Protein 2EBF (pdb70)

Secondary structure (DSSP, 8-state):
-TT-TT-TTS---TTS--HHHHHHHT--TT----HHHHHHHHHHHHHHH--SHHHHHHHHHHHHHHHHHHHHH-TT-TTHHHHHHHHHHHHHHHS-GGGHHHHHHHHHSS-TTSSHHHHHHHHHHHHHHTSS-S-HHHHHHHHHH-TTTTSPP-SB-S---TT--S---EEES-GGGGGSSS--TTTSGGGTTTT-SSHHHHHHHHHHHHHHHSSSTTEEEETTEEEE-S-HHHHHHH-STTT--TTSSS-SHHHHHHHHHHHHHTTS-HHHHHBBHHHHHHHHHHHHHHHHHHHHHHTT---HHHHHHH-STTHHHHHHHS-HHHHHHHIIIIISEEEEES-HHHHHHHHHTHHHHHHTT--EEEEEEEEHHHHHHHHHHHHTT-S--HHHHHHHHHHTTT-SS-HHHHHHHHHHHTT-EEEEEE--TT-SSP--SHHHHHHHHHHHHHHHHHHTS-TT--EEEEE-HHHHS-EEBSSSEE--HHHHHT--EEEE-SS--EEE----GGGSSBPP--PPTT----S-SSSEE--SSB---SSSS--HHHHHHHHHTTS-HHHHHHHHHHHHHHHT-HHHHHT---STTS-TTHHHHHHHHHHHTTPEE---EEEEEEEEETTTEEEEEEEEEEEEEETTEEEEEETTGGGS---TT--SSEEEEHHHHHHHHHHHTT-EEEEEESS---HHHHHT----GGGS-------

Foldseek 3Di:
DLQFLLFLQNLDCPFADQLVRLCVLQDDDPDDQDPLNVVLNVLSNCLVVDPDSLVNLLSLLQSLLSLVVCCVVCVPRPSNVSSVSNSVSSLCSQAPPVRVLVSVLLVLQADSNLCSSSVLSVVLSCQLAQNDDPDNQVLSVLQCPDQQRRFHAAAAADDDDPVQDADFFWKDAALCLLQVFDDAPCVDPVNVVVDDDGRSRCVVVLCVVCCVQPPQVNWDDDPRMITGRADPLLLVLLEDCLLEDCVHSRHPSSNSVVVSLVRSCPPGDSCSYIGHSVSSSVLSNVLSVLLSVLQVVQPPQDLVLLCVQQVPPCSFVVLLVDDPLVNLLCLCPPQLEEEEEQDLLRLVLCVVCVVSNVVSQAAEEEEQQDACVVCVVVLVCVLVPHPNNSSVVSSQSSSQSNDPCRSVVVSSVVCSVVVHHYYYLFHRPLPDDDPPDVSSLSSRLSSSLVSCLVPPLDPSHRYYYYYHPSQAAWAAAAQWINGHSCSSSSYFYWYADPVRDITTDHRDPVGGYHDDDDDRPVDDNSHFDAARFPDQHFAADPDDFDAPVNQLCQLQVVDDPVCSVVSVVVVVCLLPPPQNLVLAAAAPPPNQPRAVSSQVVCVVVVFAWFQWKKKKFWDQDPPRAIDIDMDIFTWTDDPRFTWGFAQHLNNFDGDPPHRNTDIGGRVVVRSSSSHRRSGHRMDMHRHGDHDPCGVPDHGDPSSRGDDSPHD

B-factor: mean 36.42, std 9.05, range [20.73, 82.83]

Structure (mmCIF, N/CA/C/O backbone):
data_2EBF
#
_entry.id   2EBF
#
_cell.length_a   110.971
_cell.length_b   150.406
_cell.length_c   77.139
_cell.angle_alpha   90.00
_cell.angle_beta   105.46
_cell.angle_gamma   90.00
#
_symmetry.space_group_name_H-M   'C 1 2 1'
#
loop_
_entity.id
_entity.type
_entity.pdbx_description
1 polymer 'Dermonecrotic toxin'
2 branched alpha-D-glucopyranose-(1-1)-alpha-D-glucopyranose
3 non-polymer PHOSPHONATE
4 water water
#
loop_
_atom_site.group_PDB
_atom_site.id
_atom_site.type_symbol
_atom_site.label_atom_id
_atom_site.label_alt_id
_atom_site.label_comp_id
_atom_site.label_asym_id
_atom_site.label_entity_id
_atom_site.label_seq_id
_atom_site.pdbx_PDB_ins_code
_atom_site.Cartn_x
_atom_site.Cartn_y
_atom_site.Cartn_z
_atom_site.occupancy
_atom_site.B_iso_or_equiv
_atom_site.auth_seq_id
_atom_site.auth_comp_id
_atom_site.auth_asym_id
_atom_site.auth_atom_id
_atom_site.pdbx_PDB_model_num
ATOM 1 N N . LEU A 1 36 ? 1.533 34.821 87.349 1.00 55.68 575 LEU X N 1
ATOM 2 C CA . LEU A 1 36 ? 2.188 34.503 86.039 1.00 55.09 575 LEU X CA 1
ATOM 3 C C . LEU A 1 36 ? 2.437 35.775 85.230 1.00 54.67 575 LEU X C 1
ATOM 4 O O . LEU A 1 36 ? 1.555 36.249 84.508 1.00 54.67 575 LEU X O 1
ATOM 9 N N . GLY A 1 37 ? 3.639 36.328 85.373 1.00 54.09 576 GLY X N 1
ATOM 10 C CA . GLY A 1 37 ? 4.086 37.436 84.527 1.00 52.78 576 GLY X CA 1
ATOM 11 C C . GLY A 1 37 ? 4.792 36.860 83.313 1.00 51.73 576 GLY X C 1
ATOM 12 O O . GLY A 1 37 ? 6.027 36.894 83.229 1.00 52.06 576 GLY X O 1
ATOM 13 N N . GLY A 1 38 ? 3.995 36.329 82.381 1.00 50.22 577 GLY X N 1
ATOM 14 C CA . GLY A 1 38 ? 4.485 35.609 81.199 1.00 47.68 577 GLY X CA 1
ATOM 15 C C . GLY A 1 38 ? 3.800 34.262 80.989 1.00 45.74 577 GLY X C 1
ATOM 16 O O . GLY A 1 38 ? 4.469 33.247 80.786 1.00 46.35 577 GLY X O 1
ATOM 17 N N . SER A 1 39 ? 2.469 34.248 81.006 1.00 43.34 578 SER X N 1
ATOM 18 C CA . SER A 1 39 ? 1.717 32.984 81.024 1.00 40.63 578 SER X CA 1
ATOM 19 C C . SER A 1 39 ? 1.693 32.230 79.691 1.00 39.18 578 SER X C 1
ATOM 20 O O . SER A 1 39 ? 1.462 32.832 78.645 1.00 37.97 578 SER X O 1
ATOM 23 N N . PRO A 1 40 ? 1.894 30.896 79.739 1.00 37.71 579 PRO X N 1
ATOM 24 C CA . PRO A 1 40 ? 1.748 30.040 78.564 1.00 36.65 579 PRO X CA 1
ATOM 25 C C . PRO A 1 40 ? 0.307 29.997 78.049 1.00 35.65 579 PRO X C 1
ATOM 26 O O . PRO A 1 40 ? 0.060 29.526 76.938 1.00 35.18 579 PRO X O 1
ATOM 30 N N . TYR A 1 41 ? -0.634 30.488 78.856 1.00 34.35 580 TYR X N 1
ATOM 31 C CA . TYR A 1 41 ? -2.047 30.484 78.459 1.00 33.11 580 TYR X CA 1
ATOM 32 C C . TYR A 1 41 ? -2.511 31.801 77.850 1.00 31.93 580 TYR X C 1
ATOM 33 O O . TYR A 1 41 ? -3.637 31.888 77.363 1.00 31.58 580 TYR X O 1
ATOM 42 N N . SER A 1 42 ? -1.665 32.824 77.896 1.00 31.21 581 SER X N 1
ATOM 43 C CA . SER A 1 42 ? -2.021 34.122 77.331 1.00 30.65 581 SER X CA 1
ATOM 44 C C . SER A 1 42 ? -1.974 34.085 75.805 1.00 30.41 581 SER X C 1
ATOM 45 O O . SER A 1 42 ? -1.026 33.537 75.243 1.00 30.04 581 SER X O 1
ATOM 48 N N . PRO A 1 43 ? -2.992 34.669 75.126 1.00 30.76 582 PRO X N 1
ATOM 49 C CA . PRO A 1 43 ? -2.888 34.802 73.675 1.00 30.71 582 PRO X CA 1
ATOM 50 C C . PRO A 1 43 ? -1.732 35.709 73.247 1.00 30.94 582 PRO X C 1
ATOM 51 O O . PRO A 1 43 ? -1.295 35.636 72.095 1.00 31.53 582 PRO X O 1
ATOM 55 N N . PHE A 1 44 ? -1.235 36.539 74.164 1.00 30.67 583 PHE X N 1
ATOM 56 C CA . PHE A 1 44 ? -0.226 37.556 73.832 1.00 30.59 583 PHE X CA 1
ATOM 57 C C . PHE A 1 44 ? 1.179 37.171 74.252 1.00 30.88 583 PHE X C 1
ATOM 58 O O . PHE A 1 44 ? 2.001 38.031 74.562 1.00 31.57 583 PHE X O 1
ATOM 66 N N . ARG A 1 45 ? 1.468 35.880 74.243 1.00 31.33 584 ARG X N 1
ATOM 67 C CA . ARG A 1 45 ? 2.749 35.420 74.778 1.00 31.75 584 ARG X CA 1
ATOM 68 C C . ARG A 1 45 ? 3.910 35.552 73.771 1.00 31.43 584 ARG X C 1
ATOM 69 O O . ARG A 1 45 ? 5.065 35.298 74.110 1.00 31.27 584 ARG X O 1
ATOM 77 N N . ILE A 1 46 ? 3.599 35.977 72.546 1.00 31.96 585 ILE X N 1
ATOM 78 C CA . ILE A 1 46 ? 4.636 36.236 71.514 1.00 32.08 585 ILE X CA 1
ATOM 79 C C . ILE A 1 46 ? 5.540 35.007 71.345 1.00 32.30 585 ILE X C 1
ATOM 80 O O . ILE A 1 46 ? 6.778 35.083 71.416 1.00 32.11 585 ILE X O 1
ATOM 85 N N . GLY A 1 47 ? 4.892 33.859 71.159 1.00 32.63 586 GLY X N 1
ATOM 86 C CA . GLY A 1 47 ? 5.584 32.581 71.059 1.00 32.43 586 GLY X CA 1
ATOM 87 C C . GLY A 1 47 ? 6.394 32.501 69.782 1.00 32.11 586 GLY X C 1
ATOM 88 O O . GLY A 1 47 ? 5.968 33.016 68.736 1.00 31.94 586 GLY X O 1
ATOM 89 N N . LEU A 1 48 ? 7.562 31.860 69.869 1.00 31.17 587 LEU X N 1
ATOM 90 C CA . LEU A 1 48 ? 8.476 31.750 68.724 1.00 30.76 587 LEU X CA 1
ATOM 91 C C . LEU A 1 48 ? 8.515 30.371 68.065 1.00 30.84 587 LEU X C 1
ATOM 92 O O . LEU A 1 48 ? 9.413 30.092 67.280 1.00 29.55 587 LEU X O 1
ATOM 97 N N . GLU A 1 49 ? 7.526 29.526 68.359 1.00 30.95 588 GLU X N 1
ATOM 98 C CA . GLU A 1 49 ? 7.484 28.164 67.801 1.00 31.71 588 GLU X CA 1
ATOM 99 C C . GLU A 1 49 ? 7.388 28.122 66.279 1.00 31.45 588 GLU X C 1
ATOM 100 O O . GLU A 1 49 ? 7.787 27.136 65.657 1.00 30.89 588 GLU X O 1
ATOM 106 N N . GLY A 1 50 ? 6.851 29.185 65.683 1.00 31.00 589 GLY X N 1
ATOM 107 C CA . GLY A 1 50 ? 6.696 29.237 64.237 1.00 30.77 589 GLY X CA 1
ATOM 108 C C . GLY A 1 50 ? 7.665 30.155 63.516 1.00 30.58 589 GLY X C 1
ATOM 109 O O . GLY A 1 50 ? 7.457 30.487 62.347 1.00 31.29 589 GLY X O 1
ATOM 110 N N . VAL A 1 51 ? 8.721 30.571 64.210 1.00 29.48 590 VAL X N 1
ATOM 111 C CA . VAL A 1 51 ? 9.707 31.470 63.640 1.00 28.81 590 VAL X CA 1
ATOM 112 C C . VAL A 1 51 ? 11.034 30.722 63.580 1.00 28.51 590 VAL X C 1
ATOM 113 O O . VAL A 1 51 ? 11.494 30.200 64.591 1.00 28.43 590 VAL X O 1
ATOM 117 N N . TRP A 1 52 ? 11.632 30.673 62.390 1.00 27.86 591 TRP X N 1
ATOM 118 C CA . TRP A 1 52 ? 12.903 30.000 62.171 1.00 27.60 591 TRP X CA 1
ATOM 119 C C . TRP A 1 52 ? 13.975 30.539 63.097 1.00 26.76 591 TRP X C 1
ATOM 120 O O . TRP A 1 52 ? 14.005 31.739 63.400 1.00 26.09 591 TRP X O 1
ATOM 131 N N . THR A 1 53 ? 14.848 29.642 63.545 1.00 26.66 592 THR X N 1
ATOM 132 C CA . THR A 1 53 ? 16.063 30.023 64.264 1.00 26.58 592 THR X CA 1
ATOM 133 C C . THR A 1 53 ? 17.139 30.400 63.240 1.00 26.77 592 THR X C 1
ATOM 134 O O . THR A 1 53 ? 16.985 30.085 62.064 1.00 26.66 592 THR X O 1
ATOM 138 N N . PRO A 1 54 ? 18.224 31.082 63.675 1.00 26.71 593 PRO X N 1
ATOM 139 C CA . PRO A 1 54 ? 19.313 31.456 62.758 1.00 27.42 593 PRO X CA 1
ATOM 140 C C . PRO A 1 54 ? 19.935 30.289 61.979 1.00 28.03 593 PRO X C 1
ATOM 141 O O . PRO A 1 54 ? 20.245 30.451 60.797 1.00 28.13 593 PRO X O 1
ATOM 145 N N . GLU A 1 55 ? 20.118 29.131 62.621 1.00 28.91 594 GLU X N 1
ATOM 146 C CA . GLU A 1 55 ? 20.676 27.956 61.920 1.00 29.53 594 GLU X CA 1
ATOM 147 C C . GLU A 1 55 ? 19.781 27.513 60.775 1.00 28.93 594 GLU X C 1
ATOM 148 O O . GLU A 1 55 ? 20.259 27.153 59.702 1.00 29.26 594 GLU X O 1
ATOM 154 N N . VAL A 1 56 ? 18.478 27.547 61.002 1.00 28.52 595 VAL X N 1
ATOM 155 C CA . VAL A 1 56 ? 17.537 27.173 59.964 1.00 27.78 595 VAL X CA 1
ATOM 156 C C . VAL A 1 56 ? 17.591 28.193 58.807 1.00 28.62 595 VAL X C 1
ATOM 157 O O . VAL A 1 56 ? 17.656 27.813 57.630 1.00 28.27 595 VAL X O 1
ATOM 161 N N . LEU A 1 57 ? 17.591 29.478 59.152 1.00 28.57 596 LEU X N 1
ATOM 162 C CA . LEU A 1 57 ? 17.710 30.543 58.152 1.00 29.65 596 LEU X CA 1
ATOM 163 C C . LEU A 1 57 ? 18.948 30.366 57.274 1.00 30.30 596 LEU X C 1
ATOM 164 O O . LEU A 1 57 ? 18.871 30.526 56.053 1.00 30.25 596 LEU X O 1
ATOM 169 N N . LYS A 1 58 ? 20.075 30.037 57.916 1.00 31.23 597 LYS X N 1
ATOM 170 C CA . LYS A 1 58 ? 21.375 29.870 57.266 1.00 32.54 597 LYS X CA 1
ATOM 171 C C . LYS A 1 58 ? 21.335 28.888 56.113 1.00 32.86 597 LYS X C 1
ATOM 172 O O . LYS A 1 58 ? 21.968 29.112 55.085 1.00 32.87 597 LYS X O 1
ATOM 178 N N . ALA A 1 59 ? 20.611 27.788 56.298 1.00 33.53 598 ALA X N 1
ATOM 179 C CA . ALA A 1 59 ? 20.487 26.775 55.260 1.00 34.36 598 ALA X CA 1
ATOM 180 C C . ALA A 1 59 ? 19.514 27.221 54.174 1.00 34.97 598 ALA X C 1
ATOM 181 O O . ALA A 1 59 ? 19.765 26.993 52.992 1.00 35.46 598 ALA X O 1
ATOM 183 N N . ARG A 1 60 ? 18.414 27.858 54.576 1.00 35.31 599 ARG X N 1
ATOM 184 C CA . ARG A 1 60 ? 17.378 28.289 53.640 1.00 35.87 599 ARG X CA 1
ATOM 185 C C . ARG A 1 60 ? 17.839 29.450 52.763 1.00 35.99 599 ARG X C 1
ATOM 186 O O . ARG A 1 60 ? 17.479 29.522 51.590 1.00 36.26 599 ARG X O 1
ATOM 194 N N . ALA A 1 61 ? 18.629 30.346 53.340 1.00 35.93 600 ALA X N 1
ATOM 195 C CA . ALA A 1 61 ? 19.062 31.560 52.653 1.00 36.75 600 ALA X CA 1
ATOM 196 C C . ALA A 1 61 ? 20.484 31.466 52.098 1.00 37.42 600 ALA X C 1
ATOM 197 O O . ALA A 1 61 ? 21.053 32.475 51.670 1.00 37.31 600 ALA X O 1
ATOM 199 N N . SER A 1 62 ? 21.059 30.268 52.114 1.00 38.51 601 SER X N 1
ATOM 200 C CA . SER A 1 62 ? 22.417 30.087 51.607 1.00 40.05 601 SER X CA 1
ATOM 201 C C . SER A 1 62 ? 22.464 30.204 50.085 1.00 40.79 601 SER X C 1
ATOM 202 O O . SER A 1 62 ? 21.556 29.748 49.382 1.00 40.60 601 SER X O 1
ATOM 205 N N . VAL A 1 63 ? 23.526 30.841 49.599 1.00 42.05 602 VAL X N 1
ATOM 206 C CA . VAL A 1 63 ? 23.806 30.947 48.170 1.00 43.49 602 VAL X CA 1
ATOM 207 C C . VAL A 1 63 ? 25.229 30.435 47.932 1.00 44.46 602 VAL X C 1
ATOM 208 O O . VAL A 1 63 ? 26.189 30.946 48.522 1.00 44.68 602 VAL X O 1
ATOM 212 N N . ILE A 1 64 ? 25.351 29.431 47.065 1.00 45.92 603 ILE X N 1
ATOM 213 C CA . ILE A 1 64 ? 26.600 28.661 46.884 1.00 47.16 603 ILE X CA 1
ATOM 214 C C . ILE A 1 64 ? 27.897 29.489 46.807 1.00 47.62 603 ILE X C 1
ATOM 215 O O . ILE A 1 64 ? 28.844 29.227 47.555 1.00 48.03 603 ILE X O 1
ATOM 220 N N . GLY A 1 65 ? 27.940 30.481 45.923 1.00 47.94 604 GLY X N 1
ATOM 221 C CA . GLY A 1 65 ? 29.167 31.252 45.718 1.00 48.44 604 GLY X CA 1
ATOM 222 C C . GLY A 1 65 ? 29.228 32.568 46.471 1.00 48.83 604 GLY X C 1
ATOM 223 O O . GLY A 1 65 ? 30.253 33.253 46.450 1.00 48.87 604 GLY X O 1
ATOM 224 N N . LYS A 1 66 ? 28.132 32.912 47.147 1.00 48.84 605 LYS X N 1
ATOM 225 C CA . LYS A 1 66 ? 27.969 34.215 47.786 1.00 48.93 605 LYS X CA 1
ATOM 226 C C . LYS A 1 66 ? 28.331 34.174 49.277 1.00 48.46 605 LYS X C 1
ATOM 227 O O . LYS A 1 66 ? 27.700 33.443 50.049 1.00 48.77 605 LYS X O 1
ATOM 233 N N . PRO A 1 67 ? 29.353 34.952 49.687 1.00 47.87 606 PRO X N 1
ATOM 234 C CA . PRO A 1 67 ? 29.649 35.079 51.115 1.00 47.21 606 PRO X CA 1
ATOM 235 C C . PRO A 1 67 ? 28.596 35.926 51.841 1.00 46.44 606 PRO X C 1
ATOM 236 O O . PRO A 1 67 ? 27.846 36.673 51.202 1.00 46.51 606 PRO X O 1
ATOM 240 N N . ILE A 1 68 ? 28.543 35.798 53.163 1.00 45.22 607 ILE X N 1
ATOM 241 C CA . ILE A 1 68 ? 27.585 36.545 53.974 1.00 43.97 607 ILE X CA 1
ATOM 242 C C . ILE A 1 68 ? 27.977 38.025 54.063 1.00 43.07 607 ILE X C 1
ATOM 243 O O . ILE A 1 68 ? 28.989 38.379 54.679 1.00 42.79 607 ILE X O 1
ATOM 248 N N . GLY A 1 69 ? 27.166 38.873 53.430 1.00 41.96 608 GLY X N 1
ATOM 249 C CA . GLY A 1 69 ? 27.350 40.326 53.468 1.00 40.89 608 GLY X CA 1
ATOM 250 C C . GLY A 1 69 ? 26.881 40.946 54.775 1.00 40.08 608 GLY X C 1
ATOM 251 O O . GLY A 1 69 ? 26.371 40.251 55.654 1.00 40.15 608 GLY X O 1
ATOM 252 N N . GLU A 1 70 ? 27.052 42.258 54.899 1.00 39.17 609 GLU X N 1
ATOM 253 C CA . GLU A 1 70 ? 26.739 42.972 56.135 1.00 38.56 609 GLU X CA 1
ATOM 254 C C . GLU A 1 70 ? 25.238 42.976 56.464 1.00 37.23 609 GLU X C 1
ATOM 255 O O . GLU A 1 70 ? 24.851 42.820 57.626 1.00 36.85 609 GLU X O 1
ATOM 261 N N . SER A 1 71 ? 24.408 43.158 55.440 1.00 35.75 610 SER X N 1
ATOM 262 C CA . SER A 1 71 ? 22.951 43.169 55.607 1.00 34.76 610 SER X CA 1
ATOM 263 C C . SER A 1 71 ? 22.457 41.837 56.160 1.00 33.44 610 SER X C 1
ATOM 264 O O . SER A 1 71 ? 21.685 41.801 57.118 1.00 33.14 610 SER X O 1
ATOM 267 N N . TYR A 1 72 ? 22.927 40.753 55.554 1.00 32.67 611 TYR X N 1
ATOM 268 C CA . TYR A 1 72 ? 22.557 39.397 55.954 1.00 32.00 611 TYR X CA 1
ATOM 269 C C . TYR A 1 72 ? 23.058 39.074 57.363 1.00 32.13 611 TYR X C 1
ATOM 270 O O . TYR A 1 72 ? 22.318 38.512 58.175 1.00 31.71 611 TYR X O 1
ATOM 279 N N . LYS A 1 73 ? 24.303 39.448 57.658 1.00 32.17 612 LYS X N 1
ATOM 280 C CA . LYS A 1 73 ? 24.850 39.279 59.002 1.00 32.65 612 LYS X CA 1
ATOM 281 C C . LYS A 1 73 ? 23.974 39.940 60.069 1.00 31.98 612 LYS X C 1
ATOM 282 O O . LYS A 1 73 ? 23.698 39.338 61.099 1.00 31.78 612 LYS X O 1
ATOM 288 N N . ARG A 1 74 ? 23.529 41.169 59.813 1.00 31.50 613 ARG X N 1
ATOM 289 C CA . ARG A 1 74 ? 22.683 41.887 60.767 1.00 31.26 613 ARG X CA 1
ATOM 290 C C . ARG A 1 74 ? 21.296 41.265 60.906 1.00 30.00 613 ARG X C 1
ATOM 291 O O . ARG A 1 74 ? 20.698 41.316 61.972 1.00 29.87 613 ARG X O 1
ATOM 299 N N . ILE A 1 75 ? 20.798 40.675 59.828 1.00 29.11 614 ILE X N 1
ATOM 300 C CA . ILE A 1 75 ? 19.535 39.934 59.870 1.00 28.63 614 ILE X CA 1
ATOM 301 C C . ILE A 1 75 ? 19.655 38.692 60.777 1.00 28.65 614 ILE X C 1
ATOM 302 O O . ILE A 1 75 ? 18.803 38.462 61.644 1.00 28.06 614 ILE X O 1
ATOM 307 N N . LEU A 1 76 ? 20.735 37.932 60.595 1.00 28.61 615 LEU X N 1
ATOM 308 C CA . LEU A 1 76 ? 21.034 36.752 61.425 1.00 28.63 615 LEU X CA 1
ATOM 309 C C . LEU A 1 76 ? 21.243 37.119 62.885 1.00 28.34 615 LEU X C 1
ATOM 310 O O . LEU A 1 76 ? 20.775 36.411 63.791 1.00 28.60 615 LEU X O 1
ATOM 315 N N . ALA A 1 77 ? 21.949 38.224 63.111 1.00 28.05 616 ALA X N 1
ATOM 316 C CA . ALA A 1 77 ? 22.200 38.721 64.467 1.00 27.69 616 ALA X CA 1
ATOM 317 C C . ALA A 1 77 ? 20.899 39.080 65.169 1.00 27.66 616 ALA X C 1
ATOM 318 O O . ALA A 1 77 ? 20.697 38.717 66.328 1.00 27.55 616 ALA X O 1
ATOM 320 N N . LYS A 1 78 ? 20.024 39.802 64.466 1.00 27.57 617 LYS X N 1
ATOM 321 C CA . LYS A 1 78 ? 18.728 40.199 65.019 1.00 27.37 617 LYS X CA 1
ATOM 322 C C . LYS A 1 78 ? 17.815 38.992 65.275 1.00 27.42 617 LYS X C 1
ATOM 323 O O . LYS A 1 78 ? 17.099 38.948 66.278 1.00 27.35 617 LYS X O 1
ATOM 329 N N . LEU A 1 79 ? 17.840 38.018 64.375 1.00 27.24 618 LEU X N 1
ATOM 330 C CA . LEU A 1 79 ? 17.052 36.802 64.575 1.00 27.50 618 LEU X CA 1
ATOM 331 C C . LEU A 1 79 ? 17.509 36.097 65.858 1.00 27.92 618 LEU X C 1
ATOM 332 O O . LEU A 1 79 ? 16.686 35.623 66.644 1.00 27.94 618 LEU X O 1
ATOM 337 N N . GLN A 1 80 ? 18.820 36.045 66.074 1.00 28.49 619 GLN X N 1
ATOM 338 C CA . GLN A 1 80 ? 19.351 35.429 67.281 1.00 29.48 619 GLN X CA 1
ATOM 339 C C . GLN A 1 80 ? 18.894 36.157 68.541 1.00 29.54 619 GLN X C 1
ATOM 340 O O . GLN A 1 80 ? 18.483 35.512 69.502 1.00 29.79 619 GLN X O 1
ATOM 346 N N . ARG A 1 81 ? 18.957 37.490 68.523 1.00 29.47 620 ARG X N 1
ATOM 347 C CA . ARG A 1 81 ? 18.494 38.306 69.651 1.00 30.36 620 ARG X CA 1
ATOM 348 C C . ARG A 1 81 ? 17.026 38.046 69.976 1.00 29.46 620 ARG X C 1
ATOM 349 O O . ARG A 1 81 ? 16.650 38.022 71.146 1.00 29.93 620 ARG X O 1
ATOM 357 N N . ILE A 1 82 ? 16.198 37.864 68.943 1.00 28.64 621 ILE X N 1
ATOM 358 C CA . ILE A 1 82 ? 14.773 37.572 69.128 1.00 28.03 621 ILE X CA 1
ATOM 359 C C . ILE A 1 82 ? 14.592 36.272 69.905 1.00 28.40 621 ILE X C 1
ATOM 360 O O . ILE A 1 82 ? 13.855 36.228 70.898 1.00 28.06 621 ILE X O 1
ATOM 365 N N . HIS A 1 83 ? 15.294 35.231 69.467 1.00 29.44 622 HIS X N 1
ATOM 366 C CA . HIS A 1 83 ? 15.216 33.915 70.102 1.00 30.90 622 HIS X CA 1
ATOM 367 C C . HIS A 1 83 ? 15.807 33.881 71.516 1.00 32.10 622 HIS X C 1
ATOM 368 O O . HIS A 1 83 ? 15.413 33.042 72.329 1.00 32.09 622 HIS X O 1
ATOM 375 N N . ASN A 1 84 ? 16.738 34.792 71.798 1.00 33.05 623 ASN X N 1
ATOM 376 C CA . ASN A 1 84 ? 17.331 34.917 73.132 1.00 34.59 623 ASN X CA 1
ATOM 377 C C . ASN A 1 84 ? 16.557 35.835 74.075 1.00 35.01 623 ASN X C 1
ATOM 378 O O . ASN A 1 84 ? 16.862 35.895 75.262 1.00 35.21 623 ASN X O 1
ATOM 383 N N . SER A 1 85 ? 15.559 36.541 73.548 1.00 35.62 624 SER X N 1
ATOM 384 C CA . SER A 1 85 ? 14.833 37.561 74.310 1.00 36.38 624 SER X CA 1
ATOM 385 C C . SER A 1 85 ? 13.784 36.977 75.263 1.00 36.83 624 SER X C 1
ATOM 386 O O . SER A 1 85 ? 12.829 36.321 74.832 1.00 37.60 624 SER X O 1
ATOM 389 N N . ASN A 1 86 ? 13.955 37.246 76.553 1.00 36.79 625 ASN X N 1
ATOM 390 C CA . ASN A 1 86 ? 13.033 36.758 77.577 1.00 36.78 625 ASN X CA 1
ATOM 391 C C . ASN A 1 86 ? 11.938 37.772 77.903 1.00 35.71 625 ASN X C 1
ATOM 392 O O . ASN A 1 86 ? 10.862 37.403 78.389 1.00 36.19 625 ASN X O 1
ATOM 397 N N . ILE A 1 87 ? 12.205 39.047 77.631 1.00 33.92 626 ILE X N 1
ATOM 398 C CA . ILE A 1 87 ? 11.248 40.107 77.921 1.00 32.35 626 ILE X CA 1
ATOM 399 C C . ILE A 1 87 ? 10.378 40.322 76.685 1.00 31.59 626 ILE X C 1
ATOM 400 O O . ILE A 1 87 ? 10.854 40.747 75.627 1.00 30.93 626 ILE X O 1
ATOM 405 N N . LEU A 1 88 ? 9.097 40.015 76.836 1.00 30.34 627 LEU X N 1
ATOM 406 C CA . LEU A 1 88 ? 8.189 39.900 75.702 1.00 30.36 627 LEU X CA 1
ATOM 407 C C . LEU A 1 88 ? 8.003 41.202 74.929 1.00 29.76 627 LEU X C 1
ATOM 408 O O . LEU A 1 88 ? 7.879 41.177 73.702 1.00 29.53 627 LEU X O 1
ATOM 413 N N . ASP A 1 89 ? 7.965 42.325 75.645 1.00 29.27 628 ASP X N 1
ATOM 414 C CA . ASP A 1 89 ? 7.858 43.640 74.996 1.00 29.04 628 ASP X CA 1
ATOM 415 C C . ASP A 1 89 ? 9.086 43.944 74.140 1.00 28.32 628 ASP X C 1
ATOM 416 O O . ASP A 1 89 ? 8.976 44.535 73.053 1.00 27.93 628 ASP X O 1
ATOM 421 N N . GLU A 1 90 ? 10.263 43.556 74.634 1.00 27.43 629 GLU X N 1
ATOM 422 C CA . GLU A 1 90 ? 11.478 43.693 73.859 1.00 27.11 629 GLU X CA 1
ATOM 423 C C . GLU A 1 90 ? 11.495 42.725 72.680 1.00 26.21 629 GLU X C 1
ATOM 424 O O . GLU A 1 90 ? 11.879 43.100 71.567 1.00 25.43 629 GLU X O 1
ATOM 430 N N . ARG A 1 91 ? 11.082 41.480 72.932 1.00 26.16 630 ARG X N 1
ATOM 431 C CA . ARG A 1 91 ? 10.962 40.466 71.882 1.00 25.89 630 ARG X CA 1
ATOM 432 C C . ARG A 1 91 ? 10.126 40.970 70.697 1.00 25.85 630 ARG X C 1
ATOM 433 O O . ARG A 1 91 ? 10.569 40.895 69.542 1.00 25.91 630 ARG X O 1
ATOM 441 N N . GLN A 1 92 ? 8.927 41.484 70.963 1.00 25.94 631 GLN X N 1
ATOM 442 C CA . GLN A 1 92 ? 8.094 41.968 69.845 1.00 25.38 631 GLN X CA 1
ATOM 443 C C . GLN A 1 92 ? 8.728 43.196 69.187 1.00 25.55 631 GLN X C 1
ATOM 444 O O . GLN A 1 92 ? 8.618 43.371 67.978 1.00 25.19 631 GLN X O 1
ATOM 450 N N . GLY A 1 93 ? 9.410 44.023 69.979 1.00 25.43 632 GLY X N 1
ATOM 451 C CA . GLY A 1 93 ? 10.151 45.180 69.437 1.00 25.11 632 GLY X CA 1
ATOM 452 C C . GLY A 1 93 ? 11.215 44.759 68.445 1.00 25.64 632 GLY X C 1
ATOM 453 O O . GLY A 1 93 ? 11.310 45.323 67.362 1.00 25.65 632 GLY X O 1
ATOM 454 N N . LEU A 1 94 ? 12.028 43.779 68.833 1.00 25.44 633 LEU X N 1
ATOM 455 C CA . LEU A 1 94 ? 13.049 43.200 67.958 1.00 26.16 633 LEU X CA 1
ATOM 456 C C . LEU A 1 94 ? 12.474 42.560 66.694 1.00 26.12 633 LEU X C 1
ATOM 457 O O . LEU A 1 94 ? 13.063 42.661 65.609 1.00 26.36 633 LEU X O 1
ATOM 462 N N . MET A 1 95 ? 11.344 41.879 66.848 1.00 25.60 634 MET X N 1
ATOM 463 C CA . MET A 1 95 ? 10.641 41.291 65.698 1.00 25.93 634 MET X CA 1
ATOM 464 C C . MET A 1 95 ? 10.230 42.332 64.673 1.00 25.06 634 MET X C 1
ATOM 465 O O . MET A 1 95 ? 10.460 42.148 63.479 1.00 24.40 634 MET X O 1
ATOM 470 N N . HIS A 1 96 ? 9.661 43.440 65.136 1.00 24.81 635 HIS X N 1
ATOM 471 C CA . HIS A 1 96 ? 9.330 44.546 64.226 1.00 24.93 635 HIS X CA 1
ATOM 472 C C . HIS A 1 96 ? 10.587 45.119 63.545 1.00 25.34 635 HIS X C 1
ATOM 473 O O . HIS A 1 96 ? 10.558 45.422 62.358 1.00 25.87 635 HIS X O 1
ATOM 480 N N . GLU A 1 97 ? 11.684 45.252 64.297 1.00 25.30 636 GLU X N 1
ATOM 481 C CA . GLU A 1 97 ? 12.966 45.691 63.747 1.00 25.81 636 GLU X CA 1
ATOM 482 C C . GLU A 1 97 ? 13.456 44.757 62.637 1.00 25.64 636 GLU X C 1
ATOM 483 O O . GLU A 1 97 ? 13.912 45.230 61.580 1.00 24.99 636 GLU X O 1
ATOM 489 N N . LEU A 1 98 ? 13.339 43.447 62.857 1.00 25.09 637 LEU X N 1
ATOM 490 C CA . LEU A 1 98 ? 13.729 42.461 61.842 1.00 25.89 637 LEU X CA 1
ATOM 491 C C . LEU A 1 98 ? 12.882 42.595 60.587 1.00 26.12 637 LEU X C 1
ATOM 492 O O . LEU A 1 98 ? 13.395 42.483 59.468 1.00 25.83 637 LEU X O 1
ATOM 497 N N . MET A 1 99 ? 11.584 42.811 60.775 1.00 26.81 638 MET X N 1
ATOM 498 C CA . MET A 1 99 ? 10.698 43.051 59.640 1.00 28.30 638 MET X CA 1
ATOM 499 C C . MET A 1 99 ? 11.234 44.217 58.802 1.00 27.09 638 MET X C 1
ATOM 500 O O . MET A 1 99 ? 11.341 44.095 57.587 1.00 26.47 638 MET X O 1
ATOM 505 N N . GLU A 1 100 ? 11.590 45.332 59.453 1.00 27.06 639 GLU X N 1
ATOM 506 C CA . GLU A 1 100 ? 12.153 46.475 58.717 1.00 27.17 639 GLU X CA 1
ATOM 507 C C . GLU A 1 100 ? 13.443 46.113 57.962 1.00 27.32 639 GLU X C 1
ATOM 508 O O . GLU A 1 100 ? 13.588 46.469 56.789 1.00 26.80 639 GLU X O 1
ATOM 514 N N . LEU A 1 101 ? 14.361 45.396 58.620 1.00 27.44 640 LEU X N 1
ATOM 515 C CA . LEU A 1 101 ? 15.592 44.953 57.953 1.00 27.44 640 LEU X CA 1
ATOM 516 C C . LEU A 1 101 ? 15.305 44.188 56.663 1.00 27.63 640 LEU X C 1
ATOM 517 O O . LEU A 1 101 ? 15.979 44.393 55.654 1.00 27.87 640 LEU X O 1
ATOM 522 N N . ILE A 1 102 ? 14.316 43.324 56.718 1.00 27.68 641 ILE X N 1
ATOM 523 C CA . ILE A 1 102 ? 13.901 42.577 55.574 1.00 28.03 641 ILE X CA 1
ATOM 524 C C . ILE A 1 102 ? 13.266 43.450 54.498 1.00 28.16 641 ILE X C 1
ATOM 525 O O . ILE A 1 102 ? 13.592 43.327 53.368 1.00 28.01 641 ILE X O 1
ATOM 530 N N . ASP A 1 103 ? 12.379 44.340 54.894 1.00 27.91 642 ASP X N 1
ATOM 531 C CA . ASP A 1 103 ? 11.836 45.372 53.998 1.00 27.86 642 ASP X CA 1
ATOM 532 C C . ASP A 1 103 ? 12.937 46.106 53.224 1.00 28.16 642 ASP X C 1
ATOM 533 O O . ASP A 1 103 ? 12.867 46.239 52.001 1.00 27.95 642 ASP X O 1
ATOM 538 N N . LEU A 1 104 ? 13.948 46.579 53.954 1.00 27.86 643 LEU X N 1
ATOM 539 C CA . LEU A 1 104 ? 15.033 47.363 53.390 1.00 28.36 643 LEU X CA 1
ATOM 540 C C . LEU A 1 104 ? 15.896 46.531 52.440 1.00 29.18 643 LEU X C 1
ATOM 541 O O . LEU A 1 104 ? 16.290 47.010 51.378 1.00 28.40 643 LEU X O 1
ATOM 546 N N . TYR A 1 105 ? 16.173 45.288 52.834 1.00 29.51 644 TYR X N 1
ATOM 547 C CA . TYR A 1 105 ? 16.941 44.361 52.009 1.00 30.32 644 TYR X CA 1
ATOM 548 C C . TYR A 1 105 ? 16.220 44.067 50.701 1.00 31.23 644 TYR X C 1
ATOM 549 O O . TYR A 1 105 ? 16.836 44.099 49.632 1.00 31.55 644 TYR X O 1
ATOM 558 N N . GLU A 1 106 ? 14.924 43.780 50.800 1.00 32.32 645 GLU X N 1
ATOM 559 C CA . GLU A 1 106 ? 14.064 43.518 49.645 1.00 34.41 645 GLU X CA 1
ATOM 560 C C . GLU A 1 106 ? 14.067 44.709 48.680 1.00 35.25 645 GLU X C 1
ATOM 561 O O . GLU A 1 106 ? 14.098 44.535 47.466 1.00 35.29 645 GLU X O 1
ATOM 567 N N . GLU A 1 107 ? 14.055 45.909 49.247 1.00 36.78 646 GLU X N 1
ATOM 568 C CA . GLU A 1 107 ? 14.084 47.150 48.479 1.00 38.76 646 GLU X CA 1
ATOM 569 C C . GLU A 1 107 ? 15.459 47.351 47.820 1.00 39.00 646 GLU X C 1
ATOM 570 O O . GLU A 1 107 ? 15.546 47.717 46.645 1.00 39.34 646 GLU X O 1
ATOM 576 N N . SER A 1 108 ? 16.527 47.083 48.568 1.00 39.38 647 SER X N 1
ATOM 577 C CA . SER A 1 108 ? 17.881 47.318 48.068 1.00 40.01 647 SER X CA 1
ATOM 578 C 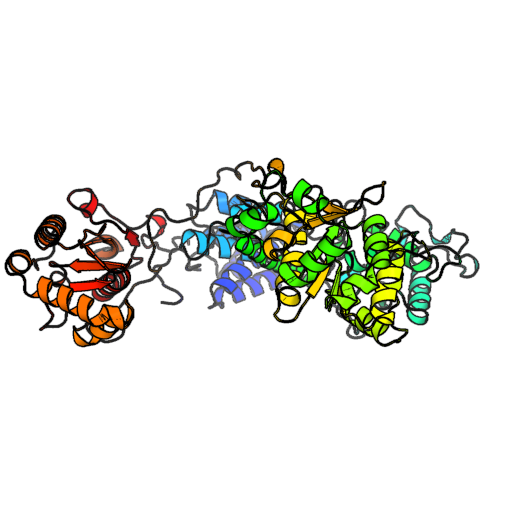C . SER A 1 108 ? 18.431 46.196 47.169 1.00 39.95 647 SER X C 1
ATOM 579 O O . SER A 1 108 ? 19.292 46.451 46.317 1.00 40.09 647 SER X O 1
ATOM 582 N N . GLN A 1 109 ? 17.941 44.968 47.352 1.00 39.59 648 GLN X N 1
ATOM 583 C CA . GLN A 1 109 ? 18.379 43.823 46.539 1.00 39.57 648 GLN X CA 1
ATOM 584 C C . GLN A 1 109 ? 17.206 43.003 45.997 1.00 39.44 648 GLN X C 1
ATOM 585 O O . GLN A 1 109 ? 17.004 41.863 46.423 1.00 39.21 648 GLN X O 1
ATOM 591 N N . PRO A 1 110 ? 16.433 43.564 45.047 1.00 39.64 649 PRO X N 1
ATOM 592 C CA . PRO A 1 110 ? 15.230 42.865 44.558 1.00 39.71 649 PRO X CA 1
ATOM 593 C C . PRO A 1 110 ? 15.489 41.547 43.818 1.00 39.92 649 PRO X C 1
ATOM 594 O O . PRO A 1 110 ? 14.566 40.745 43.652 1.00 39.87 649 PRO X O 1
ATOM 598 N N . SER A 1 111 ? 16.726 41.325 43.381 1.00 40.22 650 SER X N 1
ATOM 599 C CA . SER A 1 111 ? 17.066 40.107 42.654 1.00 40.44 650 SER X CA 1
ATOM 600 C C . SER A 1 111 ? 17.855 39.122 43.518 1.00 40.23 650 SER X C 1
ATOM 601 O O . SER A 1 111 ? 18.366 38.117 43.015 1.00 40.10 650 SER X O 1
ATOM 604 N N . SER A 1 112 ? 17.950 39.405 44.814 1.00 39.79 651 SER X N 1
ATOM 605 C CA . SER A 1 112 ? 18.692 38.531 45.702 1.00 39.25 651 SER X CA 1
ATOM 606 C C . SER A 1 112 ? 18.021 37.173 45.763 1.00 38.99 651 SER X C 1
ATOM 607 O O . SER A 1 112 ? 16.801 37.065 45.910 1.00 38.72 651 SER X O 1
ATOM 610 N N . GLU A 1 113 ? 18.839 36.138 45.626 1.00 38.60 652 GLU X N 1
ATOM 611 C CA . GLU A 1 113 ? 18.375 34.765 45.729 1.00 38.69 652 GLU X CA 1
ATOM 612 C C . GLU A 1 113 ? 18.066 34.362 47.185 1.00 37.72 652 GLU X C 1
ATOM 613 O O . GLU A 1 113 ? 17.570 33.266 47.435 1.00 37.82 652 GLU X O 1
ATOM 619 N N . ARG A 1 114 ? 18.344 35.259 48.135 1.00 36.75 653 ARG X N 1
ATOM 620 C CA . ARG A 1 114 ? 17.990 35.047 49.549 1.00 35.86 653 ARG X CA 1
ATOM 621 C C . ARG A 1 114 ? 16.555 35.467 49.859 1.00 35.73 653 ARG X C 1
ATOM 622 O O . ARG A 1 114 ? 16.047 35.202 50.949 1.00 35.62 653 ARG X O 1
ATOM 630 N N . LEU A 1 115 ? 15.907 36.129 48.906 1.00 35.57 654 LEU X N 1
ATOM 631 C CA . LEU A 1 115 ? 14.588 36.719 49.140 1.00 35.26 654 LEU X CA 1
ATOM 632 C C . LEU A 1 115 ? 13.453 35.749 49.461 1.00 34.87 654 LEU X C 1
ATOM 633 O O . LEU A 1 115 ? 12.582 36.079 50.262 1.00 35.04 654 LEU X O 1
ATOM 638 N N . ASN A 1 116 ? 13.444 34.566 48.852 1.00 34.37 655 ASN X N 1
ATOM 639 C CA . ASN A 1 116 ? 12.444 33.556 49.212 1.00 34.10 655 ASN X CA 1
ATOM 640 C C . ASN A 1 116 ? 12.457 33.252 50.716 1.00 33.01 655 ASN X C 1
ATOM 641 O O . ASN A 1 116 ? 11.403 33.231 51.362 1.00 32.90 655 ASN X O 1
ATOM 646 N N . ALA A 1 117 ? 13.653 33.024 51.259 1.00 31.76 656 ALA X N 1
ATOM 647 C CA . ALA A 1 117 ? 13.832 32.743 52.691 1.00 30.36 656 ALA X CA 1
ATOM 648 C C . ALA A 1 117 ? 13.425 33.942 53.556 1.00 29.55 656 ALA X C 1
ATOM 649 O O . ALA A 1 117 ? 12.752 33.774 54.572 1.00 28.86 656 ALA X O 1
ATOM 651 N N . PHE A 1 118 ? 13.831 35.142 53.146 1.00 28.82 657 PHE X N 1
ATOM 652 C CA . PHE A 1 118 ? 13.577 36.354 53.934 1.00 28.76 657 PHE X CA 1
ATOM 653 C C . PHE A 1 118 ? 12.084 36.685 53.984 1.00 28.84 657 PHE X C 1
ATOM 654 O O . PHE A 1 118 ? 11.553 37.069 55.031 1.00 28.20 657 PHE X O 1
ATOM 662 N N . ARG A 1 119 ? 11.404 36.518 52.856 1.00 29.00 658 ARG X N 1
ATOM 663 C CA . ARG A 1 119 ? 9.958 36.752 52.800 1.00 29.62 658 ARG X CA 1
ATOM 664 C C . ARG A 1 119 ? 9.191 35.769 53.676 1.00 29.41 658 ARG X C 1
ATOM 665 O O . ARG A 1 119 ? 8.215 36.144 54.341 1.00 29.23 658 ARG X O 1
ATOM 673 N N . GLU A 1 120 ? 9.623 34.510 53.670 1.00 29.38 659 GLU X N 1
ATOM 674 C CA . GLU A 1 120 ? 8.990 33.506 54.515 1.00 29.31 659 GLU X CA 1
ATOM 675 C C . GLU A 1 120 ? 9.183 33.863 55.984 1.00 28.53 659 GLU X C 1
ATOM 676 O O . GLU A 1 120 ? 8.242 33.805 56.773 1.00 28.13 659 GLU X O 1
ATOM 682 N N . LEU A 1 121 ? 10.404 34.245 56.337 1.00 27.92 660 LEU X N 1
ATOM 683 C CA . LEU A 1 121 ? 10.710 34.675 57.698 1.00 27.55 660 LEU X CA 1
ATOM 684 C C . LEU A 1 121 ? 9.871 35.889 58.109 1.00 27.57 660 LEU X C 1
ATOM 685 O O . LEU A 1 121 ? 9.361 35.944 59.227 1.00 26.58 660 LEU X O 1
ATOM 690 N N . ARG A 1 122 ? 9.746 36.862 57.213 1.00 27.81 661 ARG X N 1
ATOM 691 C CA . ARG A 1 122 ? 8.932 38.050 57.494 1.00 28.33 661 ARG X CA 1
ATOM 692 C C . ARG A 1 122 ? 7.476 37.675 57.770 1.00 28.57 661 ARG X C 1
ATOM 693 O O . ARG A 1 122 ? 6.861 38.197 58.697 1.00 28.60 661 ARG X O 1
ATOM 701 N N . THR A 1 123 ? 6.929 36.763 56.971 1.00 29.14 662 THR X N 1
ATOM 702 C CA . THR A 1 123 ? 5.553 36.296 57.181 1.00 29.29 662 THR X CA 1
ATOM 703 C C . THR A 1 123 ? 5.427 35.585 58.542 1.00 28.97 662 THR X C 1
ATOM 704 O O . THR A 1 123 ? 4.435 35.760 59.250 1.00 29.26 662 THR X O 1
ATOM 708 N N . GLN A 1 124 ? 6.448 34.810 58.918 1.00 28.53 663 GLN X N 1
ATOM 709 C CA . GLN A 1 124 ? 6.466 34.147 60.237 1.00 27.61 663 GLN X CA 1
ATOM 710 C C . GLN A 1 124 ? 6.372 35.140 61.380 1.00 27.34 663 GLN X C 1
ATOM 711 O O . GLN A 1 124 ? 5.676 34.893 62.377 1.00 26.22 663 GLN X O 1
ATOM 717 N N . LEU A 1 125 ? 7.114 36.235 61.256 1.00 27.28 664 LEU X N 1
ATOM 718 C CA . LEU A 1 125 ? 7.130 37.268 62.287 1.00 26.98 664 LEU X CA 1
ATOM 719 C C . LEU A 1 125 ? 5.768 37.937 62.346 1.00 27.44 664 LEU X C 1
ATOM 720 O O . LEU A 1 125 ? 5.25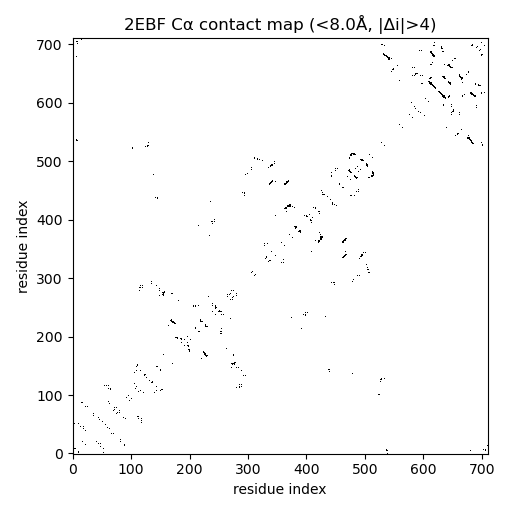2 38.203 63.423 1.00 27.74 664 LEU X O 1
ATOM 725 N N . GLU A 1 126 ? 5.191 38.213 61.186 1.00 27.84 665 GLU X N 1
ATOM 726 C CA . GLU A 1 126 ? 3.843 38.813 61.151 1.00 28.59 665 GLU X CA 1
ATOM 727 C C . GLU A 1 126 ? 2.814 37.935 61.860 1.00 28.79 665 GLU X C 1
ATOM 728 O O . GLU A 1 126 ? 1.998 38.427 62.652 1.00 28.84 665 GLU X O 1
ATOM 734 N N . LYS A 1 127 ? 2.873 36.634 61.598 1.00 29.04 666 LYS X N 1
ATOM 735 C CA . LYS A 1 127 ? 1.951 35.683 62.197 1.00 29.57 666 LYS X CA 1
ATOM 736 C C . LYS A 1 127 ? 2.198 35.473 63.695 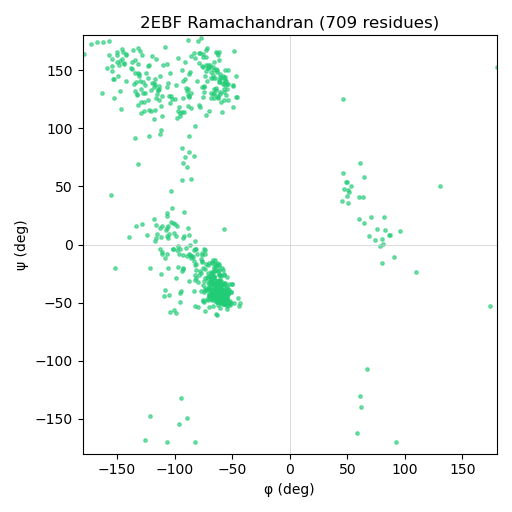1.00 29.06 666 LYS X C 1
ATOM 737 O O . LYS A 1 127 ? 1.261 35.175 64.427 1.00 29.45 666 LYS X O 1
ATOM 743 N N . ALA A 1 128 ? 3.446 35.621 64.146 1.00 28.69 667 ALA X N 1
ATOM 744 C CA . ALA A 1 128 ? 3.766 35.487 65.560 1.00 28.20 667 ALA X CA 1
ATOM 745 C C . ALA A 1 128 ? 3.259 36.670 66.389 1.00 28.71 667 ALA X C 1
ATOM 746 O O . ALA A 1 128 ? 2.995 36.527 67.594 1.00 28.64 667 ALA X O 1
ATOM 748 N N . LEU A 1 129 ? 3.157 37.833 65.751 1.00 28.24 668 LEU X N 1
ATOM 749 C CA . LEU A 1 129 ? 2.758 39.077 66.420 1.00 28.93 668 LEU X CA 1
ATOM 750 C C . LEU A 1 129 ? 1.272 39.398 66.315 1.00 29.35 668 LEU X C 1
ATOM 751 O O . LEU A 1 129 ? 0.664 39.874 67.279 1.00 29.83 668 LEU X O 1
ATOM 756 N N . TYR A 1 130 ? 0.721 39.183 65.125 1.00 28.24 669 TYR X N 1
ATOM 757 C CA . TYR A 1 130 ? -0.658 39.538 64.819 1.00 28.38 669 TYR X CA 1
ATOM 758 C C . TYR A 1 130 ? -1.468 38.271 64.641 1.00 28.36 669 TYR X C 1
ATOM 759 O O . TYR A 1 130 ? -1.278 37.531 63.681 1.00 28.78 669 TYR X O 1
ATOM 768 N N . LEU A 1 131 ? -2.359 38.023 65.596 1.00 28.66 670 LEU X N 1
ATOM 769 C CA . LEU A 1 131 ? -3.147 36.802 65.627 1.00 29.21 670 LEU X CA 1
ATOM 770 C C . LEU A 1 131 ? -4.243 36.939 64.554 1.00 29.00 670 LEU X C 1
ATOM 771 O O . LEU A 1 131 ? -4.466 38.045 64.069 1.00 28.45 670 LEU X O 1
ATOM 776 N N . PRO A 1 132 ? -4.892 35.827 64.159 1.00 29.15 671 PRO X N 1
ATOM 777 C CA . PRO A 1 132 ? -5.903 35.904 63.088 1.00 30.09 671 PRO X CA 1
ATOM 778 C C . PRO A 1 132 ? -7.008 36.944 63.287 1.00 30.41 671 PRO X C 1
ATOM 779 O O . PRO A 1 132 ? -7.503 37.507 62.304 1.00 31.49 671 PRO X O 1
ATOM 783 N N . GLU A 1 133 ? -7.422 37.180 64.530 1.00 31.00 672 GLU X N 1
ATOM 784 C CA . GLU A 1 133 ? -8.505 38.132 64.796 1.00 31.01 672 GLU X CA 1
ATOM 785 C C . GLU A 1 133 ? -8.044 39.597 64.840 1.00 31.51 672 GLU X C 1
ATOM 786 O O . GLU A 1 133 ? -8.846 40.498 65.128 1.00 30.74 672 GLU X O 1
ATOM 792 N N . MET A 1 134 ? -6.750 39.813 64.574 1.00 31.25 673 MET X N 1
ATOM 793 C CA . MET A 1 134 ? -6.144 41.148 64.572 1.00 31.54 673 MET X CA 1
ATOM 794 C C . MET A 1 134 ? -5.826 41.679 63.164 1.00 31.16 673 MET X C 1
ATOM 795 O O . MET A 1 134 ? -4.960 42.544 63.009 1.00 30.65 673 MET X O 1
ATOM 800 N N . GLU A 1 135 ? -6.532 41.191 62.145 1.00 31.51 674 GLU X N 1
ATOM 801 C CA . GLU A 1 135 ? -6.268 41.611 60.756 1.00 31.91 674 GLU X CA 1
ATOM 802 C C . GLU A 1 135 ? -6.313 43.124 60.526 1.00 31.30 674 GLU X C 1
ATOM 803 O O . GLU A 1 135 ? -5.431 43.682 59.867 1.00 31.50 674 GLU X O 1
ATOM 809 N N . ALA A 1 136 ? -7.341 43.785 61.044 1.00 30.79 675 ALA X N 1
ATOM 810 C CA . ALA A 1 136 ? -7.517 45.211 60.781 1.00 30.46 675 ALA X CA 1
ATOM 811 C C . ALA A 1 136 ? -6.431 46.003 61.498 1.00 29.99 675 ALA X C 1
ATOM 812 O O . ALA A 1 136 ? -5.917 46.981 60.965 1.00 30.06 675 ALA X O 1
ATOM 814 N N . LEU A 1 137 ? -6.088 45.564 62.707 1.00 29.79 676 LEU X N 1
ATOM 815 C CA . LEU A 1 137 ? -5.000 46.166 63.482 1.00 29.41 676 LEU X CA 1
ATOM 816 C C . LEU A 1 137 ? -3.658 46.017 62.784 1.00 28.83 676 LEU X C 1
ATOM 817 O O . LEU A 1 137 ? -2.903 46.981 62.656 1.00 29.00 676 LEU X O 1
ATOM 822 N N . LYS A 1 138 ? -3.360 44.795 62.358 1.00 28.50 677 LYS X N 1
ATOM 823 C CA . LYS A 1 138 ? -2.137 44.495 61.621 1.00 28.29 677 LYS X CA 1
ATOM 824 C C . LYS A 1 138 ? -1.995 45.417 60.413 1.00 28.18 677 LYS X C 1
ATOM 825 O O . LYS A 1 138 ? -0.943 46.003 60.213 1.00 27.75 677 LYS X O 1
ATOM 831 N N . LYS A 1 139 ? -3.055 45.543 59.613 1.00 28.13 678 LYS X N 1
ATOM 832 C CA . LYS A 1 139 ? -2.976 46.361 58.410 1.00 28.32 678 LYS X CA 1
ATOM 833 C C . LYS A 1 139 ? -2.628 47.810 58.754 1.00 27.69 678 LYS X C 1
ATOM 834 O O . LYS A 1 139 ? -1.793 48.420 58.087 1.00 27.23 678 LYS X O 1
ATOM 840 N N . GLN A 1 140 ? -3.264 48.353 59.791 1.00 26.70 679 GLN X N 1
ATOM 841 C CA . GLN A 1 140 ? -3.104 49.766 60.111 1.00 26.71 679 GLN X CA 1
ATOM 842 C C . GLN A 1 140 ? -1.671 50.012 60.590 1.00 26.90 679 GLN X C 1
ATOM 843 O O . GLN A 1 140 ? -0.991 50.945 60.134 1.00 27.15 679 GLN X O 1
ATOM 849 N N . ILE A 1 141 ? -1.217 49.136 61.471 1.00 26.22 680 ILE X N 1
ATOM 850 C CA . ILE A 1 141 ? 0.093 49.279 62.106 1.00 26.91 680 ILE X CA 1
ATOM 851 C C . ILE A 1 141 ? 1.258 49.021 61.143 1.00 27.26 680 ILE X C 1
ATOM 852 O O . ILE A 1 141 ? 2.209 49.812 61.087 1.00 28.65 680 ILE X O 1
ATOM 857 N N . LEU A 1 142 ? 1.189 47.926 60.392 1.00 27.05 681 LEU X N 1
ATOM 858 C CA . LEU A 1 142 ? 2.240 47.599 59.425 1.00 27.83 681 LEU X CA 1
ATOM 859 C C . LEU A 1 142 ? 2.265 48.454 58.140 1.00 28.10 681 LEU X C 1
ATOM 860 O O . LEU A 1 142 ? 3.204 48.353 57.345 1.00 28.54 681 LEU X O 1
ATOM 865 N N . GLN A 1 143 ? 1.258 49.297 57.937 1.00 28.76 682 GLN X N 1
ATOM 866 C CA . GLN A 1 143 ? 1.293 50.273 56.840 1.00 29.36 682 GLN X CA 1
ATOM 867 C C . GLN A 1 143 ? 2.178 51.486 57.190 1.00 29.14 682 GLN X C 1
ATOM 868 O O . GLN A 1 143 ? 2.660 52.187 56.289 1.00 29.01 682 GLN X O 1
ATOM 874 N N . ILE A 1 144 ? 2.386 51.739 58.483 1.00 28.63 683 ILE X N 1
ATOM 875 C CA . ILE A 1 144 ? 3.293 52.813 58.913 1.00 29.28 683 ILE X CA 1
ATOM 876 C C . ILE A 1 144 ? 4.736 52.467 58.490 1.00 28.73 683 ILE X C 1
ATOM 877 O O . ILE A 1 144 ? 5.227 51.392 58.814 1.00 28.87 683 ILE X O 1
ATOM 882 N N . PRO A 1 145 ? 5.414 53.379 57.761 1.00 28.45 684 PRO X N 1
ATOM 883 C CA . PRO A 1 145 ? 6.790 53.125 57.314 1.00 28.15 684 PRO X CA 1
ATOM 884 C C . PRO A 1 145 ? 7.730 52.944 58.506 1.00 27.56 684 PRO X C 1
ATOM 885 O O . PRO A 1 145 ? 7.401 53.384 59.598 1.00 27.79 684 PRO X O 1
ATOM 889 N N . ASN A 1 146 ? 8.878 52.301 58.281 1.00 27.03 685 ASN X N 1
ATOM 890 C CA . ASN A 1 146 ? 9.910 52.073 59.310 1.00 26.84 685 ASN X CA 1
ATOM 891 C C . ASN A 1 146 ? 9.368 51.239 60.472 1.00 26.96 685 ASN X C 1
ATOM 892 O O . ASN A 1 146 ? 9.179 51.744 61.589 1.00 27.06 685 ASN X O 1
ATOM 897 N N . LYS A 1 147 ? 9.120 49.962 60.195 1.00 26.67 686 LYS X N 1
ATOM 898 C CA . LYS A 1 147 ? 8.557 49.048 61.184 1.00 26.63 686 LYS X CA 1
ATOM 899 C C . LYS A 1 147 ? 9.396 48.917 62.438 1.00 26.16 686 LYS X C 1
ATOM 900 O O . LYS A 1 147 ? 8.877 48.521 63.483 1.00 26.29 686 LYS X O 1
ATOM 906 N N . GLY A 1 148 ? 10.684 49.247 62.339 1.00 25.93 687 GLY X N 1
ATOM 907 C CA . GLY A 1 148 ? 11.568 49.235 63.496 1.00 25.72 687 GLY X CA 1
ATOM 908 C C . GLY A 1 148 ? 11.834 50.588 64.123 1.00 26.18 687 GLY X C 1
ATOM 909 O O . GLY A 1 148 ? 12.789 50.740 64.860 1.00 25.13 687 GLY X O 1
ATOM 910 N N . SER A 1 149 ? 11.007 51.589 63.829 1.00 25.82 688 SER X N 1
ATOM 911 C CA . SER A 1 149 ? 11.214 52.922 64.431 1.00 26.05 688 SER X CA 1
ATOM 912 C C . SER A 1 149 ? 10.776 53.022 65.893 1.00 25.96 688 SER X C 1
ATOM 913 O O . SER A 1 149 ? 11.126 53.981 66.585 1.00 26.96 688 SER X O 1
ATOM 916 N N . GLY A 1 150 ? 10.004 52.049 66.361 1.00 26.00 689 GLY X N 1
ATOM 917 C CA . GLY A 1 150 ? 9.374 52.150 67.673 1.00 25.56 689 GLY X CA 1
ATOM 918 C C . GLY A 1 150 ? 7.876 52.349 67.605 1.00 25.46 689 GLY X C 1
ATOM 919 O O . GLY A 1 150 ? 7.163 52.025 68.555 1.00 25.97 689 GLY X O 1
ATOM 920 N N . ALA A 1 151 ? 7.382 52.883 66.494 1.00 25.12 690 ALA X N 1
ATOM 921 C CA . ALA A 1 151 ? 5.929 53.099 66.339 1.00 24.72 690 ALA X CA 1
ATOM 922 C C . ALA A 1 151 ? 5.134 51.790 66.412 1.00 24.73 690 ALA X C 1
ATOM 923 O O . ALA A 1 151 ? 4.213 51.654 67.226 1.00 24.04 690 ALA X O 1
ATOM 925 N N . ALA A 1 152 ? 5.492 50.821 65.571 1.00 24.69 691 ALA X N 1
ATOM 926 C CA . ALA A 1 152 ? 4.802 49.527 65.585 1.00 24.89 691 ALA X CA 1
ATOM 927 C C . ALA A 1 152 ? 4.881 48.840 66.947 1.00 25.23 691 ALA X C 1
ATOM 928 O O . ALA A 1 152 ? 3.899 48.269 67.426 1.00 25.96 691 ALA X O 1
ATOM 930 N N . ARG A 1 153 ? 6.057 48.884 67.567 1.00 24.65 692 ARG X N 1
ATOM 931 C CA . ARG A 1 153 ? 6.235 48.300 68.887 1.00 24.69 692 ARG X CA 1
ATOM 932 C C . ARG A 1 153 ? 5.285 48.919 69.908 1.00 24.91 692 ARG X C 1
ATOM 933 O O . ARG A 1 153 ? 4.628 48.210 70.666 1.00 24.99 692 ARG X O 1
ATOM 941 N N . PHE A 1 154 ? 5.227 50.249 69.921 1.00 24.58 693 PHE X N 1
ATOM 942 C CA . PHE A 1 154 ? 4.379 50.982 70.842 1.00 25.04 693 PHE X CA 1
ATOM 943 C C . PHE A 1 154 ? 2.908 50.683 70.562 1.00 24.82 693 PHE X C 1
ATOM 944 O O . PHE A 1 154 ? 2.128 50.426 71.477 1.00 25.17 693 PHE X O 1
ATOM 952 N N . LEU A 1 155 ? 2.543 50.710 69.288 1.00 24.11 694 LEU X N 1
ATOM 953 C CA . LEU A 1 155 ? 1.150 50.508 68.925 1.00 24.47 694 LEU X CA 1
ATOM 954 C C . LEU A 1 155 ? 0.665 49.094 69.219 1.00 24.79 694 LEU X C 1
ATOM 955 O O . LEU A 1 155 ? -0.453 48.932 69.693 1.00 25.14 694 LEU X O 1
ATOM 960 N N . LEU A 1 156 ? 1.486 48.080 68.953 1.00 24.84 695 LEU X N 1
ATOM 961 C CA . LEU A 1 156 ? 1.077 46.696 69.273 1.00 25.36 695 LEU X CA 1
ATOM 962 C C . LEU A 1 156 ? 1.000 46.469 70.786 1.00 25.63 695 LEU X C 1
ATOM 963 O O . LEU A 1 156 ? 0.110 45.784 71.268 1.00 26.03 695 LEU X O 1
ATOM 968 N N . ARG A 1 157 ? 1.930 47.060 71.527 1.00 26.37 696 ARG X N 1
ATOM 969 C CA . ARG A 1 157 ? 1.904 47.010 72.976 1.00 26.55 696 ARG X CA 1
ATOM 970 C C . ARG A 1 157 ? 0.612 47.585 73.509 1.00 26.63 696 ARG X C 1
ATOM 971 O O . ARG A 1 157 ? -0.046 46.964 74.343 1.00 26.92 696 ARG X O 1
ATOM 979 N N . THR A 1 158 ? 0.238 48.758 73.001 1.00 27.27 697 THR X N 1
ATOM 980 C CA . THR A 1 158 ? -0.984 49.451 73.403 1.00 27.45 697 THR X CA 1
ATOM 981 C C . THR A 1 158 ? -2.231 48.625 73.040 1.00 27.74 697 THR X C 1
ATOM 982 O O . THR A 1 158 ? -3.167 48.481 73.851 1.00 27.04 697 THR X O 1
ATOM 986 N N . ALA A 1 159 ? -2.233 48.083 71.821 1.00 27.20 698 ALA X N 1
ATOM 987 C CA . ALA A 1 159 ? -3.353 47.279 71.331 1.00 27.06 698 ALA X CA 1
ATOM 988 C C . ALA A 1 159 ? -3.570 46.051 72.220 1.00 27.22 698 ALA X C 1
ATOM 989 O O . ALA A 1 159 ? -4.700 45.744 72.578 1.00 27.31 698 ALA X O 1
ATOM 991 N N . MET A 1 160 ? -2.487 45.371 72.587 1.00 27.74 699 MET X N 1
ATOM 992 C CA . MET A 1 160 ? -2.586 44.156 73.398 1.00 28.38 699 MET X CA 1
ATOM 993 C C . MET A 1 160 ? -3.080 44.481 74.797 1.00 28.33 699 MET X C 1
ATOM 994 O O . MET A 1 160 ? -3.917 43.762 75.342 1.00 28.52 699 MET X O 1
ATOM 999 N N . ASN A 1 161 ? -2.576 45.571 75.371 1.00 28.13 700 ASN X N 1
ATOM 1000 C CA . ASN A 1 161 ? -3.074 46.037 76.670 1.00 27.76 700 ASN X CA 1
ATOM 1001 C C . ASN A 1 161 ? -4.551 46.431 76.612 1.00 27.87 700 ASN X C 1
ATOM 1002 O O . ASN A 1 161 ? -5.312 46.151 77.543 1.00 27.96 700 ASN X O 1
ATOM 1007 N N . GLU A 1 162 ? -4.956 47.071 75.524 1.00 27.53 701 GLU X N 1
ATOM 1008 C CA . GLU A 1 162 ? -6.362 47.442 75.324 1.00 27.67 701 GLU X CA 1
ATOM 1009 C C . GLU A 1 162 ? -7.274 46.207 75.210 1.00 28.45 701 GLU X C 1
ATOM 1010 O O . GLU A 1 162 ? -8.363 46.151 75.817 1.00 27.89 701 GLU X O 1
ATOM 1016 N N . MET A 1 163 ? -6.827 45.218 74.436 1.00 28.42 702 MET X N 1
ATOM 1017 C CA . MET A 1 163 ? -7.597 43.990 74.216 1.00 29.35 702 MET X CA 1
ATOM 1018 C C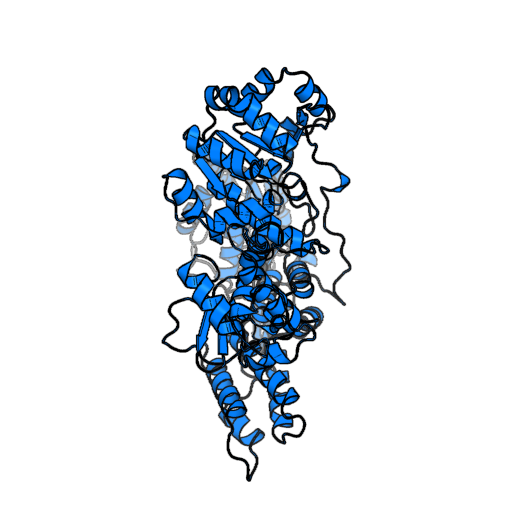 . MET A 1 163 ? -7.750 43.194 75.504 1.00 29.12 702 MET X C 1
ATOM 1019 O O . MET A 1 163 ? -8.751 42.505 75.699 1.00 28.63 702 MET X O 1
ATOM 1024 N N . ALA A 1 164 ? -6.747 43.307 76.372 1.00 28.16 703 ALA X N 1
ATOM 1025 C CA . ALA A 1 164 ? -6.711 42.617 77.658 1.00 28.94 703 ALA X CA 1
ATOM 1026 C C . ALA A 1 164 ? -7.436 43.373 78.773 1.00 29.71 703 ALA X C 1
ATOM 1027 O O . ALA A 1 164 ? -7.642 42.824 79.858 1.00 29.50 703 ALA X O 1
ATOM 1029 N N . GLY A 1 165 ? -7.824 44.623 78.500 1.00 29.77 704 GLY X N 1
ATOM 1030 C CA . GLY A 1 165 ? -8.534 45.464 79.457 1.00 31.31 704 GLY X CA 1
ATOM 1031 C C . GLY A 1 165 ? -7.601 46.132 80.455 1.00 32.52 704 GLY X C 1
ATOM 1032 O O . GLY A 1 165 ? -8.022 46.515 81.544 1.00 33.24 704 GLY X O 1
ATOM 1033 N N . LYS A 1 166 ? -6.336 46.288 80.084 1.00 32.81 705 LYS X N 1
ATOM 1034 C CA . LYS A 1 166 ? -5.337 46.895 80.982 1.00 34.07 705 LYS X CA 1
ATOM 1035 C C . LYS A 1 166 ? -5.031 48.361 80.645 1.00 34.54 705 LYS X C 1
ATOM 1036 O O . LYS A 1 166 ? -4.243 49.016 81.331 1.00 34.83 705 LYS X O 1
ATOM 1042 N N . THR A 1 167 ? -5.619 48.867 79.571 1.00 34.02 706 THR X N 1
ATOM 1043 C CA . THR A 1 167 ? -5.478 50.286 79.231 1.00 34.05 706 THR X CA 1
ATOM 1044 C C . THR A 1 167 ? -6.796 50.715 78.606 1.00 33.56 706 THR X C 1
ATOM 1045 O O . THR A 1 167 ? -7.569 49.862 78.170 1.00 33.67 706 THR X O 1
ATOM 1049 N N . SER A 1 168 ? -7.067 52.018 78.598 1.00 32.93 707 SER X N 1
ATOM 1050 C CA . SER A 1 168 ? -8.314 52.556 78.070 1.00 32.72 707 SER X CA 1
ATOM 1051 C C . SER A 1 168 ? -8.253 52.585 76.561 1.00 32.06 707 SER X C 1
ATOM 1052 O O . SER A 1 168 ? -7.177 52.435 75.989 1.00 31.87 707 SER X O 1
ATOM 1055 N N . GLU A 1 169 ? -9.410 52.760 75.913 1.00 31.89 708 GLU X N 1
ATOM 1056 C CA . GLU A 1 169 ? -9.491 52.835 74.460 1.00 32.20 708 GLU X CA 1
ATOM 1057 C C . GLU A 1 169 ? -8.626 53.987 73.950 1.00 31.48 708 GLU X C 1
ATOM 1058 O O . GLU A 1 169 ? -8.894 55.153 74.248 1.00 31.66 708 GLU X O 1
ATOM 1064 N N . SER A 1 170 ? -7.563 53.651 73.220 1.00 30.69 709 SER X N 1
ATOM 1065 C CA . SER A 1 170 ? -6.598 54.658 72.778 1.00 29.80 709 SER X CA 1
ATOM 1066 C C . SER A 1 170 ? -5.893 54.283 71.481 1.00 28.80 709 SER X C 1
ATOM 1067 O O . SER A 1 170 ? -5.352 55.140 70.816 1.00 28.18 709 SER X O 1
ATOM 1070 N N . THR A 1 171 ? -5.894 52.999 71.130 1.00 28.41 710 THR X N 1
ATOM 1071 C CA . THR A 1 171 ? -5.086 52.525 69.995 1.00 28.58 710 THR X CA 1
ATOM 1072 C C . THR A 1 171 ? -5.463 53.178 68.669 1.00 28.15 710 THR X C 1
ATOM 1073 O O . THR A 1 171 ? -4.593 53.641 67.925 1.00 28.10 710 THR X O 1
ATOM 1077 N N . ALA A 1 172 ? -6.755 53.210 68.353 1.00 27.93 711 ALA X N 1
ATOM 1078 C CA . ALA A 1 172 ? -7.178 53.763 67.075 1.00 26.92 711 ALA X CA 1
ATOM 1079 C C . ALA A 1 172 ? -6.697 55.212 66.916 1.00 27.01 711 ALA X C 1
ATOM 1080 O O . ALA A 1 172 ? -6.140 55.597 65.880 1.00 26.36 711 ALA X O 1
ATOM 1082 N N . ASP A 1 173 ? -6.920 56.015 67.949 1.00 27.12 712 ASP X N 1
ATOM 1083 C CA . ASP A 1 173 ? -6.546 57.424 67.895 1.00 26.75 712 ASP X CA 1
ATOM 1084 C C . ASP A 1 173 ? -5.022 57.615 67.903 1.00 26.99 712 ASP X C 1
ATOM 1085 O O . ASP A 1 173 ? -4.522 58.548 67.289 1.00 26.56 712 ASP X O 1
ATOM 1090 N N . LEU A 1 174 ? -4.291 56.742 68.593 1.00 27.52 713 LEU X N 1
ATOM 1091 C CA . LEU A 1 174 ? -2.816 56.819 68.558 1.00 27.98 713 LEU X CA 1
ATOM 1092 C C . LEU A 1 174 ? -2.293 56.447 67.158 1.00 28.18 713 LEU X C 1
ATOM 1093 O O . LEU A 1 174 ? -1.303 57.014 66.682 1.00 27.91 713 LEU X O 1
ATOM 1098 N N . ILE A 1 175 ? -2.988 55.524 66.487 1.00 28.10 714 ILE X N 1
ATOM 1099 C CA . ILE A 1 175 ? -2.698 55.229 65.078 1.00 28.07 714 ILE X CA 1
ATOM 1100 C C . ILE A 1 175 ? -2.976 56.458 64.205 1.00 28.19 714 ILE X C 1
ATOM 1101 O O . ILE A 1 175 ? -2.159 56.802 63.356 1.00 27.80 714 ILE X O 1
ATOM 1106 N N . ARG A 1 176 ? -4.113 57.123 64.420 1.00 27.92 715 ARG X N 1
ATOM 1107 C CA . ARG A 1 176 ? -4.437 58.324 63.639 1.00 27.94 715 ARG X CA 1
ATOM 1108 C C . ARG A 1 176 ? -3.362 59.406 63.801 1.00 27.84 715 ARG X C 1
ATOM 1109 O O . ARG A 1 176 ? -2.950 60.032 62.818 1.00 27.59 715 ARG X O 1
ATOM 1117 N N . PHE A 1 177 ? -2.912 59.611 65.040 1.00 27.10 716 PHE X N 1
ATOM 1118 C CA . PHE A 1 177 ? -1.792 60.520 65.322 1.00 26.86 716 PHE X CA 1
ATOM 1119 C C . PHE A 1 177 ? -0.537 60.135 64.536 1.00 26.99 716 PHE X C 1
ATOM 1120 O O . PHE A 1 177 ? 0.078 60.989 63.897 1.00 26.53 716 PHE X O 1
ATOM 1128 N N . ALA A 1 178 ? -0.169 58.849 64.590 1.00 27.07 717 ALA X N 1
ATOM 1129 C CA . ALA A 1 178 ? 1.047 58.351 63.935 1.00 27.69 717 ALA X CA 1
ATOM 1130 C C . ALA A 1 178 ? 0.993 58.582 62.433 1.00 27.86 717 ALA X C 1
ATOM 1131 O O . ALA A 1 178 ? 1.975 59.013 61.832 1.00 28.12 717 ALA X O 1
ATOM 1133 N N . LEU A 1 179 ? -0.174 58.322 61.842 1.00 27.93 718 LEU X N 1
ATOM 1134 C CA . LEU A 1 179 ? -0.356 58.410 60.387 1.00 28.72 718 LEU X CA 1
ATOM 1135 C C . LEU A 1 179 ? -0.219 59.824 59.825 1.00 29.07 718 LEU X C 1
ATOM 1136 O O . LEU A 1 179 ? 0.189 60.011 58.674 1.00 29.31 718 LEU X O 1
ATOM 1141 N N . GLN A 1 180 ? -0.582 60.815 60.628 1.00 29.39 719 GLN X N 1
ATOM 1142 C CA . GLN A 1 180 ? -0.488 62.210 60.209 1.00 29.57 719 GLN X CA 1
ATOM 1143 C C . GLN A 1 180 ? 0.833 62.867 60.610 1.00 29.32 719 GLN X C 1
ATOM 1144 O O . GLN A 1 180 ? 1.226 63.868 60.026 1.00 29.91 719 GLN X O 1
ATOM 1150 N N . ASP A 1 181 ? 1.513 62.311 61.605 1.00 28.59 720 ASP X N 1
ATOM 1151 C CA . ASP A 1 181 ? 2.738 62.919 62.115 1.00 28.40 720 ASP X CA 1
ATOM 1152 C C . ASP A 1 181 ? 3.862 62.973 61.067 1.00 28.33 720 ASP X C 1
ATOM 1153 O O . ASP A 1 181 ? 4.193 61.963 60.454 1.00 28.30 720 ASP X O 1
ATOM 1158 N N . THR A 1 182 ? 4.438 64.159 60.859 1.00 28.64 721 THR X N 1
ATOM 1159 C CA . THR A 1 182 ? 5.438 64.345 59.787 1.00 28.91 721 THR X CA 1
ATOM 1160 C C . THR A 1 182 ? 6.748 63.577 59.994 1.00 29.08 721 THR X C 1
ATOM 1161 O O . THR A 1 182 ? 7.551 63.449 59.059 1.00 29.23 721 THR X O 1
ATOM 1165 N N . VAL A 1 183 ? 6.959 63.067 61.207 1.00 28.77 722 VAL X N 1
ATOM 1166 C CA . VAL A 1 183 ? 8.132 62.251 61.494 1.00 28.54 722 VAL X CA 1
ATOM 1167 C C . VAL A 1 183 ? 7.755 60.770 61.439 1.00 28.58 722 VAL X C 1
ATOM 1168 O O . VAL A 1 183 ? 8.298 60.019 60.629 1.00 28.79 722 VAL X O 1
ATOM 1172 N N . ILE A 1 184 ? 6.802 60.367 62.276 1.00 28.31 723 ILE X N 1
ATOM 1173 C CA . ILE A 1 184 ? 6.445 58.952 62.415 1.00 27.65 723 ILE X CA 1
ATOM 1174 C C . ILE A 1 184 ? 6.022 58.333 61.082 1.00 27.99 723 ILE X C 1
ATOM 1175 O O . ILE A 1 184 ? 6.376 57.186 60.784 1.00 28.09 723 ILE X O 1
ATOM 1180 N N . SER A 1 185 ? 5.265 59.082 60.279 1.00 27.87 724 SER X N 1
ATOM 1181 C CA . SER A 1 185 ? 4.715 58.524 59.049 1.00 28.18 724 SER X CA 1
ATOM 1182 C C . SER A 1 185 ? 5.650 58.622 57.839 1.00 28.46 724 SER X C 1
ATOM 1183 O O . SER A 1 185 ? 5.289 58.191 56.747 1.00 28.65 724 SER X O 1
ATOM 1186 N N . ALA A 1 186 ? 6.830 59.200 58.026 1.00 28.76 725 ALA X N 1
ATOM 1187 C CA . ALA A 1 186 ? 7.743 59.447 56.912 1.00 29.28 725 ALA X CA 1
ATOM 1188 C C . ALA A 1 186 ? 8.729 58.291 56.724 1.00 29.49 725 ALA X C 1
ATOM 1189 O O . ALA A 1 186 ? 9.416 57.907 57.669 1.00 30.47 725 ALA X O 1
ATOM 1191 N N . PRO A 1 187 ? 8.807 57.732 55.498 1.00 29.58 726 PRO X N 1
ATOM 1192 C CA . PRO A 1 187 ? 9.877 56.766 55.204 1.00 29.60 726 PRO X CA 1
ATOM 1193 C C . PRO A 1 187 ? 11.225 57.422 55.474 1.00 29.63 726 PRO X C 1
ATOM 1194 O O . PRO A 1 187 ? 11.502 58.496 54.945 1.00 30.04 726 PRO X O 1
ATOM 1198 N N . PHE A 1 188 ? 12.032 56.794 56.321 1.00 29.32 727 PHE X N 1
ATOM 1199 C CA . PHE A 1 188 ? 13.271 57.399 56.807 1.00 29.28 727 PHE X CA 1
ATOM 1200 C C . PHE A 1 188 ? 14.301 57.526 55.688 1.00 29.51 727 PHE X C 1
ATOM 1201 O O . PHE A 1 188 ? 14.553 56.568 54.962 1.00 28.92 727 PHE X O 1
ATOM 1209 N N . ARG A 1 189 ? 14.883 58.717 55.552 1.00 29.72 728 ARG X N 1
ATOM 1210 C CA . ARG A 1 189 ? 15.862 58.964 54.493 1.00 30.36 728 ARG X CA 1
ATOM 1211 C C . ARG A 1 189 ? 17.099 59.675 55.040 1.00 30.53 728 ARG X C 1
ATOM 1212 O O . ARG A 1 189 ? 17.886 60.228 54.281 1.00 29.97 728 ARG X O 1
ATOM 1220 N N . GLY A 1 190 ? 17.258 59.658 56.358 1.00 30.97 729 GLY X N 1
ATOM 1221 C CA . GLY A 1 190 ? 18.329 60.394 57.017 1.00 31.54 729 GLY X CA 1
ATOM 1222 C C . GLY A 1 190 ? 19.608 59.601 57.165 1.00 32.39 729 GLY X C 1
ATOM 1223 O O . GLY A 1 190 ? 19.913 58.728 56.342 1.00 32.30 729 GLY X O 1
ATOM 1224 N N . TYR A 1 191 ? 20.342 59.896 58.235 1.00 32.96 730 TYR X N 1
ATOM 1225 C CA . TYR A 1 191 ? 21.702 59.406 58.420 1.00 34.06 730 TYR X CA 1
ATOM 1226 C C . TYR A 1 191 ? 21.775 58.234 59.396 1.00 34.55 730 TYR X C 1
ATOM 1227 O O . TYR A 1 191 ? 21.315 58.330 60.527 1.00 34.32 730 TYR X O 1
ATOM 1236 N N . ALA A 1 192 ? 22.361 57.131 58.948 1.00 35.26 731 ALA X N 1
ATOM 1237 C CA . ALA A 1 192 ? 22.472 55.934 59.777 1.00 36.46 731 ALA X CA 1
ATOM 1238 C C . ALA A 1 192 ? 23.914 55.632 60.174 1.00 37.13 731 ALA X C 1
ATOM 1239 O O . ALA A 1 192 ? 24.193 54.594 60.774 1.00 37.46 731 ALA X O 1
ATOM 1241 N N . GLY A 1 193 ? 24.827 56.540 59.845 1.00 37.88 732 GLY X N 1
ATOM 1242 C CA . GLY A 1 193 ? 26.252 56.300 60.057 1.00 38.91 732 GLY X CA 1
ATOM 1243 C C . GLY A 1 193 ? 26.706 56.584 61.475 1.00 39.62 732 GLY X C 1
ATOM 1244 O O . GLY A 1 193 ? 25.886 56.811 62.365 1.00 39.63 732 GLY X O 1
ATOM 1245 N N . ALA A 1 194 ? 28.022 56.580 61.679 1.00 40.25 733 ALA X N 1
ATOM 1246 C CA . ALA A 1 194 ? 28.597 56.796 63.000 1.00 41.15 733 ALA X CA 1
ATOM 1247 C C . ALA A 1 194 ? 28.881 58.270 63.266 1.00 41.85 733 ALA X C 1
ATOM 1248 O O . ALA A 1 194 ? 29.033 59.060 62.334 1.00 41.85 733 ALA X O 1
ATOM 1250 N N . ILE A 1 195 ? 28.939 58.632 64.546 1.00 42.77 734 ILE X N 1
ATOM 1251 C CA . ILE A 1 195 ? 29.216 60.006 64.962 1.00 43.83 734 ILE X CA 1
ATOM 1252 C C . ILE A 1 195 ? 30.663 60.124 65.466 1.00 44.82 734 ILE X C 1
ATOM 1253 O O . ILE A 1 195 ? 31.049 59.422 66.403 1.00 45.07 734 ILE X O 1
ATOM 1258 N N . PRO A 1 196 ? 31.466 61.005 64.836 1.00 45.60 735 PRO X N 1
ATOM 1259 C CA . PRO A 1 196 ? 32.868 61.207 65.218 1.00 46.40 735 PRO X CA 1
ATOM 1260 C C . PRO A 1 196 ? 32.999 61.610 66.680 1.00 47.21 735 PRO X C 1
ATOM 1261 O O . PRO A 1 196 ? 32.206 62.418 67.177 1.00 47.03 735 PRO X O 1
ATOM 1265 N N . GLU A 1 197 ? 33.999 61.048 67.354 1.00 48.31 736 GLU X N 1
ATOM 1266 C CA . GLU A 1 197 ? 34.206 61.285 68.784 1.00 49.33 736 GLU X CA 1
ATOM 1267 C C . GLU A 1 197 ? 34.574 62.730 69.105 1.00 49.29 736 GLU X C 1
ATOM 1268 O O . GLU A 1 197 ? 34.381 63.183 70.237 1.00 49.57 736 GLU X O 1
ATOM 1274 N N . ALA A 1 198 ? 35.079 63.452 68.105 1.00 49.38 737 ALA X N 1
ATOM 1275 C CA . ALA A 1 198 ? 35.418 64.873 68.256 1.00 49.38 737 ALA X CA 1
ATOM 1276 C C . ALA A 1 198 ? 34.196 65.730 68.578 1.00 49.33 737 ALA X C 1
ATOM 1277 O O . ALA A 1 198 ? 34.303 66.720 69.304 1.00 49.40 737 ALA X O 1
ATOM 1279 N N . ILE A 1 199 ? 33.039 65.352 68.032 1.00 49.28 738 ILE X N 1
ATOM 1280 C CA . ILE A 1 199 ? 31.778 66.033 68.338 1.00 49.01 738 ILE X CA 1
ATOM 1281 C C . ILE A 1 199 ? 31.472 65.938 69.834 1.00 48.93 738 ILE X C 1
ATOM 1282 O O . ILE A 1 199 ? 31.518 64.851 70.420 1.00 48.95 738 ILE X O 1
ATOM 1287 N N . ASP A 1 200 ? 31.177 67.086 70.440 1.00 48.80 739 ASP X N 1
ATOM 1288 C CA . ASP A 1 200 ? 31.008 67.182 71.891 1.00 48.85 739 ASP X CA 1
ATOM 1289 C C . ASP A 1 200 ? 29.581 67.553 72.316 1.00 48.32 739 ASP X C 1
ATOM 1290 O O . ASP A 1 200 ? 29.325 67.837 73.493 1.00 48.57 739 ASP X O 1
ATOM 1295 N N . PHE A 1 201 ? 28.661 67.549 71.353 1.00 47.45 740 PHE X N 1
ATOM 1296 C CA . PHE A 1 201 ? 27.241 67.763 71.627 1.00 46.29 740 PHE X CA 1
ATOM 1297 C C . PHE A 1 201 ? 26.418 66.567 71.131 1.00 45.44 740 PHE X C 1
ATOM 1298 O O . PHE A 1 201 ? 26.874 65.845 70.243 1.00 45.25 740 PHE X O 1
ATOM 1306 N N . PRO A 1 202 ? 25.231 66.325 71.734 1.00 44.27 741 PRO X N 1
ATOM 1307 C CA . PRO A 1 202 ? 24.315 65.339 71.157 1.00 43.29 741 PRO X CA 1
ATOM 1308 C C . PRO A 1 202 ? 23.883 65.774 69.761 1.00 42.07 741 PRO X C 1
ATOM 1309 O O . PRO A 1 202 ? 23.409 66.897 69.582 1.00 41.76 741 PRO X O 1
ATOM 1313 N N . VAL A 1 203 ? 24.070 64.893 68.783 1.00 40.85 742 VAL X N 1
ATOM 1314 C CA . VAL A 1 203 ? 23.694 65.179 67.398 1.00 39.33 742 VAL X CA 1
ATOM 1315 C C . VAL A 1 203 ? 22.246 64.776 67.111 1.00 38.40 742 VAL X C 1
ATOM 1316 O O . VAL A 1 203 ? 21.804 63.681 67.474 1.00 38.07 742 VAL X O 1
ATOM 1320 N N . LYS A 1 204 ? 21.524 65.675 66.449 1.00 37.06 743 LYS X N 1
ATOM 1321 C CA . LYS A 1 204 ? 20.155 65.422 66.025 1.00 35.97 743 LYS X CA 1
ATOM 1322 C C . LYS A 1 204 ? 20.087 65.158 64.520 1.00 35.31 743 LYS X C 1
ATOM 1323 O O . LYS A 1 204 ? 19.396 64.237 64.081 1.00 34.70 743 LYS X O 1
ATOM 1329 N N . TYR A 1 205 ? 20.816 65.960 63.742 1.00 34.23 744 TYR X N 1
ATOM 1330 C CA . TYR A 1 205 ? 20.792 65.863 62.284 1.00 33.74 744 TYR X CA 1
ATOM 1331 C C . TYR A 1 205 ? 22.194 65.813 61.681 1.00 33.99 744 TYR X C 1
ATOM 1332 O O . TYR A 1 205 ? 23.132 66.431 62.193 1.00 33.53 744 TYR X O 1
ATOM 1341 N N . VAL A 1 206 ? 22.330 65.049 60.603 1.00 34.07 745 VAL X N 1
ATOM 1342 C CA . VAL A 1 206 ? 23.583 64.992 59.860 1.00 34.78 745 VAL X CA 1
ATOM 1343 C C . VAL A 1 206 ? 23.301 65.136 58.380 1.00 35.24 745 VAL X C 1
ATOM 1344 O O . VAL A 1 206 ? 22.432 64.452 57.834 1.00 35.27 745 VAL X O 1
ATOM 1348 N N . ILE A 1 207 ? 24.023 66.053 57.742 1.00 36.09 746 ILE X N 1
ATOM 1349 C CA . ILE A 1 207 ? 24.105 66.080 56.294 1.00 36.79 746 ILE X CA 1
ATOM 1350 C C . ILE A 1 207 ? 25.420 65.375 55.958 1.00 37.52 746 ILE X C 1
ATOM 1351 O O . ILE A 1 207 ? 26.510 65.894 56.228 1.00 37.24 746 ILE X O 1
ATOM 1356 N N . GLU A 1 208 ? 25.299 64.172 55.401 1.00 37.93 747 GLU X N 1
ATOM 1357 C CA . GLU A 1 208 ? 26.436 63.277 55.202 1.00 38.96 747 GLU X CA 1
ATOM 1358 C C . GLU A 1 208 ? 27.426 63.813 54.162 1.00 38.97 747 GLU X C 1
ATOM 1359 O O . GLU A 1 208 ? 28.634 63.791 54.382 1.00 38.78 747 GLU X O 1
ATOM 1365 N N . ASP A 1 209 ? 26.901 64.290 53.037 1.00 39.49 748 ASP X N 1
ATOM 1366 C CA . ASP A 1 209 ? 27.730 64.850 51.975 1.00 39.84 748 ASP X CA 1
ATOM 1367 C C . ASP A 1 209 ? 27.389 66.318 51.746 1.00 39.96 748 ASP X C 1
ATOM 1368 O O . ASP A 1 209 ? 26.343 66.648 51.187 1.00 39.66 748 ASP X O 1
ATOM 1373 N N . ILE A 1 210 ? 28.301 67.187 52.169 1.00 40.48 749 ILE X N 1
ATOM 1374 C CA . ILE A 1 210 ? 28.154 68.639 52.050 1.00 41.17 749 ILE X CA 1
ATOM 1375 C C . ILE A 1 210 ? 27.927 69.153 50.612 1.00 41.44 749 ILE X C 1
ATOM 1376 O O . ILE A 1 210 ? 27.324 70.213 50.417 1.00 41.48 749 ILE X O 1
ATOM 1381 N N . SER A 1 211 ? 28.394 68.395 49.620 1.00 41.53 750 SER X N 1
ATOM 1382 C CA . SER A 1 211 ? 28.236 68.759 48.205 1.00 41.59 750 SER X CA 1
ATOM 1383 C C . SER A 1 211 ? 26.776 68.913 47.770 1.00 41.48 750 SER X C 1
ATOM 1384 O O . SER A 1 211 ? 26.492 69.553 46.760 1.00 41.22 750 SER X O 1
ATOM 1387 N N . VAL A 1 212 ? 25.862 68.316 48.535 1.00 41.89 751 VAL X N 1
ATOM 1388 C CA . VAL A 1 212 ? 24.416 68.433 48.304 1.00 42.02 751 VAL X CA 1
ATOM 1389 C C . VAL A 1 212 ? 23.960 69.902 48.312 1.00 42.19 751 VAL X C 1
ATOM 1390 O O . VAL A 1 212 ? 22.957 70.260 47.688 1.00 41.82 751 VAL X O 1
ATOM 1394 N N . PHE A 1 213 ? 24.710 70.747 49.014 1.00 42.55 752 PHE X N 1
ATOM 1395 C CA . PHE A 1 213 ? 24.417 72.178 49.061 1.00 43.42 752 PHE X CA 1
ATOM 1396 C C . PHE A 1 213 ? 24.656 72.879 47.727 1.00 43.95 752 PHE X C 1
ATOM 1397 O O . PHE A 1 213 ? 24.070 73.928 47.460 1.00 43.95 752 PHE X O 1
ATOM 1405 N N . ASP A 1 214 ? 25.514 72.290 46.897 1.00 44.68 753 ASP X N 1
ATOM 1406 C CA . ASP A 1 214 ? 25.838 72.848 45.585 1.00 45.60 753 ASP X CA 1
ATOM 1407 C C . ASP A 1 214 ? 24.833 72.397 44.533 1.00 46.42 753 ASP X C 1
ATOM 1408 O O . ASP A 1 214 ? 24.803 72.929 43.423 1.00 46.55 753 ASP X O 1
ATOM 1413 N N . LYS A 1 215 ? 24.008 71.419 44.896 1.00 47.38 754 LYS X N 1
ATOM 1414 C CA . LYS A 1 215 ? 22.994 70.888 43.996 1.00 48.44 754 LYS X CA 1
ATOM 1415 C C . LYS A 1 215 ? 21.736 71.750 43.959 1.00 48.75 754 LYS X C 1
ATOM 1416 O O . LYS A 1 215 ? 20.922 71.624 43.042 1.00 48.80 754 LYS X O 1
ATOM 1422 N N . ILE A 1 216 ? 21.577 72.620 44.955 1.00 49.34 755 ILE X N 1
ATOM 1423 C CA . ILE A 1 216 ? 20.378 73.459 45.058 1.00 50.02 755 ILE X CA 1
ATOM 1424 C C . ILE A 1 216 ? 20.425 74.665 44.113 1.00 50.65 755 ILE X C 1
ATOM 1425 O O . ILE A 1 216 ? 21.501 75.106 43.707 1.00 50.63 755 ILE X O 1
ATOM 1430 N N . GLN A 1 217 ? 19.244 75.182 43.781 1.00 51.41 756 GLN X N 1
ATOM 1431 C CA . GLN A 1 217 ? 19.081 76.242 42.782 1.00 52.23 756 GLN X CA 1
ATOM 1432 C C . GLN A 1 217 ? 19.740 77.576 43.156 1.00 52.23 756 GLN X C 1
ATOM 1433 O O . GLN A 1 217 ? 20.392 78.204 42.315 1.00 52.35 756 GLN X O 1
ATOM 1439 N N . THR A 1 218 ? 19.569 77.999 44.407 1.00 52.10 757 THR X N 1
ATOM 1440 C CA . THR A 1 218 ? 20.048 79.305 44.865 1.00 52.05 757 THR X CA 1
ATOM 1441 C C . THR A 1 218 ? 21.565 79.333 45.081 1.00 52.07 757 THR X C 1
ATOM 1442 O O . THR A 1 218 ? 22.125 78.481 45.778 1.00 52.01 757 THR X O 1
ATOM 1446 N N . ASN A 1 219 ? 22.217 80.313 44.460 1.00 52.05 758 ASN X N 1
ATOM 1447 C CA . ASN A 1 219 ? 23.637 80.557 44.669 1.00 52.09 758 ASN X CA 1
ATOM 1448 C C . ASN A 1 219 ? 23.827 81.592 45.766 1.00 52.14 758 ASN X C 1
ATOM 1449 O O . ASN A 1 219 ? 24.004 82.782 45.493 1.00 51.98 758 ASN X O 1
ATOM 1454 N N . TYR A 1 220 ? 23.785 81.127 47.010 1.00 52.19 759 TYR X N 1
ATOM 1455 C CA . TYR A 1 220 ? 23.962 82.000 48.164 1.00 52.19 759 TYR X CA 1
ATOM 1456 C C . TYR A 1 220 ? 25.346 82.669 48.172 1.00 52.19 759 TYR X C 1
ATOM 1457 O O . TYR A 1 220 ? 25.550 83.691 48.833 1.00 51.89 759 TYR X O 1
ATOM 1466 N N . TRP A 1 221 ? 26.279 82.095 47.415 1.00 52.19 760 TRP X N 1
ATOM 1467 C CA . TRP A 1 221 ? 27.652 82.603 47.327 1.00 52.34 760 TRP X CA 1
ATOM 1468 C C . TRP A 1 221 ? 27.777 83.870 46.473 1.00 52.37 760 TRP X C 1
ATOM 1469 O O . TRP A 1 221 ? 28.752 84.622 46.603 1.00 52.24 760 TRP X O 1
ATOM 1480 N N . GLU A 1 222 ? 26.784 84.102 45.616 1.00 52.46 761 GLU X N 1
ATOM 1481 C CA . GLU A 1 222 ? 26.743 85.288 44.762 1.00 52.75 761 GLU X CA 1
ATOM 1482 C C . GLU A 1 222 ? 26.221 86.522 45.503 1.00 52.85 761 GLU X C 1
ATOM 1483 O O . GLU A 1 222 ? 26.502 87.657 45.107 1.00 52.75 761 GLU X O 1
ATOM 1489 N N . LEU A 1 223 ? 25.479 86.284 46.585 1.00 52.91 762 LEU X N 1
ATOM 1490 C CA . LEU A 1 223 ? 24.874 87.342 47.399 1.00 52.94 762 LEU X CA 1
ATOM 1491 C C . LEU A 1 223 ? 25.883 88.388 47.917 1.00 52.75 762 LEU X C 1
ATOM 1492 O O . LEU A 1 223 ? 27.009 88.041 48.292 1.00 52.64 762 LEU X O 1
ATOM 1497 N N . PRO A 1 224 ? 25.478 89.674 47.929 1.00 52.73 763 PRO X N 1
ATOM 1498 C CA . PRO A 1 224 ? 26.352 90.789 48.319 1.00 52.67 763 PRO X CA 1
ATOM 1499 C C . PRO A 1 224 ? 27.097 90.610 49.650 1.00 52.76 763 PRO X C 1
ATOM 1500 O O . PRO A 1 224 ? 28.239 91.063 49.774 1.00 52.64 763 PRO X O 1
ATOM 1504 N N . ALA A 1 225 ? 26.463 89.944 50.616 1.00 52.71 764 ALA X N 1
ATOM 1505 C CA . ALA A 1 225 ? 27.017 89.794 51.968 1.00 52.97 764 ALA X CA 1
ATOM 1506 C C . ALA A 1 225 ? 28.305 88.967 52.067 1.00 53.14 764 ALA X C 1
ATOM 1507 O O . ALA A 1 225 ? 29.034 89.074 53.056 1.00 53.20 764 ALA X O 1
ATOM 1509 N N . TYR A 1 226 ? 28.585 88.156 51.048 1.00 53.43 765 TYR X N 1
ATOM 1510 C CA . TYR A 1 226 ? 29.705 87.210 51.097 1.00 53.71 765 TYR X CA 1
ATOM 1511 C C . TYR A 1 226 ? 30.771 87.462 50.028 1.00 54.04 765 TYR X C 1
ATOM 1512 O O . TYR A 1 226 ? 31.554 86.5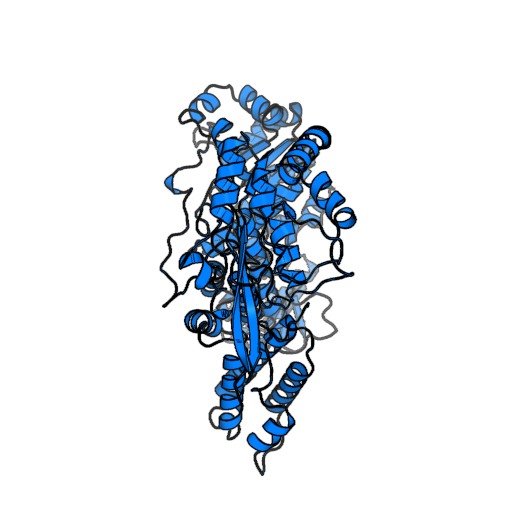69 49.688 1.00 54.09 765 TYR X O 1
ATOM 1521 N N . GLU A 1 227 ? 30.807 88.686 49.515 1.00 54.30 766 GLU X N 1
ATOM 1522 C CA . GLU A 1 227 ? 31.775 89.047 48.487 1.00 54.63 766 GLU X CA 1
ATOM 1523 C C . GLU A 1 227 ? 33.198 89.216 49.022 1.00 54.48 766 GLU X C 1
ATOM 1524 O O . GLU A 1 227 ? 34.158 88.932 48.311 1.00 54.58 766 GLU X O 1
ATOM 1530 N N . SER A 1 228 ? 33.331 89.651 50.275 1.00 54.38 767 SER X N 1
ATOM 1531 C CA . SER A 1 228 ? 34.646 89.736 50.926 1.00 54.34 767 SER X CA 1
ATOM 1532 C C . SER A 1 228 ? 35.243 88.354 51.244 1.00 54.29 767 SER X C 1
ATOM 1533 O O . SER A 1 228 ? 36.441 88.234 51.505 1.00 54.23 767 SER X O 1
ATOM 1536 N N . TRP A 1 229 ? 34.401 87.321 51.206 1.00 54.19 768 TRP X N 1
ATOM 1537 C CA . TRP A 1 229 ? 34.809 85.953 51.533 1.00 54.06 768 TRP X CA 1
ATOM 1538 C C . TRP A 1 229 ? 35.480 85.229 50.371 1.00 53.85 768 TRP X C 1
ATOM 1539 O O . TRP A 1 229 ? 36.321 84.355 50.594 1.00 53.91 768 TRP X O 1
ATOM 1550 N N . ASN A 1 230 ? 35.089 85.585 49.145 1.00 53.59 769 ASN X N 1
ATOM 1551 C CA . ASN A 1 230 ? 35.682 85.041 47.911 1.00 53.43 769 ASN X CA 1
ATOM 1552 C C . ASN A 1 230 ? 35.465 83.541 47.712 1.00 52.99 769 ASN X C 1
ATOM 1553 O O . ASN A 1 230 ? 36.432 82.781 47.590 1.00 52.98 769 ASN X O 1
ATOM 1558 N N . GLU A 1 231 ? 34.198 83.125 47.676 1.00 52.53 770 GLU X N 1
ATOM 1559 C CA . GLU A 1 231 ? 33.837 81.707 47.527 1.00 51.85 770 GLU X CA 1
ATOM 1560 C C . GLU A 1 231 ? 32.930 81.456 46.315 1.00 51.41 770 GLU X C 1
ATOM 1561 O O . GLU A 1 231 ? 32.053 82.269 46.006 1.00 51.13 770 GLU X O 1
ATOM 1567 N N . GLY A 1 232 ? 33.132 80.318 45.652 1.00 50.90 771 GLY X N 1
ATOM 1568 C CA . GLY A 1 232 ? 32.423 80.005 44.409 1.00 50.52 771 GLY X CA 1
ATOM 1569 C C . GLY A 1 232 ? 31.312 78.965 44.454 1.00 50.35 771 GLY X C 1
ATOM 1570 O O . GLY A 1 232 ? 30.765 78.600 43.407 1.00 50.47 771 GLY X O 1
ATOM 1571 N N . SER A 1 233 ? 30.973 78.482 45.650 1.00 49.88 772 SER X N 1
ATOM 1572 C CA . SER A 1 233 ? 29.871 77.522 45.817 1.00 49.34 772 SER X CA 1
ATOM 1573 C C . SER A 1 233 ? 29.190 77.659 47.183 1.00 49.06 772 SER X C 1
ATOM 1574 O O . SER A 1 233 ? 29.726 78.307 48.088 1.00 48.91 772 SER X O 1
ATOM 1577 N N . ASN A 1 234 ? 28.009 77.053 47.320 1.00 48.68 773 ASN X N 1
ATOM 1578 C CA . ASN A 1 234 ? 27.283 77.048 48.593 1.00 48.33 773 ASN X CA 1
ATOM 1579 C C . ASN A 1 234 ? 28.069 76.307 49.668 1.00 48.34 773 ASN X C 1
ATOM 1580 O O . ASN A 1 234 ? 28.241 76.813 50.775 1.00 48.22 773 ASN X O 1
ATOM 1585 N N . SER A 1 235 ? 28.572 75.125 49.317 1.00 48.40 774 SER X N 1
ATOM 1586 C CA . SER A 1 235 ? 29.387 74.314 50.222 1.00 48.67 774 SER X CA 1
ATOM 1587 C C . SER A 1 235 ? 30.684 75.002 50.658 1.00 48.85 774 SER X C 1
ATOM 1588 O O . SER A 1 235 ? 31.256 74.654 51.694 1.00 48.99 774 SER X O 1
ATOM 1591 N N . ALA A 1 236 ? 31.138 75.975 49.868 1.00 48.91 775 ALA X N 1
ATOM 1592 C CA . ALA A 1 236 ? 32.328 76.763 50.196 1.00 49.02 775 ALA X CA 1
ATOM 1593 C C . ALA A 1 236 ? 32.040 77.866 51.224 1.00 49.13 775 ALA X C 1
ATOM 1594 O O . ALA A 1 236 ? 32.915 78.214 52.023 1.00 49.08 775 ALA X O 1
ATOM 1596 N N . LEU A 1 237 ? 30.821 78.409 51.189 1.00 49.21 776 LEU X N 1
ATOM 1597 C CA . LEU A 1 237 ? 30.358 79.399 52.173 1.00 49.53 776 LEU X CA 1
ATOM 1598 C C . LEU A 1 237 ? 30.277 78.814 53.576 1.00 49.69 776 LEU X C 1
ATOM 1599 O O . LEU A 1 237 ? 30.537 79.501 54.569 1.00 49.67 776 LEU X O 1
ATOM 1604 N N . LEU A 1 238 ? 29.909 77.536 53.627 1.00 49.90 777 LEU X N 1
ATOM 1605 C CA . LEU A 1 238 ? 29.512 76.846 54.849 1.00 50.08 777 LEU X CA 1
ATOM 1606 C C . LEU A 1 238 ? 30.484 76.939 56.042 1.00 50.41 777 LEU X C 1
ATOM 1607 O O . LEU A 1 238 ? 30.043 77.257 57.148 1.00 50.44 777 LEU X O 1
ATOM 1612 N N . PRO A 1 239 ? 31.797 76.677 55.832 1.00 50.92 778 PRO X N 1
ATOM 1613 C CA . PRO A 1 239 ? 32.722 76.759 56.972 1.00 51.29 778 PRO X CA 1
ATOM 1614 C C . PRO A 1 239 ? 32.794 78.157 57.583 1.00 51.77 778 PRO X C 1
ATOM 1615 O O . PRO A 1 239 ? 32.982 78.290 58.797 1.00 51.83 778 PRO X O 1
ATOM 1619 N N . GLY A 1 240 ? 32.642 79.179 56.740 1.00 52.21 779 GLY X N 1
ATOM 1620 C CA . GLY A 1 240 ? 32.659 80.570 57.174 1.00 52.65 779 GLY X CA 1
ATOM 1621 C C . GLY A 1 240 ? 31.463 80.920 58.034 1.00 53.13 779 GLY X C 1
ATOM 1622 O O . GLY A 1 240 ? 31.616 81.518 59.100 1.00 53.16 779 GLY X O 1
ATOM 1623 N N . LEU A 1 241 ? 30.274 80.530 57.573 1.00 53.41 780 LEU X N 1
ATOM 1624 C CA . LEU A 1 241 ? 29.022 80.784 58.293 1.00 53.62 780 LEU X CA 1
ATOM 1625 C C . LEU A 1 241 ? 29.052 80.226 59.713 1.00 53.95 780 LEU X C 1
ATOM 1626 O O . LEU A 1 241 ? 28.625 80.891 60.654 1.00 53.86 780 LEU X O 1
ATOM 1631 N N . LEU A 1 242 ? 29.580 79.014 59.859 1.00 54.47 781 LEU X N 1
ATOM 1632 C CA . LEU A 1 242 ? 29.692 78.367 61.164 1.00 55.13 781 LEU X CA 1
ATOM 1633 C C . LEU A 1 242 ? 30.740 79.014 62.076 1.00 55.61 781 LEU X C 1
ATOM 1634 O O . LEU A 1 242 ? 30.431 79.390 63.206 1.00 55.49 781 LEU X O 1
ATOM 1639 N N . ARG A 1 243 ? 31.971 79.143 61.582 1.00 56.23 782 ARG X N 1
ATOM 1640 C CA . ARG A 1 243 ? 33.065 79.757 62.344 1.00 56.86 782 ARG X CA 1
ATOM 1641 C C . ARG A 1 243 ? 32.685 81.147 62.862 1.00 57.11 782 ARG X C 1
ATOM 1642 O O . ARG A 1 243 ? 32.961 81.489 64.019 1.00 57.16 782 ARG X O 1
ATOM 1650 N N . GLU A 1 244 ? 32.037 81.932 62.006 1.00 57.38 783 GLU X N 1
ATOM 1651 C CA . GLU A 1 244 ? 31.609 83.273 62.374 1.00 57.65 783 GLU X CA 1
ATOM 1652 C C . GLU A 1 244 ? 30.456 83.240 63.367 1.00 57.69 783 GLU X C 1
ATOM 1653 O O . GLU A 1 244 ? 30.345 84.116 64.227 1.00 57.78 783 GLU X O 1
ATOM 1659 N N . SER A 1 245 ? 29.604 82.225 63.249 1.00 57.81 784 SER X N 1
ATOM 1660 C CA . SER A 1 245 ? 28.537 81.999 64.212 1.00 57.74 784 SER X CA 1
ATOM 1661 C C . SER A 1 245 ? 29.114 81.696 65.593 1.00 57.94 784 SER X C 1
ATOM 1662 O O . SER A 1 245 ? 28.878 82.444 66.543 1.00 58.00 784 SER X O 1
ATOM 1665 N N . GLN A 1 246 ? 29.894 80.620 65.681 1.00 58.19 785 GLN X N 1
ATOM 1666 C CA . GLN A 1 246 ? 30.550 80.195 66.925 1.00 58.62 785 GLN X CA 1
ATOM 1667 C C . GLN A 1 246 ? 31.216 81.332 67.712 1.00 58.70 785 GLN X C 1
ATOM 1668 O O . GLN A 1 246 ? 31.051 81.432 68.929 1.00 58.81 785 GLN X O 1
ATOM 1674 N N . SER A 1 247 ? 31.957 82.186 67.011 1.00 58.78 786 SER X N 1
ATOM 1675 C CA . SER A 1 247 ? 32.658 83.311 67.637 1.00 58.85 786 SER X CA 1
ATOM 1676 C C . SER A 1 247 ? 31.720 84.443 68.078 1.00 58.78 786 SER X C 1
ATOM 1677 O O . SER A 1 247 ? 32.104 85.294 68.888 1.00 58.83 786 SER X O 1
ATOM 1680 N N . LYS A 1 248 ? 30.494 84.439 67.554 1.00 58.68 787 LYS X N 1
ATOM 1681 C CA . LYS A 1 248 ? 29.511 85.485 67.843 1.00 58.43 787 LYS X CA 1
ATOM 1682 C C . LYS A 1 248 ? 28.441 85.015 68.840 1.00 58.02 787 LYS X C 1
ATOM 1683 O O . LYS A 1 248 ? 28.269 85.619 69.902 1.00 58.19 787 LYS X O 1
ATOM 1689 N N . GLY A 1 249 ? 27.728 83.943 68.498 1.00 57.47 788 GLY X N 1
ATOM 1690 C CA . GLY A 1 249 ? 26.701 83.388 69.378 1.00 56.48 788 GLY X CA 1
ATOM 1691 C C . GLY A 1 249 ? 25.885 82.256 68.779 1.00 55.95 788 GLY X C 1
ATOM 1692 O O . GLY A 1 249 ? 25.775 81.184 69.382 1.00 56.12 788 GLY X O 1
ATOM 1693 N N . MET A 1 250 ? 25.321 82.495 67.594 1.00 54.93 789 MET X N 1
ATOM 1694 C CA . MET A 1 250 ? 24.404 81.552 66.939 1.00 53.96 789 MET X CA 1
ATOM 1695 C C . MET A 1 250 ? 25.105 80.299 66.379 1.00 53.19 789 MET X C 1
ATOM 1696 O O . MET A 1 250 ? 26.336 80.248 66.300 1.00 53.02 789 MET X O 1
ATOM 1701 N N . LEU A 1 251 ? 24.302 79.293 66.013 1.00 52.06 790 LEU X N 1
ATOM 1702 C CA . LEU A 1 251 ? 24.767 78.035 65.391 1.00 50.91 790 LEU X CA 1
ATOM 1703 C C . LEU A 1 251 ? 25.999 77.400 66.049 1.00 50.22 790 LEU X C 1
ATOM 1704 O O . LEU A 1 251 ? 26.856 76.832 65.371 1.00 49.85 790 LEU X O 1
ATOM 1709 N N . SER A 1 252 ? 26.064 77.491 67.373 1.00 49.65 791 SER X N 1
ATOM 1710 C CA . SER A 1 252 ? 27.188 76.964 68.144 1.00 49.27 791 SER X CA 1
ATOM 1711 C C . SER A 1 252 ? 27.279 75.439 68.124 1.00 49.13 791 SER X C 1
ATOM 1712 O O . SER A 1 252 ? 28.358 74.880 68.313 1.00 49.11 791 SER X O 1
ATOM 1715 N N . LYS A 1 253 ? 26.145 74.775 67.895 1.00 48.92 792 LYS X N 1
ATOM 1716 C CA . LYS A 1 253 ? 26.082 73.310 67.860 1.00 48.71 792 LYS X CA 1
ATOM 1717 C C . LYS A 1 253 ? 26.013 72.794 66.418 1.00 48.49 792 LYS X C 1
ATOM 1718 O O . LYS A 1 253 ? 25.203 71.929 66.083 1.00 48.15 792 LYS X O 1
ATOM 1724 N N . CYS A 1 254 ? 26.867 73.351 65.568 1.00 48.28 793 CYS X N 1
ATOM 1725 C CA . CYS A 1 254 ? 27.027 72.885 64.200 1.00 48.10 793 CYS X CA 1
ATOM 1726 C C . CYS A 1 254 ? 28.511 72.745 63.923 1.00 48.18 793 CYS X C 1
ATOM 1727 O O . CYS A 1 254 ? 29.285 73.673 64.176 1.00 47.93 793 CYS X O 1
ATOM 1730 N N . ARG A 1 255 ? 28.908 71.578 63.423 1.00 48.06 794 ARG X N 1
ATOM 1731 C CA . ARG A 1 255 ? 30.301 71.339 63.080 1.00 48.30 794 ARG X CA 1
ATOM 1732 C C . ARG A 1 255 ? 30.426 70.509 61.810 1.00 47.98 794 ARG X C 1
ATOM 1733 O O . ARG A 1 255 ? 29.640 69.584 61.582 1.00 47.76 794 ARG X O 1
ATOM 1741 N N . ILE A 1 256 ? 31.411 70.861 60.984 1.00 47.66 795 ILE X N 1
ATOM 1742 C CA . ILE A 1 256 ? 31.762 70.064 59.810 1.00 47.26 795 ILE X CA 1
ATOM 1743 C C . ILE A 1 256 ? 33.026 69.265 60.098 1.00 47.16 795 ILE X C 1
ATOM 1744 O O . ILE A 1 256 ? 34.033 69.817 60.548 1.00 47.04 795 ILE X O 1
ATOM 1749 N N . ILE A 1 257 ? 32.955 67.959 59.858 1.00 46.76 796 ILE X N 1
ATOM 1750 C CA . ILE A 1 257 ? 34.118 67.089 59.935 1.00 46.58 796 ILE X CA 1
ATOM 1751 C C . ILE A 1 257 ? 34.150 66.233 58.679 1.00 46.43 796 ILE X C 1
ATOM 1752 O O . ILE A 1 257 ? 33.201 65.496 58.403 1.00 46.27 796 ILE X O 1
ATOM 1757 N N . GLU A 1 258 ? 35.237 66.361 57.916 1.00 46.20 797 GLU X N 1
ATOM 1758 C CA . GLU A 1 258 ? 35.474 65.553 56.720 1.00 46.15 797 GLU X CA 1
ATOM 1759 C C . GLU A 1 258 ? 34.243 65.453 55.815 1.00 45.38 797 GLU X C 1
ATOM 1760 O O . GLU A 1 258 ? 33.718 64.360 55.593 1.00 45.71 797 GLU X O 1
ATOM 1766 N N . ASN A 1 259 ? 33.779 66.597 55.314 1.00 44.53 798 ASN X N 1
ATOM 1767 C CA . ASN A 1 259 ? 32.689 66.645 54.324 1.00 43.59 798 ASN X CA 1
ATOM 1768 C C . ASN A 1 259 ? 31.278 66.347 54.866 1.00 42.64 798 ASN X C 1
ATOM 1769 O O . ASN A 1 259 ? 30.311 66.297 54.101 1.00 42.40 798 ASN X O 1
ATOM 1774 N N . SER A 1 260 ? 31.168 66.157 56.180 1.00 41.52 799 SER X N 1
ATOM 1775 C CA . SER A 1 260 ? 29.869 65.944 56.825 1.00 40.57 799 SER X CA 1
ATOM 1776 C C . SER A 1 260 ? 29.540 67.061 57.811 1.00 40.02 799 SER X C 1
ATOM 1777 O O . SER A 1 260 ? 30.404 67.497 58.574 1.00 39.74 799 SER X O 1
ATOM 1780 N N . LEU A 1 261 ? 28.284 67.507 57.789 1.00 39.29 800 LEU X N 1
ATOM 1781 C CA . LEU A 1 261 ? 27.793 68.536 58.707 1.00 38.35 800 LEU X CA 1
ATOM 1782 C C . LEU A 1 261 ? 26.915 67.920 59.793 1.00 38.32 800 LEU X C 1
ATOM 1783 O O . LEU A 1 261 ? 25.966 67.191 59.501 1.00 37.67 800 LEU X O 1
ATOM 1788 N N . TYR A 1 262 ? 27.249 68.231 61.042 1.00 37.89 801 TYR X N 1
ATOM 1789 C CA . TYR A 1 262 ? 26.559 67.700 62.211 1.00 37.65 801 TYR X CA 1
ATOM 1790 C C . TYR A 1 262 ? 25.868 68.839 62.941 1.00 37.77 801 TYR X C 1
ATOM 1791 O O . TYR A 1 262 ? 26.490 69.867 63.231 1.00 37.47 801 TYR X O 1
ATOM 1800 N N . ILE A 1 263 ? 24.580 68.651 63.229 1.00 37.47 802 ILE X N 1
ATOM 1801 C CA . ILE A 1 263 ? 23.751 69.703 63.804 1.00 37.40 802 ILE X CA 1
ATOM 1802 C C . ILE A 1 263 ? 23.180 69.278 65.161 1.00 37.59 802 ILE X C 1
ATOM 1803 O O . ILE A 1 263 ? 22.659 68.160 65.312 1.00 37.20 802 ILE X O 1
ATOM 1808 N N . GLY A 1 264 ? 23.283 70.180 66.138 1.00 37.40 803 GLY X N 1
ATOM 1809 C CA . GLY A 1 264 ? 22.784 69.939 67.491 1.00 37.27 803 GLY X CA 1
ATOM 1810 C C . GLY A 1 264 ? 21.581 70.779 67.895 1.00 37.08 803 GLY X C 1
ATOM 1811 O O . GLY A 1 264 ? 21.003 70.554 68.958 1.00 37.38 803 GLY X O 1
ATOM 1812 N N . HIS A 1 265 ? 21.206 71.750 67.063 1.00 36.69 804 HIS X N 1
ATOM 1813 C CA . HIS A 1 265 ? 20.010 72.559 67.309 1.00 36.27 804 HIS X CA 1
ATOM 1814 C C . HIS A 1 265 ? 18.826 71.894 66.648 1.00 35.87 804 HIS X C 1
ATOM 1815 O O . HIS A 1 265 ? 18.905 71.492 65.492 1.00 35.97 804 HIS X O 1
ATOM 1822 N N . SER A 1 266 ? 17.716 71.801 67.369 1.00 35.34 805 SER X N 1
ATOM 1823 C CA . SER A 1 266 ? 16.531 71.164 66.820 1.00 34.70 805 SER X CA 1
ATOM 1824 C C . SER A 1 266 ? 15.907 72.033 65.733 1.00 34.76 805 SER X C 1
ATOM 1825 O O . SER A 1 266 ? 16.047 73.263 65.739 1.00 34.76 805 SER X O 1
ATOM 1828 N N . TYR A 1 267 ? 15.240 71.379 64.789 1.00 34.42 806 TYR X N 1
ATOM 1829 C CA . TYR A 1 267 ? 14.499 72.050 63.731 1.00 34.37 806 TYR X CA 1
ATOM 1830 C C . TYR A 1 267 ? 13.687 73.229 64.265 1.00 34.10 806 TYR X C 1
ATOM 1831 O O . TYR A 1 267 ? 13.763 74.338 63.735 1.00 33.97 806 TYR X O 1
ATOM 1840 N N . GLU A 1 268 ? 12.923 72.978 65.325 1.00 33.42 807 GLU X N 1
ATOM 1841 C CA . GLU A 1 268 ? 12.011 73.976 65.887 1.00 33.38 807 GLU X CA 1
ATOM 1842 C C . GLU A 1 268 ? 12.742 75.120 66.572 1.00 33.51 807 GLU X C 1
ATOM 1843 O O . GLU A 1 268 ? 12.298 76.271 66.511 1.00 33.43 807 GLU X O 1
ATOM 1849 N N . GLU A 1 269 ? 13.854 74.802 67.226 1.00 33.85 808 GLU X N 1
ATOM 1850 C CA . GLU A 1 269 ? 14.693 75.826 67.829 1.00 34.25 808 GLU X CA 1
ATOM 1851 C C . GLU A 1 269 ? 15.184 76.808 66.765 1.00 34.59 808 GLU X C 1
ATOM 1852 O O . GLU A 1 269 ? 15.102 78.029 66.938 1.00 34.40 808 GLU X O 1
ATOM 1858 N N . MET A 1 270 ? 15.690 76.266 65.661 1.00 34.75 809 MET X N 1
ATOM 1859 C CA . MET A 1 270 ? 16.176 77.091 64.566 1.00 35.38 809 MET X CA 1
ATOM 1860 C C . MET A 1 270 ? 15.061 77.906 63.924 1.00 35.43 809 MET X C 1
ATOM 1861 O O . MET A 1 270 ? 15.239 79.096 63.661 1.00 35.63 809 MET X O 1
ATOM 1866 N N . PHE A 1 271 ? 13.914 77.274 63.694 1.00 35.15 810 PHE X N 1
ATOM 1867 C CA . PHE A 1 271 ? 12.782 77.933 63.045 1.00 35.68 810 PHE X CA 1
ATOM 1868 C C . PHE A 1 271 ? 12.296 79.174 63.794 1.00 35.86 810 PHE X C 1
ATOM 1869 O O . PHE A 1 271 ? 11.946 80.180 63.172 1.00 36.09 810 PHE X O 1
ATOM 1877 N N . TYR A 1 272 ? 12.267 79.095 65.122 1.00 35.85 811 TYR X N 1
ATOM 1878 C CA . TYR A 1 272 ? 11.744 80.194 65.942 1.00 35.91 811 TYR X CA 1
ATOM 1879 C C . TYR A 1 272 ? 12.795 81.230 66.341 1.00 36.40 811 TYR X C 1
ATOM 1880 O O . TYR A 1 272 ? 12.450 82.296 66.849 1.00 36.67 811 TYR X O 1
ATOM 1889 N N . SER A 1 273 ? 14.064 80.927 66.092 1.00 37.05 812 SER X N 1
ATOM 1890 C CA . SER A 1 273 ? 15.148 81.864 66.373 1.00 37.92 812 SER X CA 1
ATOM 1891 C C . SER A 1 273 ? 15.825 82.416 65.108 1.00 38.39 812 SER X C 1
ATOM 1892 O O . SER A 1 273 ? 16.670 83.309 65.200 1.00 38.42 812 SER X O 1
ATOM 1895 N N . ILE A 1 274 ? 15.450 81.898 63.937 1.00 38.77 813 ILE X N 1
ATOM 1896 C CA . ILE A 1 274 ? 16.074 82.313 62.674 1.00 39.62 813 ILE X CA 1
ATOM 1897 C C . ILE A 1 274 ? 15.037 82.706 61.610 1.00 40.26 813 ILE X C 1
ATOM 1898 O O . ILE A 1 274 ? 14.274 81.863 61.130 1.00 40.07 813 ILE X O 1
ATOM 1903 N N . SER A 1 275 ? 15.022 83.996 61.258 1.00 40.87 814 SER X N 1
ATOM 1904 C CA . SER A 1 275 ? 14.116 84.543 60.238 1.00 41.57 814 SER X CA 1
ATOM 1905 C C . SER A 1 275 ? 14.555 85.964 59.858 1.00 42.37 814 SER X C 1
ATOM 1906 O O . SER A 1 275 ? 15.476 86.498 60.477 1.00 42.23 814 SER X O 1
ATOM 1909 N N . PRO A 1 276 ? 13.905 86.584 58.845 1.00 43.23 815 PRO X N 1
ATOM 1910 C CA . PRO A 1 276 ? 14.205 87.994 58.544 1.00 44.05 815 PRO X CA 1
ATOM 1911 C C . PRO A 1 276 ? 14.048 88.934 59.746 1.00 44.52 815 PRO X C 1
ATOM 1912 O O . PRO A 1 276 ? 14.733 89.957 59.808 1.00 44.76 815 PRO X O 1
ATOM 1916 N N . TYR A 1 277 ? 13.173 88.577 60.691 1.00 45.16 816 TYR X N 1
ATOM 1917 C CA . TYR A 1 277 ? 12.935 89.392 61.890 1.00 45.66 816 TYR X CA 1
ATOM 1918 C C . TYR A 1 277 ? 14.152 89.473 62.807 1.00 45.49 816 TYR X C 1
ATOM 1919 O O . TYR A 1 277 ? 14.380 90.499 63.450 1.00 45.63 816 TYR X O 1
ATOM 1928 N N . SER A 1 278 ? 14.915 88.386 62.875 1.00 45.33 817 SER X N 1
ATOM 1929 C CA . SER A 1 278 ? 16.080 88.304 63.753 1.00 45.09 817 SER X CA 1
ATOM 1930 C C . SER A 1 278 ? 17.389 88.332 62.972 1.00 45.25 817 SER X C 1
ATOM 1931 O O . SER A 1 278 ? 18.466 88.475 63.557 1.00 45.21 817 SER X O 1
ATOM 1934 N N . ASN A 1 279 ? 17.287 88.191 61.652 1.00 45.21 818 ASN X N 1
ATOM 1935 C CA . ASN A 1 279 ? 18.459 88.035 60.805 1.00 45.48 818 ASN X CA 1
ATOM 1936 C C . ASN A 1 279 ? 18.433 88.900 59.546 1.00 45.52 818 ASN X C 1
ATOM 1937 O O . ASN A 1 279 ? 17.919 88.496 58.505 1.00 45.53 818 ASN X O 1
ATOM 1942 N N . GLN A 1 280 ? 18.997 90.096 59.657 1.00 45.52 819 GLN X N 1
ATOM 1943 C CA . GLN A 1 280 ? 19.097 90.997 58.519 1.00 45.62 819 GLN X CA 1
ATOM 1944 C C . GLN A 1 280 ? 20.510 91.551 58.394 1.00 45.14 819 GLN X C 1
ATOM 1945 O O . GLN A 1 280 ? 21.250 91.600 59.379 1.00 44.92 819 GLN X O 1
ATOM 1951 N N . VAL A 1 281 ? 20.885 91.946 57.179 1.00 44.63 820 VAL X N 1
ATOM 1952 C CA . VAL A 1 281 ? 22.160 92.628 56.957 1.00 44.14 820 VAL X CA 1
ATOM 1953 C C . VAL A 1 281 ? 22.257 93.837 57.901 1.00 43.65 820 VAL X C 1
ATOM 1954 O O . VAL A 1 281 ? 21.365 94.690 57.924 1.00 43.44 820 VAL X O 1
ATOM 1958 N N . GLY A 1 282 ? 23.323 93.873 58.699 1.00 43.18 821 GLY X N 1
ATOM 1959 C CA . GLY A 1 282 ? 23.547 94.955 59.657 1.00 43.07 821 GLY X CA 1
ATOM 1960 C C . GLY A 1 282 ? 22.773 94.807 60.957 1.00 42.89 821 GLY X C 1
ATOM 1961 O O . GLY A 1 282 ? 22.868 95.661 61.845 1.00 42.85 821 GLY X O 1
ATOM 1962 N N . GLY A 1 283 ? 22.008 93.723 61.070 1.00 42.61 822 GLY X N 1
ATOM 1963 C CA . GLY A 1 283 ? 21.253 93.430 62.286 1.00 42.55 822 GLY X CA 1
ATOM 1964 C C . GLY A 1 283 ? 22.130 92.815 63.364 1.00 42.36 822 GLY X C 1
ATOM 1965 O O . GLY A 1 283 ? 23.307 92.533 63.114 1.00 42.34 822 GLY X O 1
ATOM 1966 N N . PRO A 1 284 ? 21.564 92.598 64.572 1.00 42.21 823 PRO X N 1
ATOM 1967 C CA . PRO A 1 284 ? 22.308 92.019 65.703 1.00 42.16 823 PRO X CA 1
ATOM 1968 C C . PRO A 1 284 ? 22.866 90.618 65.428 1.00 42.33 823 PRO X C 1
ATOM 1969 O O . PRO A 1 284 ? 23.937 90.272 65.933 1.00 42.36 823 PRO X O 1
ATOM 1973 N N . TYR A 1 285 ? 22.159 89.827 64.628 1.00 42.19 824 TYR X N 1
ATOM 1974 C CA . TYR A 1 285 ? 22.628 88.475 64.303 1.00 42.59 824 TYR X CA 1
ATOM 1975 C C . TYR A 1 285 ? 22.942 88.285 62.815 1.00 43.10 824 TYR X C 1
ATOM 1976 O O . TYR A 1 285 ? 23.265 87.172 62.364 1.00 43.29 824 TYR X O 1
ATOM 1985 N N . GLU A 1 286 ? 22.855 89.386 62.067 1.00 43.87 825 GLU X N 1
ATOM 1986 C CA . GLU A 1 286 ? 23.238 89.444 60.650 1.00 44.82 825 GLU X CA 1
ATOM 1987 C C . GLU A 1 286 ? 22.443 88.440 59.798 1.00 44.96 825 GLU X C 1
ATOM 1988 O O . GLU A 1 286 ? 21.401 87.947 60.228 1.00 44.99 825 GLU X O 1
ATOM 1994 N N . LEU A 1 287 ? 22.925 88.133 58.599 1.00 44.99 826 LEU X N 1
ATOM 1995 C CA . LEU A 1 287 ? 22.172 87.275 57.694 1.00 45.14 826 LEU X CA 1
ATOM 1996 C C . LEU A 1 287 ? 22.545 85.796 57.816 1.00 44.94 826 LEU X C 1
ATOM 1997 O O . LEU A 1 287 ? 21.755 84.932 57.451 1.00 44.95 826 LEU X O 1
ATOM 2002 N N . TYR A 1 288 ? 23.728 85.524 58.366 1.00 44.79 827 TYR X N 1
ATOM 2003 C CA . TYR A 1 288 ? 24.398 84.219 58.234 1.00 44.53 827 TYR X CA 1
ATOM 2004 C C . TYR A 1 288 ? 23.622 82.987 58.725 1.00 44.18 827 TYR X C 1
ATOM 2005 O O . TYR A 1 288 ? 23.617 81.960 58.038 1.00 43.87 827 TYR X O 1
ATOM 2014 N N . PRO A 1 289 ? 22.971 83.075 59.906 1.00 43.77 828 PRO X N 1
ATOM 2015 C CA . PRO A 1 289 ? 22.207 81.907 60.349 1.00 43.10 828 PRO X CA 1
ATOM 2016 C C . PRO A 1 289 ? 21.027 81.655 59.429 1.00 42.66 828 PRO X C 1
ATOM 2017 O O . PRO A 1 289 ? 20.695 80.501 59.162 1.00 42.73 828 PRO X O 1
ATOM 2021 N N . PHE A 1 290 ? 20.414 82.734 58.946 1.00 42.25 829 PHE X N 1
ATOM 2022 C CA . PHE A 1 290 ? 19.272 82.653 58.042 1.00 42.33 829 PHE X CA 1
ATOM 2023 C C . PHE A 1 290 ? 19.670 82.022 56.706 1.00 42.14 829 PHE X C 1
ATOM 2024 O O . PHE A 1 290 ? 18.946 81.178 56.174 1.00 42.05 829 PHE X O 1
ATOM 2032 N N . THR A 1 291 ? 20.829 82.426 56.187 1.00 41.83 830 THR X N 1
ATOM 2033 C CA . THR A 1 291 ? 21.394 81.836 54.974 1.00 41.57 830 THR X CA 1
ATOM 2034 C C . THR A 1 291 ? 21.611 80.337 55.173 1.00 41.37 830 THR X C 1
ATOM 2035 O O . THR A 1 291 ? 21.186 79.526 54.346 1.00 41.46 830 THR X O 1
ATOM 2039 N N . PHE A 1 292 ? 22.262 79.989 56.283 1.00 41.13 831 PHE X N 1
ATOM 2040 C CA . PHE A 1 292 ? 22.525 78.602 56.657 1.00 41.13 831 PHE X CA 1
ATOM 2041 C C . PHE A 1 292 ? 21.243 77.765 56.716 1.00 40.84 831 PHE X C 1
ATOM 2042 O O . PHE A 1 292 ? 21.183 76.669 56.154 1.00 40.94 831 PHE X O 1
ATOM 2050 N N . PHE A 1 293 ? 20.222 78.299 57.380 1.00 40.70 832 PHE X N 1
ATOM 2051 C CA . PHE A 1 293 ? 18.954 77.598 57.568 1.00 40.27 832 PHE X CA 1
ATOM 2052 C C . PHE A 1 293 ? 18.140 77.558 56.278 1.00 40.45 832 PHE X C 1
ATOM 2053 O O . PHE A 1 293 ? 17.485 76.555 55.983 1.00 40.12 832 PHE X O 1
ATOM 2061 N N . SER A 1 294 ? 18.197 78.644 55.507 1.00 40.51 833 SER X N 1
ATOM 2062 C CA . SER A 1 294 ? 17.499 78.732 54.219 1.00 40.88 833 SER X CA 1
ATOM 2063 C C . SER A 1 294 ? 17.939 77.653 53.229 1.00 41.13 833 SER X C 1
ATOM 2064 O O . SER A 1 294 ? 17.112 77.106 52.494 1.00 41.08 833 SER X O 1
ATOM 2067 N N . MET A 1 295 ? 19.236 77.353 53.206 1.00 41.53 834 MET X N 1
ATOM 2068 C CA . MET A 1 295 ? 19.733 76.316 52.307 1.00 42.28 834 MET X CA 1
ATOM 2069 C C . MET A 1 295 ? 19.551 74.909 52.847 1.00 41.45 834 MET X C 1
ATOM 2070 O O . MET A 1 295 ? 19.409 73.976 52.062 1.00 41.84 834 MET X O 1
ATOM 2075 N N . LEU A 1 296 ? 19.548 74.752 54.170 1.00 40.92 835 LEU X N 1
ATOM 2076 C CA . LEU A 1 296 ? 19.108 73.487 54.773 1.00 40.19 835 LEU X CA 1
ATOM 2077 C C . LEU A 1 296 ? 17.718 73.131 54.274 1.00 39.84 835 LEU X C 1
ATOM 2078 O O . LEU A 1 296 ? 17.468 71.995 53.863 1.00 39.36 835 LEU X O 1
ATOM 2083 N N . GLN A 1 297 ? 16.824 74.117 54.305 1.00 39.25 836 GLN X N 1
ATOM 2084 C CA . GLN A 1 297 ? 15.446 73.927 53.874 1.00 39.16 836 GLN X CA 1
ATOM 2085 C C . GLN A 1 297 ? 15.342 73.703 52.367 1.00 38.89 836 GLN X C 1
ATOM 2086 O O . GLN A 1 297 ? 14.438 73.009 51.906 1.00 38.58 836 GLN X O 1
ATOM 2092 N N . GLU A 1 298 ? 16.263 74.293 51.602 1.00 38.71 837 GLU X N 1
ATOM 2093 C CA . GLU A 1 298 ? 16.309 74.035 50.160 1.00 38.66 837 GLU X CA 1
ATOM 2094 C C . GLU A 1 298 ? 16.785 72.622 49.865 1.00 37.84 837 GLU X C 1
ATOM 2095 O O . GLU A 1 298 ? 16.199 71.937 49.021 1.00 38.00 837 GLU X O 1
ATOM 2101 N N . VAL A 1 299 ? 17.831 72.186 50.567 1.00 37.14 838 VAL X N 1
ATOM 2102 C CA . VAL A 1 299 ? 18.301 70.798 50.474 1.00 36.68 838 VAL X CA 1
ATOM 2103 C C . VAL A 1 299 ? 17.184 69.816 50.839 1.00 36.60 838 VAL X C 1
ATOM 2104 O O . VAL A 1 299 ? 17.014 68.793 50.173 1.00 36.01 838 VAL X O 1
ATOM 2108 N N . GLN A 1 300 ? 16.421 70.153 51.880 1.00 36.54 839 GLN X N 1
ATOM 2109 C CA . GLN A 1 300 ? 15.317 69.330 52.367 1.00 37.27 839 GLN X CA 1
ATOM 2110 C C . GLN A 1 300 ? 14.274 69.054 51.285 1.00 37.83 839 GLN X C 1
ATOM 2111 O O . GLN A 1 300 ? 13.786 67.928 51.157 1.00 37.61 839 GLN X O 1
ATOM 2117 N N . GLY A 1 301 ? 13.938 70.088 50.515 1.00 38.50 840 GLY X N 1
ATOM 2118 C CA . GLY A 1 301 ? 12.980 69.962 49.421 1.00 39.35 840 GLY X CA 1
ATOM 2119 C C . GLY A 1 301 ? 11.592 69.532 49.861 1.00 39.95 840 GLY X C 1
ATOM 2120 O O . GLY A 1 301 ? 11.025 70.093 50.803 1.00 40.27 840 GLY X O 1
ATOM 2121 N N . ASP A 1 302 ? 11.060 68.521 49.181 1.00 40.56 841 ASP X N 1
ATOM 2122 C CA . ASP A 1 302 ? 9.706 68.022 49.417 1.00 40.81 841 ASP X CA 1
ATOM 2123 C C . ASP A 1 302 ? 9.643 67.028 50.580 1.00 40.13 841 ASP X C 1
ATOM 2124 O O . ASP A 1 302 ? 8.558 66.571 50.961 1.00 40.66 841 ASP X O 1
ATOM 2129 N N . LEU A 1 303 ? 10.804 66.694 51.137 1.00 38.66 842 LEU X N 1
ATOM 2130 C CA . LEU A 1 303 ? 10.887 65.774 52.268 1.00 37.07 842 LEU X CA 1
ATOM 2131 C C . LEU A 1 303 ? 10.531 66.486 53.567 1.00 36.35 842 LEU X C 1
ATOM 2132 O O . LEU A 1 303 ? 10.494 67.722 53.618 1.00 36.26 842 LEU X O 1
ATOM 2137 N N . GLY A 1 304 ? 10.260 65.707 54.614 1.00 35.00 843 GLY X N 1
ATOM 2138 C CA . GLY A 1 304 ? 10.198 66.250 55.968 1.00 33.66 843 GLY X CA 1
ATOM 2139 C C . GLY A 1 304 ? 11.611 66.515 56.449 1.00 32.42 843 GLY X C 1
ATOM 2140 O O . GLY A 1 304 ? 12.556 65.857 56.002 1.00 32.49 843 GLY X O 1
ATOM 2141 N N . PHE A 1 305 ? 11.769 67.481 57.351 1.00 31.77 844 PHE X N 1
ATOM 2142 C CA . PHE A 1 305 ? 13.105 67.886 57.808 1.00 30.81 844 PHE X CA 1
ATOM 2143 C C . PHE A 1 305 ? 13.822 66.717 58.465 1.00 30.57 844 PHE X C 1
ATOM 2144 O O . PHE A 1 305 ? 14.972 66.398 58.131 1.00 30.33 844 PHE X O 1
ATOM 2152 N N . GLU A 1 306 ? 13.129 66.074 59.400 1.00 29.83 845 GLU X N 1
ATOM 2153 C CA . GLU A 1 306 ? 13.680 64.923 60.102 1.00 29.44 845 GLU X CA 1
ATOM 2154 C C . GLU A 1 306 ? 13.847 63.730 59.164 1.00 28.81 845 GLU X C 1
ATOM 2155 O O . GLU A 1 306 ? 14.843 63.020 59.242 1.00 28.59 845 GLU X O 1
ATOM 2161 N N . GLN A 1 307 ? 12.870 63.522 58.278 1.00 28.75 846 GLN X N 1
ATOM 2162 C CA . GLN A 1 307 ? 12.945 62.471 57.255 1.00 28.83 846 GLN X CA 1
ATOM 2163 C C . GLN A 1 307 ? 14.243 62.560 56.451 1.00 29.21 846 GLN X C 1
ATOM 2164 O O . GLN A 1 307 ? 14.858 61.545 56.124 1.00 28.90 846 GLN X O 1
ATOM 2170 N N . ALA A 1 308 ? 14.656 63.791 56.155 1.00 29.33 847 ALA X N 1
ATOM 2171 C CA . ALA A 1 308 ? 15.823 64.054 55.327 1.00 29.38 847 ALA X CA 1
ATOM 2172 C C . ALA A 1 308 ? 17.144 64.005 56.096 1.00 29.64 847 ALA X C 1
ATOM 2173 O O . ALA A 1 308 ? 18.141 63.485 55.581 1.00 29.28 847 ALA X O 1
ATOM 2175 N N . PHE A 1 309 ? 17.149 64.533 57.323 1.00 29.85 848 PHE X N 1
ATOM 2176 C CA . PHE A 1 309 ? 18.407 64.857 58.010 1.00 30.16 848 PHE X CA 1
ATOM 2177 C C . PHE A 1 309 ? 18.666 64.189 59.361 1.00 30.10 848 PHE X C 1
ATOM 2178 O O . PHE A 1 309 ? 19.817 64.136 59.810 1.00 29.83 848 PHE X O 1
ATOM 2186 N N . ALA A 1 310 ? 17.617 63.704 60.024 1.00 29.81 849 ALA X N 1
ATOM 2187 C CA . ALA A 1 310 ? 17.786 63.138 61.357 1.00 29.69 849 ALA X CA 1
ATOM 2188 C C . ALA A 1 310 ? 18.731 61.941 61.329 1.00 29.91 849 ALA X C 1
ATOM 2189 O O . ALA A 1 310 ? 18.754 61.183 60.355 1.00 29.78 849 ALA X O 1
ATOM 2191 N N . THR A 1 311 ? 19.531 61.784 62.381 1.00 29.76 850 THR X N 1
ATOM 2192 C CA . THR A 1 311 ? 20.195 60.512 62.602 1.00 30.55 850 THR X CA 1
ATOM 2193 C C . THR A 1 311 ? 19.101 59.497 62.893 1.00 30.95 850 THR X C 1
ATOM 2194 O O . THR A 1 311 ? 18.057 59.864 63.433 1.00 30.42 850 THR X O 1
ATOM 2198 N N . ARG A 1 312 ? 19.326 58.234 62.544 1.00 31.55 851 ARG X N 1
ATOM 2199 C CA . ARG A 1 312 ? 18.309 57.211 62.812 1.00 32.24 851 ARG X CA 1
ATOM 2200 C C . ARG A 1 312 ? 17.998 57.141 64.300 1.00 32.41 851 ARG X C 1
ATOM 2201 O O . ARG A 1 312 ? 16.862 56.895 64.697 1.00 32.47 851 ARG X O 1
ATOM 2209 N N . ASN A 1 313 ? 19.014 57.384 65.118 1.00 32.48 852 ASN X N 1
ATOM 2210 C CA . ASN A 1 313 ? 18.861 57.357 66.560 1.00 32.69 852 ASN X CA 1
ATOM 2211 C C . ASN A 1 313 ? 17.933 58.438 67.098 1.00 31.73 852 ASN X C 1
ATOM 2212 O O . ASN A 1 313 ? 17.084 58.168 67.951 1.00 30.81 852 ASN X O 1
ATOM 2217 N N . PHE A 1 314 ? 18.117 59.668 66.611 1.00 30.56 853 PHE X N 1
ATOM 2218 C CA . PHE A 1 314 ? 17.276 60.796 66.994 1.00 29.78 853 PHE X CA 1
ATOM 2219 C C . PHE A 1 314 ? 15.864 60.582 66.457 1.00 29.16 853 PHE X C 1
ATOM 2220 O O . PHE A 1 314 ? 14.882 60.838 67.150 1.00 28.73 853 PHE X O 1
ATOM 2228 N N . PHE A 1 315 ? 15.787 60.109 65.218 1.00 28.13 854 PHE X N 1
ATOM 2229 C CA . PHE A 1 315 ? 14.512 59.772 64.584 1.00 27.90 854 PHE X CA 1
ATOM 2230 C C . PHE A 1 315 ? 13.710 58.787 65.451 1.00 28.11 854 PHE X C 1
ATOM 2231 O O . PHE A 1 315 ? 12.575 59.072 65.819 1.00 28.23 854 PHE X O 1
ATOM 2239 N N . ASN A 1 316 ? 14.314 57.652 65.797 1.00 28.47 855 ASN X N 1
ATOM 2240 C CA . ASN A 1 316 ? 13.653 56.641 66.643 1.00 28.54 855 ASN X CA 1
ATOM 2241 C C . ASN A 1 316 ? 13.203 57.174 67.999 1.00 28.88 855 ASN X C 1
ATOM 2242 O O . ASN A 1 316 ? 12.103 56.880 68.461 1.00 28.72 855 ASN X O 1
ATOM 2247 N N . THR A 1 317 ? 14.060 57.966 68.633 1.00 29.07 856 THR X N 1
ATOM 2248 C CA . THR A 1 317 ? 13.746 58.562 69.928 1.00 29.25 856 THR X CA 1
ATOM 2249 C C . THR A 1 317 ? 12.547 59.503 69.839 1.00 29.25 856 THR X C 1
ATOM 2250 O O . THR A 1 317 ? 11.682 59.508 70.716 1.00 29.43 856 THR X O 1
ATOM 2254 N N . LEU A 1 318 ? 12.515 60.297 68.773 1.00 28.78 857 LEU X N 1
ATOM 2255 C CA . LEU A 1 318 ? 11.436 61.230 68.524 1.00 29.23 857 LEU X CA 1
ATOM 2256 C C . LEU A 1 318 ? 10.116 60.482 68.323 1.00 28.65 857 LEU X C 1
ATOM 2257 O O . LEU A 1 318 ? 9.092 60.870 68.870 1.00 28.62 857 LEU X O 1
ATOM 2262 N N . VAL A 1 319 ? 10.154 59.403 67.546 1.00 28.08 858 VAL X N 1
ATOM 2263 C CA . VAL A 1 319 ? 8.963 58.574 67.314 1.00 27.99 858 VAL X CA 1
ATOM 2264 C C . VAL A 1 319 ? 8.354 58.044 68.614 1.00 28.39 858 VAL X C 1
ATOM 2265 O O . VAL A 1 319 ? 7.147 58.173 68.841 1.00 28.31 858 VAL X O 1
ATOM 2269 N N . SER A 1 320 ? 9.186 57.437 69.456 1.00 28.44 859 SER X N 1
ATOM 2270 C CA . SER A 1 320 ? 8.698 56.818 70.677 1.00 28.90 859 SER X CA 1
ATOM 2271 C C . SER A 1 320 ? 8.349 57.828 71.773 1.00 28.75 859 SER X C 1
ATOM 2272 O O . SER A 1 320 ? 7.393 57.624 72.515 1.00 27.75 859 SER X O 1
ATOM 2275 N N . ASP A 1 321 ? 9.103 58.924 71.862 1.00 28.78 860 ASP X N 1
ATOM 2276 C CA . ASP A 1 321 ? 8.739 60.012 72.778 1.00 29.10 860 ASP X CA 1
ATOM 2277 C C . ASP A 1 321 ? 7.399 60.646 72.423 1.00 28.95 860 ASP X C 1
ATOM 2278 O O . ASP A 1 321 ? 6.591 60.913 73.304 1.00 28.18 860 ASP X O 1
ATOM 2283 N N . ARG A 1 322 ? 7.178 60.905 71.138 1.00 28.61 861 ARG X N 1
ATOM 2284 C CA . ARG A 1 322 ? 5.938 61.543 70.691 1.00 28.55 861 ARG X CA 1
ATOM 2285 C C . ARG A 1 322 ? 4.732 60.652 70.981 1.00 27.75 861 ARG X C 1
ATOM 2286 O O . ARG A 1 322 ? 3.693 61.130 71.423 1.00 27.64 861 ARG X O 1
ATOM 2294 N N . LEU A 1 323 ? 4.865 59.356 70.738 1.00 26.86 862 LEU X N 1
ATOM 2295 C CA . LEU A 1 323 ? 3.748 58.454 71.028 1.00 26.05 862 LEU X CA 1
ATOM 2296 C C . LEU A 1 323 ? 3.443 58.387 72.518 1.00 26.40 862 LEU X C 1
ATOM 2297 O O . LEU A 1 323 ? 2.283 58.408 72.921 1.00 25.90 862 LEU X O 1
ATOM 2302 N N . SER A 1 324 ? 4.488 58.309 73.336 1.00 26.81 863 SER X N 1
ATOM 2303 C CA . SER A 1 324 ? 4.314 58.305 74.780 1.00 27.49 863 SER X CA 1
ATOM 2304 C C . SER A 1 324 ? 3.711 59.609 75.284 1.00 26.54 863 SER X C 1
ATOM 2305 O O . SER A 1 324 ? 2.905 59.588 76.197 1.00 27.39 863 SER X O 1
ATOM 2308 N N . LEU A 1 325 ? 4.123 60.742 74.728 1.00 25.92 864 LEU X N 1
ATOM 2309 C CA . LEU A 1 325 ? 3.583 62.027 75.185 1.00 25.83 864 LEU X CA 1
ATOM 2310 C C . LEU A 1 325 ? 2.127 62.206 74.783 1.00 26.10 864 LEU X C 1
ATOM 2311 O O . LEU A 1 325 ? 1.319 62.685 75.579 1.00 26.21 864 LEU X O 1
ATOM 2316 N N . MET A 1 326 ? 1.808 61.815 73.551 1.00 24.89 865 MET X N 1
ATOM 2317 C CA . MET A 1 326 ? 0.424 61.848 73.048 1.00 25.65 865 MET X CA 1
ATOM 2318 C C . MET A 1 326 ? -0.516 61.008 73.900 1.00 25.53 865 MET X C 1
ATOM 2319 O O . MET A 1 326 ? -1.630 61.428 74.220 1.00 25.41 865 MET X O 1
ATOM 2324 N N . GLU A 1 327 ? -0.087 59.796 74.229 1.00 25.21 866 GLU X N 1
ATOM 2325 C CA . GLU A 1 327 ? -0.849 58.931 75.106 1.00 26.05 866 GLU X CA 1
ATOM 2326 C C . GLU A 1 327 ? -1.151 59.625 76.443 1.00 26.57 866 GLU X C 1
ATOM 2327 O O . GLU A 1 327 ? -2.271 59.551 76.927 1.00 26.40 866 GLU X O 1
ATOM 2333 N N . ASN A 1 328 ? -0.149 60.287 77.030 1.00 27.27 867 ASN X N 1
ATOM 2334 C CA . ASN A 1 328 ? -0.328 61.086 78.253 1.00 27.54 867 ASN X CA 1
ATOM 2335 C C . ASN A 1 328 ? -1.362 62.196 78.093 1.00 27.43 867 ASN X C 1
ATOM 2336 O O . ASN A 1 328 ? -2.242 62.385 78.938 1.00 27.41 867 ASN X O 1
ATOM 2341 N N . THR A 1 329 ? -1.242 62.935 76.999 1.00 26.89 868 THR X N 1
ATOM 2342 C CA . THR A 1 329 ? -2.193 63.985 76.675 1.00 27.45 868 THR X CA 1
ATOM 2343 C C . THR A 1 329 ? -3.611 63.432 76.546 1.00 27.50 868 THR X C 1
ATOM 2344 O O . THR A 1 329 ? -4.546 63.960 77.143 1.00 26.30 868 THR X O 1
ATOM 2348 N N . MET A 1 330 ? -3.761 62.336 75.811 1.00 28.06 869 MET X N 1
ATOM 2349 C CA . MET A 1 330 ? -5.082 61.733 75.630 1.00 28.87 869 MET X CA 1
ATOM 2350 C C . MET A 1 330 ? -5.665 61.294 76.971 1.00 29.52 869 MET X C 1
ATOM 2351 O O . MET A 1 330 ? -6.824 61.569 77.286 1.00 29.68 869 MET X O 1
ATOM 2356 N N . LEU A 1 331 ? -4.835 60.646 77.780 1.00 30.21 870 LEU X N 1
ATOM 2357 C CA . LEU A 1 331 ? -5.245 60.198 79.112 1.00 32.09 870 LEU X CA 1
ATOM 2358 C C . LEU A 1 331 ? -5.707 61.368 79.977 1.00 32.68 870 LEU X C 1
ATOM 2359 O O . LEU A 1 331 ? -6.685 61.257 80.719 1.00 33.01 870 LEU X O 1
ATOM 2364 N N . LEU A 1 332 ? -4.991 62.486 79.881 1.00 33.50 871 LEU X N 1
ATOM 2365 C CA . LEU A 1 332 ? -5.320 63.678 80.652 1.00 34.24 871 LEU X CA 1
ATOM 2366 C C . LEU A 1 332 ? -6.708 64.223 80.317 1.00 33.90 871 LEU X C 1
ATOM 2367 O O . LEU A 1 332 ? -7.318 64.876 81.155 1.00 33.73 871 LEU X O 1
ATOM 2372 N N . THR A 1 333 ? -7.211 63.959 79.107 1.00 34.10 872 THR X N 1
ATOM 2373 C CA . THR A 1 333 ? -8.539 64.449 78.727 1.00 34.32 872 THR X CA 1
ATOM 2374 C C . THR A 1 333 ? -9.681 63.553 79.228 1.00 35.16 872 THR X C 1
ATOM 2375 O O . THR A 1 333 ? -10.855 63.975 79.244 1.00 35.80 872 THR X O 1
ATOM 2379 N N . GLU A 1 334 ? -9.351 62.313 79.593 1.00 35.50 873 GLU X N 1
ATOM 2380 C CA . GLU A 1 334 ? -10.361 61.311 79.938 1.00 35.57 873 GLU X CA 1
ATOM 2381 C C . GLU A 1 334 ? -11.182 61.711 81.152 1.00 36.21 873 GLU X C 1
ATOM 2382 O O . GLU A 1 334 ? -10.641 62.025 82.212 1.00 35.29 873 GLU X O 1
ATOM 2388 N N . SER A 1 335 ? -12.501 61.695 80.980 1.00 36.64 874 SER X N 1
ATOM 2389 C CA . SER A 1 335 ? -13.423 62.036 82.058 1.00 38.09 874 SER X CA 1
ATOM 2390 C C . SER A 1 335 ? -13.072 63.372 82.732 1.00 37.57 874 SER X C 1
ATOM 2391 O O . SER A 1 335 ? -13.214 63.516 83.955 1.00 38.35 874 SER X O 1
ATOM 2394 N N . PHE A 1 336 ? -12.588 64.345 81.958 1.00 36.59 875 PHE X N 1
ATOM 2395 C CA . PHE A 1 336 ? -12.384 65.672 82.537 1.00 35.19 875 PHE X CA 1
ATOM 2396 C C . PHE A 1 336 ? -13.763 66.206 82.865 1.00 34.89 875 PHE X C 1
ATOM 2397 O O . PHE A 1 336 ? -14.657 66.161 82.026 1.00 34.36 875 PHE X O 1
ATOM 2405 N N . ASP A 1 337 ? -13.942 66.679 84.096 1.00 34.65 876 ASP X N 1
ATOM 2406 C CA . ASP A 1 337 ? -15.224 67.228 84.514 1.00 34.33 876 ASP X CA 1
ATOM 2407 C C . ASP A 1 337 ? -15.206 68.748 84.340 1.00 33.70 876 ASP X C 1
ATOM 2408 O O . ASP A 1 337 ? -14.461 69.447 85.027 1.00 32.90 876 ASP X O 1
ATOM 2413 N N . TYR A 1 338 ? -16.023 69.234 83.406 1.00 33.06 877 TYR X N 1
ATOM 2414 C CA . TYR A 1 338 ? -16.171 70.667 83.150 1.00 32.88 877 TYR X CA 1
ATOM 2415 C C . TYR A 1 338 ? -17.106 71.359 84.140 1.00 33.53 877 TYR X C 1
ATOM 2416 O O . TYR A 1 338 ? -17.227 72.585 84.130 1.00 33.04 877 TYR X O 1
ATOM 2425 N N . THR A 1 339 ? -17.780 70.574 84.980 1.00 34.20 878 THR X N 1
ATOM 2426 C CA . THR A 1 339 ? -18.746 71.121 85.941 1.00 35.22 878 THR X CA 1
ATOM 2427 C C . THR A 1 339 ? -18.189 72.225 86.870 1.00 34.74 878 THR X C 1
ATOM 2428 O O . THR A 1 339 ? -18.792 73.297 86.977 1.00 35.26 878 THR X O 1
ATOM 2432 N N . PRO A 1 340 ? -17.051 71.979 87.551 1.00 34.39 879 PRO X N 1
ATOM 2433 C CA . PRO A 1 340 ? -16.537 73.035 88.417 1.00 34.00 879 PRO X CA 1
ATOM 2434 C C . PRO A 1 340 ? -16.241 74.340 87.676 1.00 33.42 879 PRO X C 1
ATOM 2435 O O . PRO A 1 340 ? -16.590 75.416 88.172 1.00 33.68 879 PRO X O 1
ATOM 2439 N N . TRP A 1 341 ? -15.635 74.247 86.493 1.00 32.12 880 TRP X N 1
ATOM 2440 C CA . TRP A 1 341 ? -15.264 75.447 85.735 1.00 31.04 880 TRP X CA 1
ATOM 2441 C C . TRP A 1 341 ? -16.494 76.194 85.214 1.00 31.17 880 TRP X C 1
ATOM 2442 O O . TRP A 1 341 ? -16.587 77.424 85.341 1.00 30.35 880 TRP X O 1
ATOM 2453 N N . ASP A 1 342 ? -17.430 75.447 84.630 1.00 31.39 881 ASP X N 1
ATOM 2454 C CA . ASP A 1 342 ? -18.678 76.018 84.125 1.00 32.19 881 ASP X CA 1
ATOM 2455 C C . ASP A 1 342 ? -19.514 76.698 85.221 1.00 32.82 881 ASP X C 1
ATOM 2456 O O . ASP A 1 342 ? -20.242 77.653 84.938 1.00 32.57 881 ASP X O 1
ATOM 2461 N N . ALA A 1 343 ? -19.416 76.197 86.456 1.00 32.71 882 ALA X N 1
ATOM 2462 C CA . ALA A 1 343 ? -20.109 76.801 87.601 1.00 33.51 882 ALA X CA 1
ATOM 2463 C C . ALA A 1 343 ? -19.603 78.206 87.967 1.00 33.81 882 ALA X C 1
ATOM 2464 O O . ALA A 1 343 ? -20.359 79.020 88.513 1.00 34.20 882 ALA X O 1
ATOM 2466 N N . ILE A 1 344 ? -18.335 78.490 87.681 1.00 33.92 883 ILE X N 1
ATOM 2467 C CA . ILE A 1 344 ? -17.772 79.808 87.962 1.00 33.97 883 ILE X CA 1
ATOM 2468 C C . ILE A 1 344 ? -17.829 80.700 86.723 1.00 33.95 883 ILE X C 1
ATOM 2469 O O . ILE A 1 344 ? -18.304 81.839 86.793 1.00 33.96 883 ILE X O 1
ATOM 2474 N N . TYR A 1 345 ? -17.358 80.177 85.590 1.00 33.21 884 TYR X N 1
ATOM 2475 C CA . TYR A 1 345 ? -17.142 80.999 84.399 1.00 33.27 884 TYR X CA 1
ATOM 2476 C C . TYR A 1 345 ? -18.068 80.690 83.226 1.00 33.42 884 TYR X C 1
ATOM 2477 O O . TYR A 1 345 ? -18.005 81.372 82.200 1.00 33.47 884 TYR X O 1
ATOM 2486 N N . GLY A 1 346 ? -18.907 79.664 83.368 1.00 34.00 885 GLY X N 1
ATOM 2487 C CA . GLY A 1 346 ? -19.679 79.135 82.235 1.00 34.59 885 GLY X CA 1
ATOM 2488 C C . GLY A 1 346 ? -21.110 79.599 82.059 1.00 35.60 885 GLY X C 1
ATOM 2489 O O . GLY A 1 346 ? -21.778 79.192 81.105 1.00 35.49 885 GLY X O 1
ATOM 2490 N N . ASP A 1 347 ? -21.594 80.443 82.972 1.00 36.72 886 ASP X N 1
ATOM 2491 C CA . ASP A 1 347 ? -22.915 81.052 82.834 1.00 37.48 886 ASP X CA 1
ATOM 2492 C C . ASP A 1 347 ? -22.947 81.877 81.561 1.00 37.23 886 ASP X C 1
ATOM 2493 O O . ASP A 1 347 ? -21.933 82.470 81.181 1.00 36.79 886 ASP X O 1
ATOM 2498 N N . ILE A 1 348 ? -24.106 81.933 80.904 1.00 36.95 887 ILE X N 1
ATOM 2499 C CA . ILE A 1 348 ? -24.223 82.713 79.671 1.00 37.07 887 ILE X CA 1
ATOM 2500 C C . ILE A 1 348 ? -23.816 84.174 79.876 1.00 37.08 887 ILE X C 1
ATOM 2501 O O . ILE A 1 348 ? -23.272 84.798 78.968 1.00 37.26 887 ILE X O 1
ATOM 2506 N N . ASN A 1 349 ? -24.067 84.709 81.066 1.00 37.20 888 ASN X N 1
ATOM 2507 C CA . ASN A 1 349 ? -23.782 86.116 81.319 1.00 37.70 888 ASN X CA 1
ATOM 2508 C C . ASN A 1 349 ? -22.521 86.366 82.137 1.00 37.43 888 ASN X C 1
ATOM 2509 O O . ASN A 1 349 ? -22.346 87.460 82.689 1.00 37.45 888 ASN X O 1
ATOM 2514 N N . TYR A 1 350 ? -21.626 85.383 82.201 1.00 37.31 889 TYR X N 1
ATOM 2515 C CA . TYR A 1 350 ? -20.384 85.617 82.946 1.00 36.99 889 TYR X CA 1
ATOM 2516 C C . TYR A 1 350 ? -19.605 86.787 82.366 1.00 37.28 889 TYR X C 1
ATOM 2517 O O . TYR A 1 350 ? -19.023 87.577 83.115 1.00 37.50 889 TYR X O 1
ATOM 2526 N N . ASP A 1 351 ? -19.600 86.898 81.040 1.00 37.78 890 ASP X N 1
ATOM 2527 C CA . ASP A 1 351 ? -18.900 87.986 80.363 1.00 38.68 890 ASP X CA 1
ATOM 2528 C C . ASP A 1 351 ? -19.392 89.376 80.789 1.00 39.19 890 ASP X C 1
ATOM 2529 O O . ASP A 1 351 ? -18.589 90.298 80.955 1.00 38.92 890 ASP X O 1
ATOM 2534 N N . GLU A 1 352 ? -20.705 89.509 80.977 1.00 39.61 891 GLU X N 1
ATOM 2535 C CA . GLU A 1 352 ? -21.301 90.761 81.454 1.00 40.35 891 GLU X CA 1
ATOM 2536 C C . GLU A 1 352 ? -20.963 91.007 82.918 1.00 39.79 891 GLU X C 1
ATOM 2537 O O . GLU A 1 352 ? -20.725 92.144 83.324 1.00 40.15 891 GLU X O 1
ATOM 2543 N N . GLN A 1 353 ? -20.948 89.942 83.710 1.00 39.47 892 GLN X N 1
ATOM 2544 C CA . GLN A 1 353 ? -20.567 90.052 85.112 1.00 39.26 892 GLN X CA 1
ATOM 2545 C C . GLN A 1 353 ? -19.102 90.488 85.250 1.00 38.50 892 GLN X C 1
ATOM 2546 O O . GLN A 1 353 ? -18.778 91.346 86.081 1.00 38.23 892 GLN X O 1
ATOM 2552 N N . PHE A 1 354 ? -18.236 89.902 84.422 1.00 37.61 893 PHE X N 1
ATOM 2553 C CA . PHE A 1 354 ? -16.829 90.307 84.323 1.00 36.73 893 PHE X CA 1
ATOM 2554 C C . PHE A 1 354 ? -16.724 91.786 83.914 1.00 37.08 893 PHE X C 1
ATOM 2555 O O . PHE A 1 354 ? -16.035 92.562 84.571 1.00 37.11 893 PHE X O 1
ATOM 2563 N N . ALA A 1 355 ? -17.429 92.167 82.848 1.00 37.15 894 ALA X N 1
ATOM 2564 C CA . ALA A 1 355 ? -17.444 93.564 82.377 1.00 37.66 894 ALA X CA 1
ATOM 2565 C C . ALA A 1 355 ? -18.066 94.557 83.364 1.00 37.82 894 ALA X C 1
ATOM 2566 O O . ALA A 1 355 ? -17.796 95.760 83.286 1.00 38.28 894 ALA X O 1
ATOM 2568 N N . ALA A 1 356 ? -18.898 94.064 84.283 1.00 38.10 895 ALA X N 1
ATOM 2569 C CA . ALA A 1 356 ? -19.593 94.938 85.233 1.00 38.04 895 ALA X CA 1
ATOM 2570 C C . ALA A 1 356 ? -18.650 95.463 86.304 1.00 37.88 895 ALA X C 1
ATOM 2571 O O . ALA A 1 356 ? -18.861 96.550 86.842 1.00 38.32 895 ALA X O 1
ATOM 2573 N N . MET A 1 357 ? -17.617 94.685 86.621 1.00 37.24 896 MET X N 1
ATOM 2574 C CA . MET A 1 357 ? -16.595 95.113 87.564 1.00 36.94 896 MET X CA 1
ATOM 2575 C C . MET A 1 357 ? -15.707 96.175 86.933 1.00 35.71 896 MET X C 1
ATOM 2576 O O . MET A 1 357 ? -15.487 96.164 85.719 1.00 36.02 896 MET X O 1
ATOM 2581 N N . SER A 1 358 ? -15.184 97.080 87.755 1.00 34.60 897 SER X N 1
ATOM 2582 C CA . SER A 1 358 ? -14.134 97.984 87.301 1.00 33.47 897 SER X CA 1
ATOM 2583 C C . SER A 1 358 ? -12.899 97.165 86.942 1.00 32.72 897 SER X C 1
ATOM 2584 O O . SER A 1 358 ? -12.808 95.981 87.288 1.00 32.54 897 SER X O 1
ATOM 2587 N N . ILE A 1 359 ? -11.953 97.789 86.246 1.00 31.94 898 ILE X N 1
ATOM 2588 C CA . ILE A 1 359 ? -10.695 97.123 85.913 1.00 31.21 898 ILE X CA 1
ATOM 2589 C C . ILE A 1 359 ? -10.025 96.652 87.204 1.00 30.69 898 ILE X C 1
ATOM 2590 O O . ILE A 1 359 ? -9.632 95.492 87.309 1.00 30.28 898 ILE X O 1
ATOM 2595 N N . ASN A 1 360 ? -9.954 97.536 88.200 1.00 29.97 899 ASN X N 1
ATOM 2596 C CA . ASN A 1 360 ? -9.299 97.198 89.465 1.00 29.63 899 ASN X CA 1
ATOM 2597 C C . ASN A 1 360 ? -9.991 96.104 90.272 1.00 29.77 899 ASN X C 1
ATOM 2598 O O . ASN A 1 360 ? -9.324 95.305 90.924 1.00 29.72 899 ASN X O 1
ATOM 2603 N N . GLU A 1 361 ? -11.319 96.057 90.209 1.00 30.21 900 GLU X N 1
ATOM 2604 C CA . GLU A 1 361 ? -12.094 94.997 90.865 1.00 30.29 900 GLU X CA 1
ATOM 2605 C C . GLU A 1 361 ? -11.826 93.654 90.185 1.00 30.14 900 GLU X C 1
ATOM 2606 O O . GLU A 1 361 ? -11.691 92.617 90.850 1.00 30.10 900 GLU X O 1
ATOM 2612 N N . ARG A 1 362 ? -11.744 93.687 88.857 1.00 29.80 901 ARG X N 1
ATOM 2613 C CA . ARG A 1 362 ? -11.360 92.512 88.077 1.00 29.83 901 ARG X CA 1
ATOM 2614 C C . ARG A 1 362 ? -9.977 91.986 88.445 1.00 29.76 901 ARG X C 1
ATOM 2615 O O . ARG A 1 362 ? -9.797 90.784 88.617 1.00 30.22 901 ARG X O 1
ATOM 2623 N N . ILE A 1 363 ? -9.003 92.883 88.571 1.00 29.37 902 ILE X N 1
ATOM 2624 C CA . ILE A 1 363 ? -7.643 92.481 88.927 1.00 29.00 902 ILE X CA 1
ATOM 2625 C C . ILE A 1 363 ? -7.596 91.879 90.329 1.00 29.25 902 ILE X C 1
ATOM 2626 O O . ILE A 1 363 ? -6.895 90.877 90.557 1.00 28.78 902 ILE X O 1
ATOM 2631 N N . GLU A 1 364 ? -8.334 92.498 91.254 1.00 29.63 903 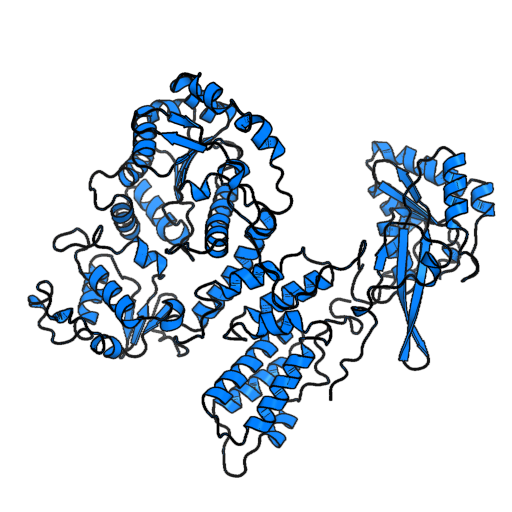GLU X N 1
ATOM 2632 C CA . GLU A 1 364 ? -8.468 91.998 92.623 1.00 31.03 903 GLU X CA 1
ATOM 2633 C C . GLU A 1 364 ? -9.100 90.616 92.664 1.00 31.02 903 GLU X C 1
ATOM 2634 O O . GLU A 1 364 ? -8.629 89.748 93.393 1.00 31.60 903 GLU X O 1
ATOM 2640 N N . LYS A 1 365 ? -10.159 90.422 91.881 1.00 31.07 904 LYS X N 1
ATOM 2641 C CA . LYS A 1 365 ? -10.843 89.132 91.817 1.00 31.44 904 LYS X CA 1
ATOM 2642 C C . LYS A 1 365 ? -9.963 88.051 91.197 1.00 30.99 904 LYS X C 1
ATOM 2643 O O . LYS A 1 365 ? -9.938 86.933 91.698 1.00 31.36 904 LYS X O 1
ATOM 2649 N N . CYS A 1 366 ? -9.242 88.381 90.121 1.00 30.37 905 CYS X N 1
ATOM 2650 C CA . CYS A 1 366 ? -8.342 87.414 89.463 1.00 29.98 905 CYS X CA 1
ATOM 2651 C C . CYS A 1 366 ? -7.199 86.989 90.385 1.00 29.71 905 CYS X C 1
ATOM 2652 O O . CYS A 1 366 ? -6.870 85.795 90.488 1.00 29.36 905 CYS X O 1
ATOM 2655 N N . MET A 1 367 ? -6.602 87.967 91.052 1.00 29.34 906 MET X N 1
ATOM 2656 C CA . MET A 1 367 ? -5.477 87.701 91.935 1.00 29.72 906 MET X CA 1
ATOM 2657 C C . MET A 1 367 ? -5.915 87.040 93.247 1.00 30.53 906 MET X C 1
ATOM 2658 O O . MET A 1 367 ? -5.361 86.008 93.634 1.00 31.18 906 MET X O 1
ATOM 2663 N N . ASN A 1 368 ? -6.923 87.603 93.906 1.00 30.84 907 ASN X N 1
ATOM 2664 C CA . ASN A 1 368 ? -7.274 87.172 95.264 1.00 31.80 907 ASN X CA 1
ATOM 2665 C C . ASN A 1 368 ? -8.243 85.995 95.356 1.00 32.27 907 ASN X C 1
ATOM 2666 O O . ASN A 1 368 ? -8.153 85.199 96.295 1.00 32.76 907 ASN X O 1
ATOM 2671 N N . THR A 1 369 ? -9.148 85.878 94.388 1.00 32.29 908 THR X N 1
ATOM 2672 C CA . THR A 1 369 ? -10.128 84.782 94.371 1.00 32.76 908 THR X CA 1
ATOM 2673 C C . THR A 1 369 ? -9.725 83.654 93.411 1.00 32.96 908 THR X C 1
ATOM 2674 O O . THR A 1 369 ? -9.612 82.493 93.823 1.00 33.27 908 THR X O 1
ATOM 2678 N N . TYR A 1 370 ? -9.511 83.988 92.138 1.00 32.53 909 TYR X N 1
ATOM 2679 C CA . TYR A 1 370 ? -9.191 82.966 91.138 1.00 32.57 909 TYR X CA 1
ATOM 2680 C C . TYR A 1 370 ? -7.744 82.493 91.226 1.00 32.92 909 TYR X C 1
ATOM 2681 O O . TYR A 1 370 ? -7.423 81.384 90.786 1.00 33.46 909 TYR X O 1
ATOM 2690 N N . ARG A 1 371 ? -6.882 83.348 91.778 1.00 32.53 910 ARG X N 1
ATOM 2691 C CA . ARG A 1 371 ? -5.440 83.082 91.919 1.00 32.92 910 ARG X CA 1
ATOM 2692 C C . ARG A 1 371 ? -4.714 83.075 90.569 1.00 31.84 910 ARG X C 1
ATOM 2693 O O . ARG A 1 371 ? -3.537 82.742 90.493 1.00 31.93 910 ARG X O 1
ATOM 2701 N N . GLY A 1 372 ? -5.422 83.446 89.506 1.00 30.86 911 GLY X N 1
ATOM 2702 C CA . GLY A 1 372 ? -4.809 83.528 88.193 1.00 29.30 911 GLY X CA 1
ATOM 2703 C C . GLY A 1 372 ? -5.764 83.990 87.118 1.00 28.70 911 GLY X C 1
ATOM 2704 O O . GLY A 1 372 ? -6.985 83.986 87.305 1.00 27.96 911 GLY X O 1
ATOM 2705 N N . VAL A 1 373 ? -5.189 84.398 85.992 1.00 27.62 912 VAL X N 1
ATOM 2706 C CA . VAL A 1 373 ? -5.961 84.767 84.816 1.00 27.32 912 VAL X CA 1
ATOM 2707 C C . VAL A 1 373 ? -5.089 84.562 83.585 1.00 26.91 912 VAL X C 1
ATOM 2708 O O . VAL A 1 373 ? -3.869 84.670 83.659 1.00 26.70 912 VAL X O 1
ATOM 2712 N N . ALA A 1 374 ? -5.718 84.231 82.463 1.00 26.93 913 ALA X N 1
ATOM 2713 C CA . ALA A 1 374 ? -4.998 84.119 81.205 1.00 26.76 913 ALA X CA 1
ATOM 2714 C C . ALA A 1 374 ? -5.432 85.215 80.252 1.00 27.10 913 ALA X C 1
ATOM 2715 O O . ALA A 1 374 ? -6.604 85.620 80.228 1.00 26.75 913 ALA X O 1
ATOM 2717 N N . PHE A 1 375 ? -4.469 85.683 79.465 1.00 27.43 914 PHE X N 1
ATOM 2718 C CA . PHE A 1 375 ? -4.722 86.649 78.416 1.00 28.24 914 PHE X CA 1
ATOM 2719 C C . PHE A 1 375 ? -4.371 85.999 77.105 1.00 28.89 914 PHE X C 1
ATOM 2720 O O . PHE A 1 375 ? -3.375 85.279 77.009 1.00 28.46 914 PHE X O 1
ATOM 2728 N N . GLN A 1 376 ? -5.159 86.300 76.084 1.00 29.90 915 GLN X N 1
ATOM 2729 C CA . GLN A 1 376 ? -4.737 86.027 74.728 1.00 31.04 915 GLN X CA 1
ATOM 2730 C C . GLN A 1 376 ? -3.365 86.639 74.432 1.00 31.33 915 GLN X C 1
ATOM 2731 O O . GLN A 1 376 ? -2.969 87.683 74.964 1.00 30.84 915 GLN X O 1
ATOM 2737 N N . ASN A 1 377 ? -2.696 85.940 73.533 1.00 31.70 916 ASN X N 1
ATOM 2738 C CA . ASN A 1 377 ? -1.366 86.158 73.000 1.00 32.54 916 ASN X CA 1
ATOM 2739 C C . ASN A 1 377 ? -1.012 87.484 72.315 1.00 32.47 916 ASN X C 1
ATOM 2740 O O . ASN A 1 377 ? 0.012 87.557 71.632 1.00 32.64 916 ASN X O 1
ATOM 2745 N N . SER A 1 378 ? -1.842 88.512 72.465 1.00 32.55 917 SER X N 1
ATOM 2746 C CA . SER A 1 378 ? -1.703 89.732 71.670 1.00 32.39 917 SER X CA 1
ATOM 2747 C C . SER A 1 378 ? -0.868 90.800 72.362 1.00 32.72 917 SER X C 1
ATOM 2748 O O . SER A 1 378 ? -0.857 90.894 73.596 1.00 32.63 917 SER X O 1
ATOM 2751 N N . SER A 1 379 ? -0.196 91.625 71.557 1.00 32.53 918 SER X N 1
ATOM 2752 C CA . SER A 1 379 ? 0.501 92.797 72.070 1.00 32.76 918 SER X CA 1
ATOM 2753 C C . SER A 1 379 ? -0.454 93.728 72.840 1.00 32.49 918 SER X C 1
ATOM 2754 O O . SER A 1 379 ? -0.049 94.339 73.834 1.00 32.41 918 SER X O 1
ATOM 2757 N N . LYS A 1 380 ? -1.716 93.807 72.402 1.00 32.19 919 LYS X N 1
ATOM 2758 C CA . LYS A 1 380 ? -2.739 94.601 73.097 1.00 32.35 919 LYS X CA 1
ATOM 2759 C C . LYS A 1 380 ? -2.989 94.114 74.524 1.00 31.66 919 LYS X C 1
ATOM 2760 O O . LYS A 1 380 ? -3.150 94.925 75.446 1.00 30.68 919 LYS X O 1
ATOM 2766 N N . SER A 1 381 ? -3.042 92.790 74.691 1.00 30.97 920 SER X N 1
ATOM 2767 C CA . SER A 1 381 ? -3.199 92.174 76.013 1.00 30.58 920 SER X CA 1
ATOM 2768 C C . SER A 1 381 ? -1.977 92.423 76.889 1.00 30.13 920 SER X C 1
ATOM 2769 O O . SER A 1 381 ? -2.116 92.797 78.058 1.00 30.10 920 SER X O 1
ATOM 2772 N N . ILE A 1 382 ? -0.786 92.223 76.324 1.00 29.68 921 ILE X N 1
ATOM 2773 C CA . ILE A 1 382 ? 0.452 92.442 77.064 1.00 29.92 921 ILE X CA 1
ATOM 2774 C C . ILE A 1 382 ? 0.568 93.905 77.520 1.00 30.08 921 ILE X C 1
ATOM 2775 O O . ILE A 1 382 ? 0.916 94.176 78.670 1.00 29.97 921 ILE X O 1
ATOM 2780 N N . ASP A 1 383 ? 0.262 94.840 76.620 1.00 30.48 922 ASP X N 1
ATOM 2781 C CA . ASP A 1 383 ? 0.292 96.270 76.960 1.00 30.49 922 ASP X CA 1
ATOM 2782 C C . ASP A 1 383 ? -0.692 96.637 78.072 1.00 29.82 922 ASP X C 1
ATOM 2783 O O . ASP A 1 383 ? -0.349 97.407 78.972 1.00 29.60 922 ASP X O 1
ATOM 2788 N N . PHE A 1 384 ? -1.906 96.086 78.012 1.00 29.12 923 PHE X N 1
ATOM 2789 C CA . PHE A 1 384 ? -2.894 96.273 79.082 1.00 28.39 923 PHE X CA 1
ATOM 2790 C C . PHE A 1 384 ? -2.368 95.776 80.431 1.00 28.13 923 PHE X C 1
ATOM 2791 O O . PHE A 1 384 ? -2.494 96.453 81.452 1.00 27.76 923 PHE X O 1
ATOM 2799 N N . PHE A 1 385 ? -1.798 94.574 80.427 1.00 27.78 924 PHE X N 1
ATOM 2800 C CA . PHE A 1 385 ? -1.218 93.995 81.633 1.00 27.42 924 PHE X CA 1
ATOM 2801 C C . PHE A 1 385 ? -0.128 94.923 82.190 1.00 27.06 924 PHE X C 1
ATOM 2802 O O . PHE A 1 385 ? -0.151 95.302 83.369 1.00 26.45 924 PHE X O 1
ATOM 2810 N N . LEU A 1 386 ? 0.801 95.321 81.326 1.00 26.60 925 LEU X N 1
ATOM 2811 C CA . LEU A 1 386 ? 1.900 96.193 81.751 1.00 26.93 925 LEU X CA 1
ATOM 2812 C C . LEU A 1 386 ? 1.408 97.540 82.270 1.00 26.49 925 LEU X C 1
ATOM 2813 O O . LEU A 1 386 ? 1.946 98.054 83.248 1.00 25.99 925 LEU X O 1
ATOM 2818 N N . ASN A 1 387 ? 0.378 98.091 81.628 1.00 26.58 926 ASN X N 1
ATOM 2819 C CA . ASN A 1 387 ? -0.234 99.356 82.074 1.00 27.32 926 ASN X CA 1
ATOM 2820 C C . ASN A 1 387 ? -0.902 99.280 83.446 1.00 26.98 926 ASN X C 1
ATOM 2821 O O . ASN A 1 387 ? -1.079 100.297 84.112 1.00 26.81 926 ASN X O 1
ATOM 2826 N N . ASN A 1 388 ? -1.266 98.069 83.858 1.00 26.92 927 ASN X N 1
ATOM 2827 C CA . ASN A 1 388 ? -1.902 97.849 85.147 1.00 27.13 927 ASN X CA 1
ATOM 2828 C C . ASN A 1 388 ? -1.052 96.997 86.078 1.00 27.09 927 ASN X C 1
ATOM 2829 O O . ASN A 1 388 ? -1.544 96.483 87.080 1.00 27.08 927 ASN X O 1
ATOM 2834 N N . LEU A 1 389 ? 0.232 96.872 85.753 1.00 27.49 928 LEU X N 1
ATOM 2835 C CA . LEU A 1 389 ? 1.120 95.947 86.457 1.00 27.97 928 LEU X CA 1
ATOM 2836 C C . LEU A 1 389 ? 1.185 96.172 87.972 1.00 27.80 928 LEU X C 1
ATOM 2837 O O . LEU A 1 389 ? 1.129 95.217 88.756 1.00 28.27 928 LEU X O 1
ATOM 2842 N N . THR A 1 390 ? 1.281 97.432 88.378 1.00 27.56 929 THR X N 1
ATOM 2843 C CA . THR A 1 390 ? 1.367 97.796 89.788 1.00 27.02 929 THR X CA 1
ATOM 2844 C C . THR A 1 390 ? 0.222 97.186 90.582 1.00 26.74 929 THR X C 1
ATOM 2845 O O . THR A 1 390 ? 0.407 96.745 91.718 1.00 26.35 929 THR X O 1
ATOM 2849 N N . THR A 1 391 ? -0.959 97.165 89.967 1.00 25.84 930 THR X N 1
ATOM 2850 C CA . THR A 1 391 ? -2.168 96.709 90.624 1.00 25.67 930 THR X CA 1
ATOM 2851 C C . THR A 1 391 ? -2.138 95.192 90.784 1.00 25.58 930 THR X C 1
ATOM 2852 O O . THR A 1 391 ? -2.562 94.666 91.815 1.00 25.98 930 THR X O 1
ATOM 2856 N N . PHE A 1 392 ? -1.633 94.492 89.775 1.00 25.13 931 PHE X N 1
ATOM 2857 C CA . PHE A 1 392 ? -1.455 93.045 89.876 1.00 26.53 931 PHE X CA 1
ATOM 2858 C C . PHE A 1 392 ? -0.471 92.706 91.000 1.00 26.69 931 PHE X C 1
ATOM 2859 O O . PHE A 1 392 ? -0.733 91.813 91.804 1.00 27.21 931 PHE X O 1
ATOM 2867 N N . ILE A 1 393 ? 0.647 93.428 91.040 1.00 27.44 932 ILE X N 1
ATOM 2868 C CA . ILE A 1 393 ? 1.711 93.209 92.028 1.00 28.54 932 ILE X CA 1
ATOM 2869 C C . ILE A 1 393 ? 1.197 93.459 93.448 1.00 29.14 932 ILE X C 1
ATOM 2870 O O . ILE A 1 393 ? 1.457 92.672 94.366 1.00 29.40 932 ILE X O 1
ATOM 2875 N N . ASP A 1 394 ? 0.458 94.551 93.616 1.00 29.70 933 ASP X N 1
ATOM 2876 C CA . ASP A 1 394 ? -0.135 94.902 94.903 1.00 30.60 933 ASP X CA 1
ATOM 2877 C C . ASP A 1 394 ? -1.113 93.861 95.440 1.00 30.75 933 ASP X C 1
ATOM 2878 O O . ASP A 1 394 ? -1.326 93.772 96.653 1.00 31.00 933 ASP X O 1
ATOM 2883 N N . ASN A 1 395 ? -1.716 93.089 94.540 1.00 30.73 934 ASN X N 1
ATOM 2884 C CA . ASN A 1 395 ? -2.630 92.023 94.936 1.00 30.75 934 ASN X CA 1
ATOM 2885 C C . ASN A 1 395 ? -1.963 90.648 94.958 1.00 30.90 934 ASN X C 1
ATOM 2886 O O . ASN A 1 395 ? -2.638 89.618 94.974 1.00 31.14 934 ASN X O 1
ATOM 2891 N N . GLY A 1 396 ? -0.632 90.644 94.953 1.00 30.92 935 GLY X N 1
ATOM 2892 C CA . GLY A 1 396 ? 0.133 89.423 95.179 1.00 30.65 935 GLY X CA 1
ATOM 2893 C C . GLY A 1 396 ? 0.631 88.614 93.990 1.00 30.26 935 GLY X C 1
ATOM 2894 O O . GLY A 1 396 ? 1.113 87.496 94.182 1.00 30.19 935 GLY X O 1
ATOM 2895 N N . LEU A 1 397 ? 0.563 89.162 92.774 1.00 29.90 936 LEU X N 1
ATOM 2896 C CA . LEU A 1 397 ? 1.140 88.484 91.594 1.00 29.77 936 LEU X CA 1
ATOM 2897 C C . LEU A 1 397 ? 2.546 87.962 91.898 1.00 30.15 936 LEU X C 1
ATOM 2898 O O . LEU A 1 397 ? 3.401 88.717 92.357 1.00 29.97 936 LEU X O 1
ATOM 2903 N N . THR A 1 398 ? 2.778 86.675 91.645 1.00 30.39 937 THR X N 1
ATOM 2904 C CA . THR A 1 398 ? 4.100 86.085 91.902 1.00 31.11 937 THR X CA 1
ATOM 2905 C C . THR A 1 398 ? 4.826 85.698 90.622 1.00 30.89 937 THR X C 1
ATOM 2906 O O . THR A 1 398 ? 6.054 85.642 90.601 1.00 31.22 937 THR X O 1
ATOM 2910 N N . GLU A 1 399 ? 4.072 85.436 89.555 1.00 30.68 938 GLU X N 1
ATOM 2911 C CA . GLU A 1 399 ? 4.650 84.824 88.361 1.00 30.50 938 GLU X CA 1
ATOM 2912 C C . GLU A 1 399 ? 3.904 85.153 87.062 1.00 29.77 938 GLU X C 1
ATOM 2913 O O . GLU A 1 399 ? 2.672 85.226 87.034 1.00 29.27 938 GLU X O 1
ATOM 2919 N N . ILE A 1 400 ? 4.681 85.332 85.993 1.00 29.28 939 ILE X N 1
ATOM 2920 C CA . ILE A 1 400 ? 4.174 85.503 84.629 1.00 28.82 939 ILE X CA 1
ATOM 2921 C C . ILE A 1 400 ? 4.612 84.307 83.785 1.00 28.53 939 ILE X C 1
ATOM 2922 O O . ILE A 1 400 ? 5.777 83.912 83.814 1.00 28.38 939 ILE X O 1
ATOM 2927 N N . ALA A 1 401 ? 3.681 83.738 83.027 1.00 27.99 940 ALA X N 1
ATOM 2928 C CA . ALA A 1 401 ? 3.989 82.576 82.206 1.00 27.87 940 ALA X CA 1
ATOM 2929 C C . ALA A 1 401 ? 3.514 82.796 80.786 1.00 27.82 940 ALA X C 1
ATOM 2930 O O . ALA A 1 401 ? 2.444 83.365 80.569 1.00 28.20 940 ALA X O 1
ATOM 2932 N N . ILE A 1 402 ? 4.317 82.352 79.827 1.00 27.74 941 ILE X N 1
ATOM 2933 C CA . ILE A 1 402 ? 3.970 82.488 78.426 1.00 28.27 941 ILE X CA 1
ATOM 2934 C C . ILE A 1 402 ? 4.240 81.190 77.668 1.00 27.59 941 ILE X C 1
ATOM 2935 O O . ILE A 1 402 ? 5.261 80.527 77.882 1.00 26.97 941 ILE X O 1
ATOM 2940 N N . SER A 1 403 ? 3.306 80.840 76.789 1.00 27.20 942 SER X N 1
ATOM 2941 C CA . SER A 1 403 ? 3.432 79.657 75.953 1.00 27.39 942 SER X CA 1
ATOM 2942 C C . SER A 1 403 ? 4.263 79.919 74.691 1.00 27.94 942 SER X C 1
ATOM 2943 O O . SER A 1 403 ? 4.649 78.979 74.000 1.00 27.51 942 SER X O 1
ATOM 2946 N N . ASP A 1 404 ? 4.562 81.189 74.405 1.00 28.38 943 ASP X N 1
ATOM 2947 C CA . ASP A 1 404 ? 5.286 81.544 73.169 1.00 29.30 943 ASP X CA 1
ATOM 2948 C C . ASP A 1 404 ? 6.802 81.373 73.229 1.00 29.37 943 ASP X C 1
ATOM 2949 O O . ASP A 1 404 ? 7.495 81.559 72.226 1.00 30.39 943 ASP X O 1
ATOM 2954 N N . LEU A 1 405 ? 7.313 81.007 74.394 1.00 29.02 944 LEU X N 1
ATOM 2955 C CA . LEU A 1 405 ? 8.692 80.570 74.505 1.00 29.39 944 LEU X CA 1
ATOM 2956 C C . LEU A 1 405 ? 8.729 79.124 74.977 1.00 30.02 944 LEU X C 1
ATOM 2957 O O . LEU A 1 405 ? 7.933 78.746 75.835 1.00 30.11 944 LEU X O 1
ATOM 2962 N N . PRO A 1 406 ? 9.632 78.312 74.395 1.00 30.88 945 PRO X N 1
ATOM 2963 C CA . PRO A 1 406 ? 9.828 76.912 74.789 1.00 31.37 945 PRO X CA 1
ATOM 2964 C C . PRO A 1 406 ? 10.796 76.722 75.958 1.00 31.68 945 PRO X C 1
ATOM 2965 O O . PRO A 1 406 ? 11.973 77.059 75.844 1.00 31.73 945 PRO X O 1
ATOM 2969 N N . TYR A 1 407 ? 10.301 76.180 77.072 1.00 32.07 946 TYR X N 1
ATOM 2970 C CA . TYR A 1 407 ? 11.139 76.016 78.257 1.00 32.27 946 TYR X CA 1
ATOM 2971 C C . TYR A 1 407 ? 12.325 75.095 78.001 1.00 32.65 946 TYR X C 1
ATOM 2972 O O . TYR A 1 407 ? 13.382 75.290 78.583 1.00 31.86 946 TYR X O 1
ATOM 2981 N N . ASP A 1 408 ? 12.139 74.108 77.120 1.00 33.10 947 ASP X N 1
ATOM 2982 C CA . ASP A 1 408 ? 13.170 73.105 76.836 1.00 34.03 947 ASP X CA 1
ATOM 2983 C C . ASP A 1 408 ? 14.395 73.678 76.123 1.00 34.66 947 ASP X C 1
ATOM 2984 O O . ASP A 1 408 ? 15.454 73.042 76.090 1.00 35.52 947 ASP X O 1
ATOM 2989 N N . ILE A 1 409 ? 14.256 74.877 75.564 1.00 34.95 948 ILE X N 1
ATOM 2990 C CA . ILE A 1 409 ? 15.368 75.531 74.882 1.00 35.20 948 ILE X CA 1
ATOM 2991 C C . ILE A 1 409 ? 15.918 76.729 75.661 1.00 35.52 948 ILE X C 1
ATOM 2992 O O . ILE A 1 409 ? 17.133 76.928 75.704 1.00 35.38 948 ILE X O 1
ATOM 2997 N N . VAL A 1 410 ? 15.035 77.514 76.280 1.00 35.71 949 VAL X N 1
ATOM 2998 C CA . VAL A 1 410 ? 15.443 78.816 76.832 1.00 35.70 949 VAL X CA 1
ATOM 2999 C C . VAL A 1 410 ? 15.184 79.081 78.323 1.00 35.99 949 VAL X C 1
ATOM 3000 O O . VAL A 1 410 ? 15.385 80.209 78.777 1.00 36.03 949 VAL X O 1
ATOM 3004 N N . GLN A 1 411 ? 14.759 78.069 79.083 1.00 36.46 950 GLN X N 1
ATOM 3005 C CA . GLN A 1 411 ? 14.503 78.258 80.520 1.00 37.48 950 GLN X CA 1
ATOM 3006 C C . GLN A 1 411 ? 15.757 78.730 81.267 1.00 37.45 950 GLN X C 1
ATOM 3007 O O . GLN A 1 411 ? 15.693 79.649 82.082 1.00 37.13 950 GLN X O 1
ATOM 3013 N N . GLN A 1 412 ? 16.890 78.114 80.954 1.00 37.81 951 GLN X N 1
ATOM 3014 C CA . GLN A 1 412 ? 18.178 78.504 81.521 1.00 38.78 951 GLN X CA 1
ATOM 3015 C C . GLN A 1 412 ? 18.539 79.935 81.115 1.00 38.11 951 GLN X C 1
ATOM 3016 O O . GLN A 1 412 ? 18.952 80.730 81.952 1.00 38.76 951 GLN X O 1
ATOM 3022 N N . GLU A 1 413 ? 18.365 80.256 79.835 1.00 38.11 952 GLU X N 1
ATOM 3023 C CA . GLU A 1 413 ? 18.638 81.602 79.323 1.00 38.06 952 GLU X CA 1
ATOM 3024 C C . GLU A 1 413 ? 17.713 82.671 79.921 1.00 38.11 952 GLU X C 1
ATOM 3025 O O . GLU A 1 413 ? 18.139 83.807 80.151 1.00 37.89 952 GLU X O 1
ATOM 3031 N N . ILE A 1 414 ? 16.457 82.309 80.179 1.00 37.88 953 ILE X N 1
ATOM 3032 C CA . ILE A 1 414 ? 15.538 83.207 80.883 1.00 38.10 953 ILE X CA 1
ATOM 3033 C C . ILE A 1 414 ? 16.077 83.513 82.271 1.00 38.80 953 ILE X C 1
ATOM 3034 O O . ILE A 1 414 ? 16.151 84.675 82.680 1.00 38.51 953 ILE X O 1
ATOM 3039 N N . SER A 1 415 ? 16.469 82.458 82.979 1.00 39.84 954 SER X N 1
ATOM 3040 C CA . SER A 1 415 ? 17.075 82.593 84.293 1.00 40.98 954 SER X CA 1
ATOM 3041 C C . SER A 1 415 ? 18.313 83.489 84.220 1.00 41.27 954 SER X C 1
ATOM 3042 O O . SER A 1 415 ? 18.542 84.311 85.103 1.00 41.57 954 SER X O 1
ATOM 3045 N N . GLN A 1 416 ? 19.086 83.343 83.145 1.00 41.58 955 GLN X N 1
ATOM 3046 C CA . GLN A 1 416 ? 20.225 84.219 82.872 1.00 41.76 955 GLN X CA 1
ATOM 3047 C C . GLN A 1 416 ? 19.828 85.687 82.691 1.00 41.57 955 GLN X C 1
ATOM 3048 O O . GLN A 1 416 ? 20.452 86.578 83.278 1.00 41.37 955 GLN X O 1
ATOM 3054 N N . PHE A 1 417 ? 18.797 85.933 81.883 1.00 41.28 956 PHE X N 1
ATOM 3055 C CA . PHE A 1 417 ? 18.290 87.283 81.670 1.00 41.41 956 PHE X CA 1
ATOM 3056 C C . PHE A 1 417 ? 17.873 87.933 82.984 1.00 41.93 956 PHE X C 1
ATOM 3057 O O . PHE A 1 417 ? 18.240 89.074 83.255 1.00 41.87 956 PHE X O 1
ATOM 3065 N N . LEU A 1 418 ? 17.105 87.198 83.787 1.00 42.48 957 LEU X N 1
ATOM 3066 C CA . LEU A 1 418 ? 16.560 87.709 85.046 1.00 43.21 957 LEU X CA 1
ATOM 3067 C C . LEU A 1 418 ? 17.639 88.084 86.054 1.00 43.89 957 LEU X C 1
ATOM 3068 O O . LEU A 1 418 ? 17.448 88.992 86.862 1.00 43.99 957 LEU X O 1
ATOM 3073 N N . GLN A 1 419 ? 18.763 87.376 85.999 1.00 44.91 958 GLN X N 1
ATOM 3074 C CA . GLN A 1 419 ? 19.885 87.606 86.915 1.00 45.94 958 GLN X CA 1
ATOM 3075 C C . GLN A 1 419 ? 20.912 88.607 86.375 1.00 46.20 958 GLN X C 1
ATOM 3076 O O . GLN A 1 419 ? 21.968 88.814 86.980 1.00 46.38 958 GLN X O 1
ATOM 3082 N N . GLY A 1 420 ? 20.596 89.236 85.245 1.00 46.46 959 GLY X N 1
ATOM 3083 C CA . GLY A 1 420 ? 21.452 90.284 84.680 1.00 46.85 959 GLY X CA 1
ATOM 3084 C C . GLY A 1 420 ? 22.628 89.789 83.857 1.00 47.14 959 GLY X C 1
ATOM 3085 O O . GLY A 1 420 ? 23.535 90.562 83.538 1.00 47.13 959 GLY X O 1
ATOM 3086 N N . SER A 1 421 ? 22.616 88.501 83.515 1.00 47.25 960 SER X N 1
ATOM 3087 C CA . SER A 1 421 ? 23.629 87.919 82.636 1.00 47.44 960 SER X CA 1
ATOM 3088 C C . SER A 1 421 ? 23.371 88.327 81.189 1.00 47.48 960 SER X C 1
ATOM 3089 O O . SER A 1 421 ? 22.267 88.757 80.845 1.00 47.70 960 SER X O 1
ATOM 3092 N N . ASN A 1 422 ? 24.396 88.199 80.350 1.00 47.47 961 ASN X N 1
ATOM 3093 C CA . ASN A 1 422 ? 24.263 88.492 78.925 1.00 47.28 961 ASN X CA 1
ATOM 3094 C C . ASN A 1 422 ? 24.112 87.229 78.066 1.00 46.63 961 ASN X C 1
ATOM 3095 O O . ASN A 1 422 ? 23.906 87.315 76.849 1.00 46.60 961 ASN X O 1
ATOM 3100 N N . GLU A 1 423 ? 24.197 86.063 78.709 1.00 45.77 962 GLU X N 1
ATOM 3101 C CA . GLU A 1 423 ? 24.114 84.776 78.017 1.00 44.88 962 GLU X CA 1
ATOM 3102 C C . GLU A 1 423 ? 22.660 84.343 77.774 1.00 43.54 962 GLU X C 1
ATOM 3103 O O . GLU A 1 423 ? 22.128 83.467 78.463 1.00 43.63 962 GLU X O 1
ATOM 3109 N N . TRP A 1 424 ? 22.030 84.974 76.786 1.00 41.88 963 TRP X N 1
ATOM 3110 C CA . TRP A 1 424 ? 20.650 84.663 76.395 1.00 40.20 963 TRP X CA 1
ATOM 3111 C C . TRP A 1 424 ? 20.379 85.049 74.938 1.00 39.57 963 TRP X C 1
ATOM 3112 O O . TRP A 1 424 ? 19.321 85.593 74.614 1.00 39.45 963 TRP X O 1
ATOM 3123 N N . LYS A 1 425 ? 21.337 84.742 74.062 1.00 38.71 964 LYS X N 1
ATOM 3124 C CA . LYS A 1 425 ? 21.258 85.122 72.648 1.00 38.18 964 LYS X CA 1
ATOM 3125 C C . LYS A 1 425 ? 20.114 84.422 71.905 1.00 37.17 964 LYS X C 1
ATOM 3126 O O . LYS A 1 425 ? 19.423 85.045 71.094 1.00 37.34 964 LYS X O 1
ATOM 3132 N N . THR A 1 426 ? 19.920 83.133 72.178 1.00 36.06 965 THR X N 1
ATOM 3133 C CA . THR A 1 426 ? 18.808 82.378 71.576 1.00 35.18 965 THR X CA 1
ATOM 3134 C C . THR A 1 426 ? 17.461 82.957 72.001 1.00 34.33 965 THR X C 1
ATOM 3135 O O . THR A 1 426 ? 16.590 83.215 71.165 1.00 34.09 965 THR X O 1
ATOM 3139 N N . LEU A 1 427 ? 17.311 83.181 73.301 1.00 33.64 966 LEU X N 1
ATOM 3140 C CA . LEU A 1 427 ? 16.163 83.908 73.841 1.00 32.98 966 LEU X CA 1
ATOM 3141 C C . LEU A 1 427 ? 15.951 85.250 73.118 1.00 32.75 966 LEU X C 1
ATOM 3142 O O . LEU A 1 427 ? 14.845 85.543 72.638 1.00 32.18 966 LEU X O 1
ATOM 3147 N N . ASP A 1 428 ? 17.022 86.039 73.011 1.00 32.53 967 ASP X N 1
ATOM 3148 C CA . ASP A 1 428 ? 16.983 87.348 72.357 1.00 32.44 967 ASP X CA 1
ATOM 3149 C C . ASP A 1 428 ? 16.484 87.235 70.918 1.00 32.28 967 ASP X C 1
ATOM 3150 O O . ASP A 1 428 ? 15.595 87.986 70.500 1.00 32.28 967 ASP X O 1
ATOM 3155 N N . ALA A 1 429 ? 17.046 86.282 70.174 1.00 32.04 968 ALA X N 1
ATOM 3156 C CA . ALA A 1 429 ? 16.634 86.023 68.801 1.00 31.94 968 ALA X CA 1
ATOM 3157 C C . ALA A 1 429 ? 15.168 85.618 68.743 1.00 32.09 968 ALA X C 1
ATOM 3158 O O . ALA A 1 429 ? 14.414 86.084 67.877 1.00 31.86 968 ALA X O 1
ATOM 3160 N N . MET A 1 430 ? 14.765 84.750 69.670 1.00 32.25 969 MET X N 1
ATOM 3161 C CA . MET A 1 430 ? 13.378 84.292 69.721 1.00 32.82 969 MET X CA 1
ATOM 3162 C C . MET A 1 430 ? 12.418 85.449 70.015 1.00 32.59 969 MET X C 1
ATOM 3163 O O . MET A 1 430 ? 11.342 85.544 69.401 1.00 32.24 969 MET X O 1
ATOM 3168 N N . LEU A 1 431 ? 12.819 86.343 70.917 1.00 32.70 970 LEU X N 1
ATOM 3169 C CA . LEU A 1 431 ? 12.033 87.558 71.192 1.00 33.21 970 LEU X CA 1
ATOM 3170 C C . LEU A 1 431 ? 11.873 88.446 69.960 1.00 33.68 970 LEU X C 1
ATOM 3171 O O . LEU A 1 431 ? 10.774 88.936 69.691 1.00 33.50 970 LEU X O 1
ATOM 3176 N N . PHE A 1 432 ? 12.960 88.637 69.206 1.00 34.72 971 PHE X N 1
ATOM 3177 C CA . PHE A 1 432 ? 12.898 89.393 67.954 1.00 35.40 971 PHE X CA 1
ATOM 3178 C C . PHE A 1 432 ? 11.876 88.812 66.999 1.00 35.88 971 PHE X C 1
ATOM 3179 O O . PHE A 1 432 ? 11.128 89.551 66.355 1.00 35.97 971 PHE X O 1
ATOM 3187 N N . ASN A 1 433 ? 11.856 87.483 66.909 1.00 36.03 972 ASN X N 1
ATOM 3188 C CA . ASN A 1 433 ? 10.889 86.790 66.085 1.00 36.55 972 ASN X CA 1
ATOM 3189 C C . ASN A 1 433 ? 9.462 87.003 66.555 1.00 36.84 972 ASN X C 1
ATOM 3190 O O . ASN A 1 433 ? 8.591 87.349 65.754 1.00 36.96 972 ASN X O 1
ATOM 3195 N N . LEU A 1 434 ? 9.233 86.801 67.854 1.00 37.44 973 LEU X N 1
ATOM 3196 C CA . LEU A 1 434 ? 7.931 87.050 68.477 1.00 37.95 973 LEU X CA 1
ATOM 3197 C C . LEU A 1 434 ? 7.434 88.482 68.287 1.00 38.69 973 LEU X C 1
ATOM 3198 O O . LEU A 1 434 ? 6.251 88.704 68.015 1.00 38.99 973 LEU X O 1
ATOM 3203 N N . ASP A 1 435 ? 8.340 89.446 68.439 1.00 39.55 974 ASP X N 1
ATOM 3204 C CA . ASP A 1 435 ? 7.996 90.861 68.331 1.00 40.46 974 ASP X CA 1
ATOM 3205 C C . ASP A 1 435 ? 8.092 91.391 66.897 1.00 41.52 974 ASP X C 1
ATOM 3206 O O . ASP A 1 435 ? 8.070 92.605 66.677 1.00 41.63 974 ASP X O 1
ATOM 3211 N N . LYS A 1 436 ? 8.173 90.474 65.929 1.00 42.62 975 LYS X N 1
ATOM 3212 C CA . LYS A 1 436 ? 8.331 90.814 64.511 1.00 43.82 975 LYS X CA 1
ATOM 3213 C C . LYS A 1 436 ? 9.459 91.825 64.251 1.00 44.39 975 LYS X C 1
ATOM 3214 O O . LYS A 1 436 ? 9.301 92.752 63.450 1.00 44.71 975 LYS X O 1
ATOM 3220 N N . GLY A 1 437 ? 10.584 91.647 64.940 1.00 44.89 976 GLY X N 1
ATOM 3221 C CA . GLY A 1 437 ? 11.756 92.511 64.770 1.00 45.65 976 GLY X CA 1
ATOM 3222 C C . GLY A 1 437 ? 11.680 93.859 65.466 1.00 46.13 976 GLY X C 1
ATOM 3223 O O . GLY A 1 437 ? 12.631 94.646 65.408 1.00 46.20 976 GLY X O 1
ATOM 3224 N N . ASP A 1 438 ? 10.553 94.130 66.124 1.00 46.44 977 ASP X N 1
ATOM 3225 C CA . ASP A 1 438 ? 10.373 95.382 66.838 1.00 46.66 977 ASP X CA 1
ATOM 3226 C C . ASP A 1 438 ? 11.301 95.415 68.043 1.00 46.69 977 ASP X C 1
ATOM 3227 O O . ASP A 1 438 ? 11.318 94.502 68.871 1.00 46.85 977 ASP X O 1
ATOM 3232 N N . ILE A 1 439 ? 12.079 96.485 68.108 1.00 46.66 978 ILE X N 1
ATOM 3233 C CA . ILE A 1 439 ? 13.056 96.709 69.162 1.00 46.54 978 ILE X CA 1
ATOM 3234 C C . ILE A 1 439 ? 12.371 96.884 70.513 1.00 46.16 978 ILE X C 1
ATOM 3235 O O . ILE A 1 439 ? 12.845 96.368 71.532 1.00 46.20 978 ILE X O 1
ATOM 3240 N N . ASN A 1 440 ? 11.253 97.608 70.506 1.00 45.82 979 ASN X N 1
ATOM 3241 C CA . ASN A 1 440 ? 10.499 97.895 71.725 1.00 45.44 979 ASN X CA 1
ATOM 3242 C C . ASN A 1 440 ? 9.757 96.644 72.177 1.00 44.42 979 ASN X C 1
ATOM 3243 O O . ASN A 1 440 ? 9.954 96.181 73.306 1.00 45.08 979 ASN X O 1
ATOM 3248 N N . GLY A 1 441 ? 8.923 96.109 71.282 1.00 42.93 980 GLY X N 1
ATOM 3249 C CA . GLY A 1 441 ? 8.304 94.786 71.402 1.00 40.52 980 GLY X CA 1
ATOM 3250 C C . GLY A 1 441 ? 7.682 94.370 72.724 1.00 38.95 980 GLY X C 1
ATOM 3251 O O . GLY A 1 441 ? 8.351 94.357 73.759 1.00 38.58 980 GLY X O 1
ATOM 3252 N N . ALA A 1 442 ? 6.408 93.985 72.664 1.00 37.80 981 ALA X N 1
ATOM 3253 C CA . ALA A 1 442 ? 5.607 93.605 73.841 1.00 36.28 981 ALA X CA 1
ATOM 3254 C C . ALA A 1 442 ? 6.152 92.412 74.627 1.00 35.50 981 ALA X C 1
ATOM 3255 O O . ALA A 1 442 ? 6.187 92.444 75.866 1.00 35.47 981 ALA X O 1
ATOM 3257 N N . PHE A 1 443 ? 6.560 91.357 73.918 1.00 34.33 982 PHE X N 1
ATOM 3258 C CA . PHE A 1 443 ? 7.106 90.166 74.578 1.00 33.22 982 PHE X CA 1
ATOM 3259 C C . PHE A 1 443 ? 8.403 90.507 75.308 1.00 32.51 982 PHE X C 1
ATOM 3260 O O . PHE A 1 443 ? 8.612 90.102 76.453 1.00 31.95 982 PHE X O 1
ATOM 3268 N N . ARG A 1 444 ? 9.263 91.276 74.641 1.00 31.86 983 ARG X N 1
ATOM 3269 C CA . ARG A 1 444 ? 10.489 91.789 75.249 1.00 31.62 983 ARG X CA 1
ATOM 3270 C C . ARG A 1 444 ? 10.180 92.650 76.473 1.00 31.46 983 ARG X C 1
ATOM 3271 O O . ARG A 1 444 ? 10.784 92.480 77.534 1.00 31.55 983 ARG X O 1
ATOM 3279 N N . LYS A 1 445 ? 9.232 93.568 76.315 1.00 31.40 984 LYS X N 1
ATOM 3280 C CA . LYS A 1 445 ? 8.796 94.443 77.406 1.00 31.55 984 LYS X CA 1
ATOM 3281 C C . LYS A 1 445 ? 8.239 93.680 78.602 1.00 31.14 984 LYS X C 1
ATOM 3282 O O . LYS A 1 445 ? 8.487 94.053 79.760 1.00 30.50 984 LYS X O 1
ATOM 3288 N N . LEU A 1 446 ? 7.487 92.617 78.315 1.00 30.84 985 LEU X N 1
ATOM 3289 C CA . LEU A 1 446 ? 6.922 91.750 79.353 1.00 30.65 985 LEU X CA 1
ATOM 3290 C C . LEU A 1 446 ? 8.041 91.104 80.162 1.00 30.79 985 LEU X C 1
ATOM 3291 O O . LEU A 1 446 ? 8.014 91.119 81.389 1.00 30.51 985 LEU X O 1
ATOM 3296 N N . LEU A 1 447 ? 9.023 90.539 79.459 1.00 30.94 986 LEU X N 1
ATOM 3297 C CA . LEU A 1 447 ? 10.188 89.937 80.091 1.00 31.48 986 LEU X CA 1
ATOM 3298 C C . LEU A 1 447 ? 10.962 90.976 80.894 1.00 31.62 986 LEU X C 1
ATOM 3299 O O . LEU A 1 447 ? 11.394 90.710 82.014 1.00 31.00 986 LEU X O 1
ATOM 3304 N N . GLN A 1 448 ? 11.158 92.142 80.285 1.00 32.00 987 GLN X N 1
ATOM 3305 C CA . GLN A 1 448 ? 11.871 93.239 80.923 1.00 33.26 987 GLN X CA 1
ATOM 3306 C C . GLN A 1 448 ? 11.180 93.613 82.237 1.00 33.65 987 GLN X C 1
ATOM 3307 O O . GLN A 1 448 ? 11.843 93.815 83.262 1.00 34.21 987 GLN X O 1
ATOM 3313 N N . SER A 1 449 ? 9.849 93.679 82.213 1.00 34.22 988 SER X N 1
ATOM 3314 C CA . SER A 1 449 ? 9.085 94.055 83.408 1.00 34.69 988 SER X CA 1
ATOM 3315 C C . SER A 1 449 ? 9.233 93.052 84.557 1.00 34.65 988 SER X C 1
ATOM 3316 O O . SER A 1 449 ? 9.269 93.446 85.723 1.00 34.32 988 SER X O 1
ATOM 3319 N N . ALA A 1 450 ? 9.327 91.765 84.222 1.00 34.38 989 ALA X N 1
ATOM 3320 C CA . ALA A 1 450 ? 9.512 90.710 85.223 1.00 34.87 989 ALA X CA 1
ATOM 3321 C C . ALA A 1 450 ? 10.844 90.871 85.959 1.00 35.28 989 ALA X C 1
ATOM 3322 O O . ALA A 1 450 ? 10.925 90.674 87.177 1.00 35.62 989 ALA X O 1
ATOM 3324 N N . LYS A 1 451 ? 11.882 91.232 85.211 1.00 35.83 990 LYS X N 1
ATOM 3325 C CA . LYS A 1 451 ? 13.197 91.479 85.785 1.00 36.24 990 LYS X CA 1
ATOM 3326 C C . LYS A 1 451 ? 13.163 92.716 86.680 1.00 36.31 990 LYS X C 1
ATOM 3327 O O . LYS A 1 451 ? 13.545 92.644 87.848 1.00 36.40 990 LYS X O 1
ATOM 3333 N N . ASP A 1 452 ? 12.679 93.828 86.124 1.00 36.74 991 ASP X N 1
ATOM 3334 C CA . ASP A 1 452 ? 12.620 95.122 86.815 1.00 37.34 991 ASP X CA 1
ATOM 3335 C C . ASP A 1 452 ? 11.787 95.061 88.086 1.00 37.47 991 ASP X C 1
ATOM 3336 O O . ASP A 1 452 ? 12.055 95.785 89.045 1.00 37.65 991 ASP X O 1
ATOM 3341 N N . ASN A 1 453 ? 10.772 94.201 88.087 1.00 37.66 992 ASN X N 1
ATOM 3342 C CA . ASN A 1 453 ? 9.838 94.134 89.203 1.00 37.72 992 ASN X CA 1
ATOM 3343 C C . ASN A 1 453 ? 10.009 92.910 90.096 1.00 37.51 992 ASN X C 1
ATOM 3344 O O . ASN A 1 453 ? 9.209 92.686 91.003 1.00 37.57 992 ASN X O 1
ATOM 3349 N N . ASN A 1 454 ? 11.071 92.144 89.848 1.00 37.35 993 ASN X N 1
ATOM 3350 C CA . ASN A 1 454 ? 11.355 90.898 90.572 1.00 37.34 993 ASN X CA 1
ATOM 3351 C C . ASN A 1 454 ? 10.167 89.928 90.637 1.00 36.92 993 ASN X C 1
ATOM 3352 O O . ASN A 1 454 ? 9.836 89.385 91.696 1.00 36.96 993 ASN X O 1
ATOM 3357 N N . ILE A 1 455 ? 9.534 89.734 89.485 1.00 35.71 994 ILE X N 1
ATOM 3358 C CA . ILE A 1 455 ? 8.465 88.756 89.316 1.00 35.07 994 ILE X CA 1
ATOM 3359 C C . ILE A 1 455 ? 9.056 87.592 88.534 1.00 34.99 994 ILE X C 1
ATOM 3360 O O . ILE A 1 455 ? 9.834 87.800 87.592 1.00 34.73 994 ILE X O 1
ATOM 3365 N N . LYS A 1 456 ? 8.707 86.372 88.936 1.00 34.71 995 LYS X N 1
ATOM 3366 C CA . LYS A 1 456 ? 9.125 85.163 88.214 1.00 34.54 995 LYS X CA 1
ATOM 3367 C C . LYS A 1 456 ? 8.584 85.156 86.793 1.00 33.68 995 LYS X C 1
ATOM 3368 O O . LYS A 1 456 ? 7.450 85.571 86.558 1.00 34.21 995 LYS X O 1
ATOM 3374 N N . PHE A 1 457 ? 9.411 84.709 85.849 1.00 33.04 996 PHE X N 1
ATOM 3375 C CA . PHE A 1 457 ? 9.015 84.568 84.453 1.00 32.41 996 PHE X CA 1
ATOM 3376 C C . PHE A 1 457 ? 9.234 83.123 84.009 1.00 31.93 996 PHE X C 1
ATOM 3377 O O . PHE A 1 457 ? 10.340 82.584 84.124 1.00 31.54 996 PHE X O 1
ATOM 3385 N N . ARG A 1 458 ? 8.174 82.504 83.502 1.00 30.94 997 ARG X N 1
ATOM 3386 C CA . ARG A 1 458 ? 8.231 81.105 83.100 1.00 30.86 997 ARG X CA 1
ATOM 3387 C C . ARG A 1 458 ? 7.788 80.909 81.654 1.00 29.98 997 ARG X C 1
ATOM 3388 O O . ARG A 1 458 ? 6.731 81.392 81.248 1.00 30.07 997 ARG X O 1
ATOM 3396 N N . ALA A 1 459 ? 8.606 80.194 80.885 1.00 29.68 998 ALA X N 1
ATOM 3397 C CA . ALA A 1 459 ? 8.183 79.678 79.592 1.00 28.58 998 ALA X CA 1
ATOM 3398 C C . ALA A 1 459 ? 7.481 78.345 79.828 1.00 28.19 998 ALA X C 1
ATOM 3399 O O . ALA A 1 459 ? 8.014 77.487 80.535 1.00 27.51 998 ALA X O 1
ATOM 3401 N N . ILE A 1 460 ? 6.293 78.180 79.250 1.00 27.65 999 ILE X N 1
ATOM 3402 C CA . ILE A 1 460 ? 5.590 76.894 79.327 1.00 27.86 999 ILE X CA 1
ATOM 3403 C C . ILE A 1 460 ? 5.380 76.228 77.962 1.00 28.31 999 ILE X C 1
ATOM 3404 O O . ILE A 1 460 ? 4.763 75.163 77.872 1.00 27.97 999 ILE X O 1
ATOM 3409 N N . GLY A 1 461 ? 5.903 76.847 76.906 1.00 28.85 1000 GLY X N 1
ATOM 3410 C CA . GLY A 1 461 ? 5.923 76.208 75.587 1.00 29.22 1000 GLY X CA 1
ATOM 3411 C C . GLY A 1 461 ? 6.889 75.041 75.602 1.00 29.58 1000 GLY X C 1
ATOM 3412 O O . GLY A 1 461 ? 7.824 75.000 76.404 1.00 29.42 1000 GLY X O 1
ATOM 3413 N N . HIS A 1 462 ? 6.653 74.083 74.719 1.00 30.14 1001 HIS X N 1
ATOM 3414 C CA . HIS A 1 462 ? 7.533 72.940 74.531 1.00 30.98 1001 HIS X CA 1
ATOM 3415 C C . HIS A 1 462 ? 7.805 72.863 73.031 1.00 30.74 1001 HIS X C 1
ATOM 3416 O O . HIS A 1 462 ? 6.864 72.767 72.235 1.00 31.06 1001 HIS X O 1
ATOM 3423 N N . SER A 1 463 ? 9.080 72.913 72.647 1.00 30.49 1002 SER X N 1
ATOM 3424 C CA . SER A 1 463 ? 9.449 73.118 71.236 1.00 30.55 1002 SER X CA 1
ATOM 3425 C C . SER A 1 463 ? 9.129 71.982 70.260 1.00 30.13 1002 SER X C 1
ATOM 3426 O O . SER A 1 463 ? 8.920 72.226 69.069 1.00 30.33 1002 SER X O 1
ATOM 3429 N N . ASP A 1 464 ? 9.070 70.745 70.738 1.00 29.37 1003 ASP X N 1
ATOM 3430 C CA . ASP A 1 464 ? 8.898 69.634 69.804 1.00 29.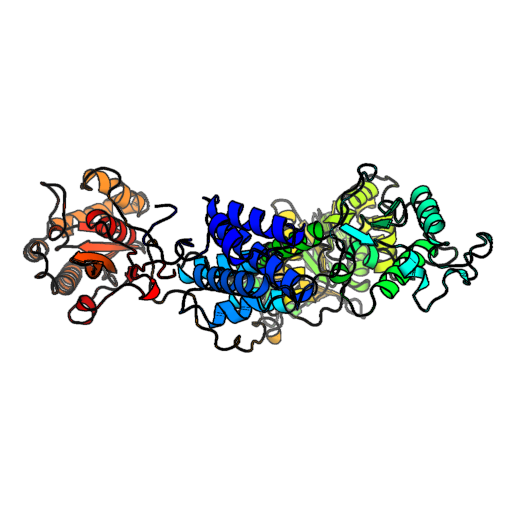15 1003 ASP X CA 1
ATOM 3431 C C . ASP A 1 464 ? 7.533 69.714 69.121 1.00 28.97 1003 ASP X C 1
ATOM 3432 O O . ASP A 1 464 ? 6.510 69.874 69.797 1.00 28.78 1003 ASP X O 1
ATOM 3437 N N . ASN A 1 465 ? 7.527 69.612 67.790 1.00 28.77 1004 ASN X N 1
ATOM 3438 C CA . ASN A 1 465 ? 6.285 69.583 66.990 1.00 29.52 1004 ASN X CA 1
ATOM 3439 C C . ASN A 1 465 ? 5.565 70.943 66.953 1.00 30.01 1004 ASN X C 1
ATOM 3440 O O . ASN A 1 465 ? 4.353 71.017 66.704 1.00 30.23 1004 ASN X O 1
ATOM 3445 N N . SER A 1 466 ? 6.326 72.016 67.187 1.00 29.96 1005 SER X N 1
ATOM 3446 C CA . SER A 1 466 ? 5.758 73.365 67.333 1.00 30.73 1005 SER X CA 1
ATOM 3447 C C . SER A 1 466 ? 5.741 74.228 66.067 1.00 31.47 1005 SER X C 1
ATOM 3448 O O . SER A 1 466 ? 5.206 75.346 66.088 1.00 31.83 1005 SER X O 1
ATOM 3451 N N . VAL A 1 467 ? 6.309 73.717 64.976 1.00 32.58 1006 VAL X N 1
ATOM 3452 C CA . VAL A 1 467 ? 6.396 74.466 63.716 1.00 33.36 1006 VAL X CA 1
ATOM 3453 C C . VAL A 1 467 ? 5.154 74.217 62.852 1.00 34.63 1006 VAL X C 1
ATOM 3454 O O . VAL A 1 467 ? 4.740 73.071 62.677 1.00 34.57 1006 VAL X O 1
ATOM 3458 N N . PRO A 1 468 ? 4.540 75.294 62.323 1.00 35.77 1007 PRO X N 1
ATOM 3459 C CA . PRO A 1 468 ? 3.401 75.143 61.410 1.00 36.76 1007 PRO X CA 1
ATOM 3460 C C . PRO A 1 468 ? 3.778 74.376 60.122 1.00 37.64 1007 PRO X C 1
ATOM 3461 O O . PRO A 1 468 ? 4.965 74.215 59.835 1.00 37.50 1007 PRO X O 1
ATOM 3465 N N . PRO A 1 469 ? 2.781 73.913 59.341 1.00 38.69 1008 PRO X N 1
ATOM 3466 C CA . PRO A 1 469 ? 1.349 74.152 59.501 1.00 39.36 1008 PRO X CA 1
ATOM 3467 C C . PRO A 1 469 ? 0.684 73.267 60.549 1.00 39.93 1008 PRO X C 1
ATOM 3468 O O . PRO A 1 469 ? 1.007 72.079 60.668 1.00 39.89 1008 PRO X O 1
ATOM 3472 N N . PHE A 1 470 ? -0.237 73.864 61.301 1.00 40.16 1009 PHE X N 1
ATOM 3473 C CA . PHE A 1 470 ? -1.109 73.127 62.203 1.00 40.51 1009 PHE X CA 1
ATOM 3474 C C . PHE A 1 470 ? -2.414 72.792 61.472 1.00 41.08 1009 PHE X C 1
ATOM 3475 O O . PHE A 1 470 ? -3.504 73.131 61.931 1.00 42.07 1009 PHE X O 1
ATOM 3483 N N . ASN A 1 471 ? -2.293 72.123 60.327 1.00 41.47 1010 ASN X N 1
ATOM 3484 C CA . ASN A 1 471 ? -3.455 71.750 59.515 1.00 41.51 1010 ASN X CA 1
ATOM 3485 C C . ASN A 1 471 ? -3.995 70.366 59.867 1.00 40.69 1010 ASN X C 1
ATOM 3486 O O . ASN A 1 471 ? -4.588 69.677 59.023 1.00 41.21 1010 ASN X O 1
ATOM 3491 N N . ASN A 1 472 ? -3.777 69.971 61.116 1.00 38.77 1011 ASN X N 1
ATOM 3492 C CA . ASN A 1 472 ? -4.178 68.665 61.597 1.00 37.39 1011 ASN X CA 1
ATOM 3493 C C . ASN A 1 472 ? -4.452 68.687 63.099 1.00 35.85 1011 ASN X C 1
ATOM 3494 O O . ASN A 1 472 ? -3.594 69.099 63.876 1.00 35.62 1011 ASN X O 1
ATOM 3499 N N . PRO A 1 473 ? -5.650 68.230 63.513 1.00 34.97 1012 PRO X N 1
ATOM 3500 C CA . PRO A 1 473 ? -6.051 68.331 64.922 1.00 33.78 1012 PRO X CA 1
ATOM 3501 C C . PRO A 1 473 ? -5.217 67.468 65.875 1.00 32.77 1012 PRO X C 1
ATOM 3502 O O . PRO A 1 473 ? -5.150 67.765 67.068 1.00 32.71 1012 PRO X O 1
ATOM 3506 N N . TYR A 1 474 ? -4.592 66.411 65.356 1.00 31.22 1013 TYR X N 1
ATOM 3507 C CA . TYR A 1 474 ? -3.754 65.539 66.178 1.00 30.30 1013 TYR X CA 1
ATOM 3508 C C . TYR A 1 474 ? -2.426 66.211 66.514 1.00 29.45 1013 TYR X C 1
ATOM 3509 O O . TYR A 1 474 ? -1.967 66.125 67.646 1.00 29.44 1013 TYR X O 1
ATOM 3518 N N . LYS A 1 475 ? -1.833 66.900 65.540 1.00 29.14 1014 LYS X N 1
ATOM 3519 C CA . LYS A 1 475 ? -0.613 67.677 65.792 1.00 29.15 1014 LYS X CA 1
ATOM 3520 C C . LYS A 1 475 ? -0.930 68.803 66.785 1.00 28.95 1014 LYS X C 1
ATOM 3521 O O . LYS A 1 475 ? -0.170 69.060 67.727 1.00 28.95 1014 LYS X O 1
ATOM 3527 N N . SER A 1 476 ? -2.064 69.465 66.575 1.00 28.76 1015 SER X N 1
ATOM 3528 C CA . SER A 1 476 ? -2.513 70.537 67.476 1.00 28.29 1015 SER X CA 1
ATOM 3529 C C . SER A 1 476 ? -2.720 70.029 68.911 1.00 27.96 1015 SER X C 1
ATOM 3530 O O . SER A 1 476 ? -2.311 70.685 69.873 1.00 27.91 1015 SER X O 1
ATOM 3533 N N . LEU A 1 477 ? -3.346 68.862 69.043 1.00 27.64 1016 LEU X N 1
ATOM 3534 C CA . LEU A 1 477 ? -3.591 68.239 70.351 1.00 27.35 1016 LEU X CA 1
ATOM 3535 C C . LEU A 1 477 ? -2.281 67.855 71.052 1.00 27.31 1016 LEU X C 1
ATOM 3536 O O . LEU A 1 477 ? -2.135 68.076 72.260 1.00 26.73 1016 LEU X O 1
ATOM 3541 N N . TYR A 1 478 ? -1.358 67.259 70.293 1.00 26.87 1017 TYR X N 1
ATOM 3542 C CA . TYR A 1 478 ? -0.053 66.872 70.803 1.00 27.45 1017 TYR X CA 1
ATOM 3543 C C . TYR A 1 478 ? 0.657 68.083 71.391 1.00 27.44 1017 TYR X C 1
ATOM 3544 O O . TYR A 1 478 ? 1.141 68.040 72.517 1.00 28.09 1017 TYR X O 1
ATOM 3553 N N . TYR A 1 479 ? 0.714 69.157 70.609 1.00 27.40 1018 TYR X N 1
ATOM 3554 C CA . TYR A 1 479 ? 1.406 70.378 71.008 1.00 27.70 1018 TYR X CA 1
ATOM 3555 C C . TYR A 1 479 ? 0.738 71.030 72.228 1.00 27.36 1018 TYR X C 1
ATOM 3556 O O . TYR A 1 479 ? 1.407 71.385 73.195 1.00 26.67 1018 TYR X O 1
ATOM 3565 N N . LYS A 1 480 ? -0.586 71.155 72.183 1.00 26.89 1019 LYS X N 1
ATOM 3566 C CA . LYS A 1 480 ? -1.334 71.748 73.290 1.00 26.87 1019 LYS X CA 1
ATOM 3567 C C . LYS A 1 480 ? -1.182 70.930 74.571 1.00 26.54 1019 LYS X C 1
ATOM 3568 O O . LYS A 1 480 ? -1.041 71.488 75.662 1.00 26.39 1019 LYS X O 1
ATOM 3574 N N . GLY A 1 481 ? -1.220 69.607 74.428 1.00 26.22 1020 GLY X N 1
ATOM 3575 C CA . GLY A 1 481 ? -1.140 68.708 75.571 1.00 26.05 1020 GLY X CA 1
ATOM 3576 C C . GLY A 1 481 ? 0.139 68.877 76.357 1.00 25.87 1020 GLY X C 1
ATOM 3577 O O . GLY A 1 481 ? 0.116 68.871 77.585 1.00 26.18 1020 GLY X O 1
ATOM 3578 N N . ASN A 1 482 ? 1.258 69.028 75.655 1.00 26.03 1021 ASN X N 1
ATOM 3579 C CA . ASN A 1 482 ? 2.550 69.211 76.327 1.00 26.60 1021 ASN X CA 1
ATOM 3580 C C . ASN A 1 482 ? 2.652 70.537 77.092 1.00 26.91 1021 ASN X C 1
ATOM 3581 O O . ASN A 1 482 ? 3.311 70.626 78.138 1.00 26.88 1021 ASN X O 1
ATOM 3586 N N . ILE A 1 483 ? 2.003 71.568 76.569 1.00 27.23 1022 ILE X N 1
ATOM 3587 C CA . ILE A 1 483 ? 1.983 72.874 77.228 1.00 27.13 1022 ILE X CA 1
ATOM 3588 C C . ILE A 1 483 ? 1.111 72.829 78.485 1.00 27.46 1022 ILE X C 1
ATOM 3589 O O . ILE A 1 483 ? 1.502 73.297 79.542 1.00 26.82 1022 ILE X O 1
ATOM 3594 N N . ILE A 1 484 ? -0.078 72.260 78.357 1.00 27.38 1023 ILE X N 1
ATOM 3595 C CA . ILE A 1 484 ? -0.977 72.092 79.492 1.00 28.18 1023 ILE X CA 1
ATOM 3596 C C . ILE A 1 484 ? -0.332 71.266 80.615 1.00 28.64 1023 ILE X C 1
ATOM 3597 O O . ILE A 1 484 ? -0.410 71.637 81.794 1.00 29.33 1023 ILE X O 1
ATOM 3602 N N . ALA A 1 485 ? 0.331 70.176 80.244 1.00 29.01 1024 ALA X N 1
ATOM 3603 C CA . ALA A 1 485 ? 1.049 69.344 81.202 1.00 29.56 1024 ALA X CA 1
ATOM 3604 C C . ALA A 1 485 ? 2.074 70.164 81.984 1.00 29.65 1024 ALA X C 1
ATOM 3605 O O . ALA A 1 485 ? 2.149 70.062 83.217 1.00 29.38 1024 ALA X O 1
ATOM 3607 N N . GLU A 1 486 ? 2.848 70.998 81.287 1.00 29.36 1025 GLU X N 1
ATOM 3608 C CA . GLU A 1 486 ? 3.827 71.850 81.980 1.00 29.40 1025 GLU X CA 1
ATOM 3609 C C . GLU A 1 486 ? 3.144 72.859 82.908 1.00 29.90 1025 GLU X C 1
ATOM 3610 O O . GLU A 1 486 ? 3.585 73.063 84.046 1.00 29.25 1025 GLU X O 1
ATOM 3616 N N . ALA A 1 487 ? 2.068 73.486 82.425 1.00 29.66 1026 ALA X N 1
ATOM 3617 C CA . ALA A 1 487 ? 1.334 74.465 83.236 1.00 30.97 1026 ALA X CA 1
ATOM 3618 C C . ALA A 1 487 ? 0.719 73.861 84.505 1.00 31.66 1026 ALA X C 1
ATOM 3619 O O . ALA A 1 487 ? 0.718 74.498 85.563 1.00 31.89 1026 ALA X O 1
ATOM 3621 N N . ILE A 1 488 ? 0.205 72.639 84.406 1.00 32.88 1027 ILE X N 1
ATOM 3622 C CA . ILE A 1 488 ? -0.333 71.951 85.582 1.00 33.74 1027 ILE X CA 1
ATOM 3623 C C . ILE A 1 488 ? 0.763 71.716 86.619 1.00 34.40 1027 ILE X C 1
ATOM 3624 O O . ILE A 1 488 ? 0.566 71.958 87.811 1.00 34.28 1027 ILE X O 1
ATOM 3629 N N . GLU A 1 489 ? 1.917 71.258 86.159 1.00 35.15 1028 GLU X N 1
ATOM 3630 C CA . GLU A 1 489 ? 3.024 70.960 87.054 1.00 36.91 1028 GLU X CA 1
ATOM 3631 C C . GLU A 1 489 ? 3.549 72.220 87.728 1.00 37.12 1028 GLU X C 1
ATOM 3632 O O . GLU A 1 489 ? 3.879 72.202 88.910 1.00 37.25 1028 GLU X O 1
ATOM 3638 N N . LYS A 1 490 ? 3.593 73.321 86.984 1.00 37.64 1029 LYS X N 1
ATOM 3639 C CA . LYS A 1 490 ? 4.361 74.487 87.416 1.00 38.06 1029 LYS X CA 1
ATOM 3640 C C . LYS A 1 490 ? 3.537 75.659 87.935 1.00 38.69 1029 LYS X C 1
ATOM 3641 O O . LYS A 1 490 ? 4.063 76.507 88.657 1.00 38.26 1029 LYS X O 1
ATOM 3647 N N . LEU A 1 491 ? 2.256 75.706 87.582 1.00 39.77 1030 LEU X N 1
ATOM 3648 C CA . LEU A 1 491 ? 1.444 76.890 87.864 1.00 41.34 1030 LEU X CA 1
ATOM 3649 C C . LEU A 1 491 ? 0.371 76.756 88.938 1.00 43.22 1030 LEU X C 1
ATOM 3650 O O . LEU A 1 491 ? 0.224 77.667 89.759 1.00 44.33 1030 LEU X O 1
ATOM 3655 N N . ASP A 1 492 ? -0.394 75.670 88.951 1.00 45.24 1031 ASP X N 1
ATOM 3656 C CA . ASP A 1 492 ? -1.398 75.564 90.020 1.00 47.31 1031 ASP X CA 1
ATOM 3657 C C . ASP A 1 492 ? -0.804 74.928 91.273 1.00 48.01 1031 ASP X C 1
ATOM 3658 O O . ASP A 1 492 ? -0.943 73.726 91.533 1.00 48.52 1031 ASP X O 1
ATOM 3663 N N . ARG A 1 493 ? -0.094 75.776 92.012 1.00 48.29 1032 ARG X N 1
ATOM 3664 C CA . ARG A 1 493 ? 0.611 75.397 93.217 1.00 49.07 1032 ARG X CA 1
ATOM 3665 C C . ARG A 1 493 ? 0.264 76.412 94.299 1.00 49.03 1032 ARG X C 1
ATOM 3666 O O . ARG A 1 493 ? 0.033 77.590 94.007 1.00 48.93 1032 ARG X O 1
ATOM 3674 N N . GLU A 1 494 ? 0.218 75.950 95.547 1.00 48.94 1033 GLU X N 1
ATOM 3675 C CA . GLU A 1 494 ? -0.103 76.811 96.682 1.00 48.78 1033 GLU X CA 1
ATOM 3676 C C . GLU A 1 494 ? 0.842 78.018 96.760 1.00 47.81 1033 GLU X C 1
ATOM 3677 O O . GLU A 1 494 ? 2.040 77.905 96.480 1.00 48.10 1033 GLU X O 1
ATOM 3683 N N . GLY A 1 495 ? 0.286 79.171 97.118 1.00 46.70 1034 GLY X N 1
ATOM 3684 C CA . GLY A 1 495 ? 1.065 80.396 97.275 1.00 45.17 1034 GLY X CA 1
ATOM 3685 C C . GLY A 1 495 ? 1.480 81.078 95.980 1.00 44.03 1034 GLY X C 1
ATOM 3686 O O . GLY A 1 495 ? 2.346 81.961 95.990 1.00 43.91 1034 GLY X O 1
ATOM 3687 N N . GLN A 1 496 ? 0.875 80.672 94.866 1.00 42.33 1035 GLN X N 1
ATOM 3688 C CA . GLN A 1 496 ? 1.174 81.286 93.577 1.00 41.07 1035 GLN X CA 1
ATOM 3689 C C . GLN A 1 496 ? -0.035 82.040 93.057 1.00 39.18 1035 GLN X C 1
ATOM 3690 O O . GLN A 1 496 ? -1.160 81.537 93.102 1.00 38.66 1035 GLN X O 1
ATOM 3696 N N . LYS A 1 497 ? 0.219 83.259 92.588 1.00 37.00 1036 LYS X N 1
ATOM 3697 C CA . LYS A 1 497 ? -0.774 84.068 91.890 1.00 34.71 1036 LYS X CA 1
ATOM 3698 C C . LYS A 1 497 ? -0.132 84.469 90.571 1.00 33.52 1036 LYS X C 1
ATOM 3699 O O . LYS A 1 497 ? 0.875 85.166 90.550 1.00 32.93 1036 LYS X O 1
ATOM 3705 N N . PHE A 1 498 ? -0.691 83.983 89.471 1.00 31.93 1037 PHE X N 1
ATOM 3706 C CA . PHE A 1 498 ? 0.003 84.064 88.198 1.00 30.86 1037 PHE X CA 1
ATOM 3707 C C . PHE A 1 498 ? -0.857 84.679 87.105 1.00 29.98 1037 PHE X C 1
ATOM 3708 O O . PHE A 1 498 ? -2.085 84.755 87.223 1.00 29.36 1037 PHE X O 1
ATOM 3716 N N . VAL A 1 499 ? -0.186 85.103 86.039 1.00 29.45 1038 VAL X N 1
ATOM 3717 C CA . VAL A 1 499 ? -0.830 85.491 84.794 1.00 28.78 1038 VAL X CA 1
ATOM 3718 C C . VAL A 1 499 ? -0.184 84.684 83.666 1.00 28.65 1038 VAL X C 1
ATOM 3719 O O . VAL A 1 499 ? 1.036 84.516 83.644 1.00 28.68 1038 VAL X O 1
ATOM 3723 N N . VAL A 1 500 ? -0.995 84.174 82.739 1.00 28.05 1039 VAL X N 1
ATOM 3724 C CA . VAL A 1 500 ? -0.476 83.421 81.594 1.00 28.31 1039 VAL X CA 1
ATOM 3725 C C . VAL A 1 500 ? -0.869 84.105 80.296 1.00 28.28 1039 VAL X C 1
ATOM 3726 O O . VAL A 1 500 ? -2.000 84.576 80.156 1.00 28.43 1039 VAL X O 1
ATOM 3730 N N . PHE A 1 501 ? 0.067 84.142 79.350 1.00 27.94 1040 PHE X N 1
ATOM 3731 C CA . PHE A 1 501 ? -0.205 84.617 78.000 1.00 28.41 1040 PHE X CA 1
ATOM 3732 C C . PHE A 1 501 ? -0.064 83.462 77.025 1.00 28.49 1040 PHE X C 1
ATOM 3733 O O . PHE A 1 501 ? 0.983 82.815 76.967 1.00 28.41 1040 PHE X O 1
ATOM 3741 N N . ALA A 1 502 ? -1.116 83.218 76.251 1.00 29.43 1041 ALA X N 1
ATOM 3742 C CA . ALA A 1 502 ? -1.150 82.068 75.357 1.00 30.57 1041 ALA X CA 1
ATOM 3743 C C . ALA A 1 502 ? -2.069 82.289 74.170 1.00 31.72 1041 ALA X C 1
ATOM 3744 O O . ALA A 1 502 ? -3.025 83.064 74.250 1.00 31.81 1041 ALA X O 1
ATOM 3746 N N . ASP A 1 503 ? -1.761 81.597 73.075 1.00 33.05 1042 ASP X N 1
ATOM 3747 C CA . ASP A 1 503 ? -2.567 81.599 71.864 1.00 34.75 1042 ASP X CA 1
ATOM 3748 C C . ASP A 1 503 ? -3.987 81.124 72.201 1.00 35.28 1042 ASP X C 1
ATOM 3749 O O . ASP A 1 503 ? -4.178 80.289 73.092 1.00 34.90 1042 ASP X O 1
ATOM 3754 N N . SER A 1 504 ? -4.997 81.676 71.528 1.00 36.05 1043 SER X N 1
ATOM 3755 C CA . SER A 1 504 ? -6.388 81.309 71.850 1.00 36.67 1043 SER X CA 1
ATOM 3756 C C . SER A 1 504 ? -6.682 79.808 71.743 1.00 36.20 1043 SER X C 1
ATOM 3757 O O . SER A 1 504 ? -7.467 79.265 72.524 1.00 37.23 1043 SER X O 1
ATOM 3760 N N . SER A 1 505 ? -6.018 79.140 70.805 1.00 35.56 1044 SER X N 1
ATOM 3761 C CA . SER A 1 505 ? -6.104 77.678 70.658 1.00 34.78 1044 SER X CA 1
ATOM 3762 C C . SER A 1 505 ? -5.619 76.880 71.884 1.00 33.84 1044 SER X C 1
ATOM 3763 O O . SER A 1 505 ? -5.903 75.680 72.012 1.00 33.64 1044 SER X O 1
ATOM 3766 N N . LEU A 1 506 ? -4.877 77.531 72.775 1.00 31.91 1045 LEU X N 1
ATOM 3767 C CA . LEU A 1 506 ? -4.383 76.853 73.973 1.00 30.47 1045 LEU X CA 1
ATOM 3768 C C . LEU A 1 506 ? -5.262 77.166 75.178 1.00 30.11 1045 LEU X C 1
ATOM 3769 O O . LEU A 1 506 ? -5.389 76.353 76.091 1.00 30.03 1045 LEU X O 1
ATOM 3774 N N . LEU A 1 507 ? -5.867 78.349 75.154 1.00 29.68 1046 LEU X N 1
ATOM 3775 C CA . LEU A 1 507 ? -6.601 78.906 76.291 1.00 29.32 1046 LEU X CA 1
ATOM 3776 C C . LEU A 1 507 ? -7.824 78.101 76.690 1.00 28.86 1046 LEU X C 1
ATOM 3777 O O . LEU A 1 507 ? -7.922 77.649 77.831 1.00 28.74 1046 LEU X O 1
ATOM 3782 N N . ASN A 1 508 ? -8.758 77.962 75.745 1.00 27.97 1047 ASN X N 1
ATOM 3783 C CA . ASN A 1 508 ? -10.025 77.256 75.944 1.00 27.88 1047 ASN X CA 1
ATOM 3784 C C . ASN A 1 508 ? -10.047 75.907 75.226 1.00 27.62 1047 ASN X C 1
ATOM 3785 O O . ASN A 1 508 ? -9.011 75.452 74.729 1.00 27.83 1047 ASN X O 1
ATOM 3790 N N . SER A 1 509 ? -11.216 75.270 75.171 1.00 27.69 1048 SER X N 1
ATOM 3791 C CA . SER A 1 509 ? -11.312 73.902 74.661 1.00 27.78 1048 SER X CA 1
ATOM 3792 C C . SER A 1 509 ? -11.059 73.820 73.171 1.00 27.53 1048 SER X C 1
ATOM 3793 O O . SER A 1 509 ? -11.256 74.795 72.444 1.00 28.16 1048 SER X O 1
ATOM 3796 N N . THR A 1 510 ? -10.579 72.661 72.735 1.00 27.66 1049 THR X N 1
ATOM 3797 C CA . THR A 1 510 ? -10.376 72.354 71.321 1.00 27.86 1049 THR X CA 1
ATOM 3798 C C . THR A 1 510 ? -10.758 70.877 71.120 1.00 28.31 1049 THR X C 1
ATOM 3799 O O . THR A 1 510 ? -10.895 70.140 72.107 1.00 28.23 1049 THR X O 1
ATOM 3803 N N . PRO A 1 511 ? -10.982 70.453 69.860 1.00 28.86 1050 PRO X N 1
ATOM 3804 C CA . PRO A 1 511 ? -11.294 69.043 69.567 1.00 28.83 1050 PRO X CA 1
ATOM 3805 C C . PRO A 1 511 ? -10.248 68.034 70.049 1.00 28.97 1050 PRO X C 1
ATOM 3806 O O . PRO A 1 511 ? -9.047 68.205 69.794 1.00 29.07 1050 PRO X O 1
ATOM 3810 N N . GLY A 1 512 ? -10.711 66.987 70.735 1.00 29.03 1051 GLY X N 1
ATOM 3811 C CA . GLY A 1 512 ? -9.810 65.956 71.282 1.00 29.16 1051 GLY X CA 1
ATOM 3812 C C . GLY A 1 512 ? -10.199 64.551 70.844 1.00 29.71 1051 GLY X C 1
ATOM 3813 O O . GLY A 1 512 ? -11.032 64.373 69.944 1.00 28.59 1051 GLY X O 1
ATOM 3814 N N . THR A 1 513 ? -9.604 63.548 71.475 1.00 29.55 1052 THR X N 1
ATOM 3815 C CA . THR A 1 513 ? -9.753 62.157 70.994 1.00 29.33 1052 THR X CA 1
ATOM 3816 C C . THR A 1 513 ? -10.990 61.504 71.594 1.00 29.58 1052 THR X C 1
ATOM 3817 O O . THR A 1 513 ? -10.938 60.948 72.684 1.00 31.00 1052 THR X O 1
ATOM 3821 N N . GLY A 1 514 ? -12.114 61.578 70.884 1.00 30.68 1053 GLY X N 1
ATOM 3822 C CA . GLY A 1 514 ? -13.366 61.002 71.375 1.00 30.77 1053 GLY X CA 1
ATOM 3823 C C . GLY A 1 514 ? -14.069 61.891 72.385 1.00 31.08 1053 GLY X C 1
ATOM 3824 O O . GLY A 1 514 ? -15.105 61.516 72.941 1.00 31.39 1053 GLY X O 1
ATOM 3825 N N . ARG A 1 515 ? -13.511 63.082 72.609 1.00 31.30 1054 ARG X N 1
ATOM 3826 C CA . ARG A 1 515 ? -14.019 64.011 73.619 1.00 31.24 1054 ARG X CA 1
ATOM 3827 C C . ARG A 1 515 ? -13.265 65.337 73.493 1.00 31.18 1054 ARG X C 1
ATOM 3828 O O . ARG A 1 515 ? -12.330 65.439 72.713 1.00 31.63 1054 ARG X O 1
ATOM 3836 N N . PRO A 1 516 ? -13.690 66.372 74.230 1.00 30.99 1055 PRO X N 1
ATOM 3837 C CA . PRO A 1 516 ? -12.937 67.615 74.115 1.00 30.48 1055 PRO X CA 1
ATOM 3838 C C . PRO A 1 516 ? -11.556 67.560 74.768 1.00 30.26 1055 PRO X C 1
ATOM 3839 O O . PRO A 1 516 ? -11.333 66.805 75.720 1.00 29.77 1055 PRO X O 1
ATOM 3843 N N . MET A 1 517 ? -10.640 68.359 74.230 1.00 29.80 1056 MET X N 1
ATOM 3844 C CA . MET A 1 517 ? -9.404 68.699 74.932 1.00 29.63 1056 MET X CA 1
ATOM 3845 C C . MET A 1 517 ? -9.615 70.036 75.662 1.00 29.12 1056 MET X C 1
ATOM 3846 O O . MET A 1 517 ? -9.727 71.074 75.017 1.00 29.03 1056 MET X O 1
ATOM 3851 N N . PRO A 1 518 ? -9.677 70.011 77.003 1.00 28.80 1057 PRO X N 1
ATOM 3852 C CA . PRO A 1 518 ? -9.902 71.250 77.745 1.00 28.85 1057 PRO X CA 1
ATOM 3853 C C . PRO A 1 518 ? -8.713 72.175 77.552 1.00 28.53 1057 PRO X C 1
ATOM 3854 O O . PRO A 1 518 ? -7.623 71.704 77.221 1.00 28.88 1057 PRO X O 1
ATOM 3858 N N . GLY A 1 519 ? -8.921 73.474 77.747 1.00 28.49 1058 GLY X N 1
ATOM 3859 C CA . GLY A 1 519 ? -7.852 74.440 77.567 1.00 29.01 1058 GLY X CA 1
ATOM 3860 C C . GLY A 1 519 ? -7.065 74.641 78.844 1.00 28.52 1058 GLY X C 1
ATOM 3861 O O . GLY A 1 519 ? -7.418 74.088 79.895 1.00 29.43 1058 GLY X O 1
ATOM 3862 N N . LEU A 1 520 ? -6.015 75.450 78.771 1.00 28.33 1059 LEU X N 1
ATOM 3863 C CA . LEU A 1 520 ? -5.181 75.745 79.950 1.00 28.28 1059 LEU X CA 1
ATOM 3864 C C . LEU A 1 520 ? -6.040 76.267 81.083 1.00 28.31 1059 LEU X C 1
ATOM 3865 O O . LEU A 1 520 ? -5.804 75.985 82.259 1.00 27.97 1059 LEU X O 1
ATOM 3870 N N . VAL A 1 521 ? -7.048 77.037 80.691 1.00 27.92 1060 VAL X N 1
ATOM 3871 C CA . VAL A 1 521 ? -7.865 77.820 81.585 1.00 28.23 1060 VAL X CA 1
ATOM 3872 C C . VAL A 1 521 ? -8.818 76.903 82.359 1.00 28.65 1060 VAL X C 1
ATOM 3873 O O . VAL A 1 521 ? -9.022 77.073 83.568 1.00 28.29 1060 VAL X O 1
ATOM 3877 N N . GLN A 1 522 ? -9.353 75.894 81.672 1.00 28.96 1061 GLN X N 1
ATOM 3878 C CA . GLN A 1 522 ? -10.148 74.859 82.346 1.00 29.09 1061 GLN X CA 1
ATOM 3879 C C . GLN A 1 522 ? -9.310 74.040 83.314 1.00 29.42 1061 GLN X C 1
ATOM 3880 O O . GLN A 1 522 ? -9.709 73.836 84.462 1.00 29.63 1061 GLN X O 1
ATOM 3886 N N . TYR A 1 523 ? -8.154 73.564 82.862 1.00 29.79 1062 TYR X N 1
ATOM 3887 C CA . TYR A 1 523 ? -7.284 72.803 83.751 1.00 30.45 1062 TYR X CA 1
ATOM 3888 C C . TYR A 1 523 ? -6.803 73.619 84.939 1.00 30.82 1062 TYR X C 1
ATOM 3889 O O . TYR A 1 523 ? -6.700 73.085 86.035 1.00 31.09 1062 TYR X O 1
ATOM 3898 N N . LEU A 1 524 ? -6.533 74.910 84.733 1.00 30.79 1063 LEU X N 1
ATOM 3899 C CA . LEU A 1 524 ? -5.988 75.756 85.806 1.00 31.48 1063 LEU X CA 1
ATOM 3900 C C . LEU A 1 524 ? -7.066 76.440 86.656 1.00 31.76 1063 LEU X C 1
ATOM 3901 O O . LEU A 1 524 ? -6.751 77.127 87.634 1.00 31.85 1063 LEU X O 1
ATOM 3906 N N . LYS A 1 525 ? -8.331 76.241 86.289 1.00 31.81 1064 LYS X N 1
ATOM 3907 C CA . LYS A 1 525 ? -9.465 76.778 87.052 1.00 31.95 1064 LYS X CA 1
ATOM 3908 C C . LYS A 1 525 ? -9.467 78.318 87.067 1.00 30.90 1064 LYS X C 1
ATOM 3909 O O . LYS A 1 525 ? -9.745 78.939 88.095 1.00 30.94 1064 LYS X O 1
ATOM 3915 N N . ILE A 1 526 ? -9.147 78.923 85.929 1.00 29.31 1065 ILE X N 1
ATOM 3916 C CA . ILE A 1 526 ? -9.087 80.388 85.808 1.00 28.45 1065 ILE X CA 1
ATOM 3917 C C . ILE A 1 526 ? -9.880 80.835 84.580 1.00 28.01 1065 ILE X C 1
ATOM 3918 O O . ILE A 1 526 ? -10.255 79.998 83.773 1.00 28.04 1065 ILE X O 1
ATOM 3923 N N . PRO A 1 527 ? -10.170 82.147 84.453 1.00 27.75 1066 PRO X N 1
ATOM 3924 C CA . PRO A 1 527 ? -10.794 82.619 83.211 1.00 27.67 1066 PRO X CA 1
ATOM 3925 C C . PRO A 1 527 ? -9.786 82.987 82.114 1.00 27.47 1066 PRO X C 1
ATOM 3926 O O . PRO A 1 527 ? -8.684 83.464 82.418 1.00 27.35 1066 PRO X O 1
ATOM 3930 N N . ALA A 1 528 ? -10.158 82.764 80.853 1.00 27.76 1067 ALA X N 1
ATOM 3931 C CA . ALA A 1 528 ? -9.410 83.331 79.720 1.00 28.16 1067 ALA X CA 1
ATOM 3932 C C . ALA A 1 528 ? -9.974 84.685 79.315 1.00 28.53 1067 ALA X C 1
ATOM 3933 O O . ALA A 1 528 ? -11.196 84.895 79.316 1.00 28.42 1067 ALA X O 1
ATOM 3935 N N . THR A 1 529 ? -9.081 85.593 78.938 1.00 28.61 1068 THR X N 1
ATOM 3936 C CA . THR A 1 529 ? -9.483 86.958 78.589 1.00 29.50 1068 THR X CA 1
ATOM 3937 C C . THR A 1 529 ? -8.794 87.471 77.331 1.00 30.13 1068 THR X C 1
ATOM 3938 O O . THR A 1 529 ? -7.832 86.877 76.848 1.00 29.86 1068 THR X O 1
ATOM 3942 N N . VAL A 1 530 ? -9.306 88.586 76.815 1.00 31.30 1069 VAL X N 1
ATOM 3943 C CA . VAL A 1 530 ? -8.738 89.261 75.652 1.00 32.72 1069 VAL X CA 1
ATOM 3944 C C . VAL A 1 530 ? -8.882 90.766 75.850 1.00 33.44 1069 VAL X C 1
ATOM 3945 O O . VAL A 1 530 ? -9.773 91.222 76.570 1.00 33.13 1069 VAL X O 1
ATOM 3949 N N . VAL A 1 531 ? -8.016 91.530 75.197 1.00 35.01 1070 VAL X N 1
ATOM 3950 C CA . VAL A 1 531 ? -8.130 92.985 75.207 1.00 37.11 1070 VAL X CA 1
ATOM 3951 C C . VAL A 1 531 ? -8.516 93.487 73.805 1.00 38.80 1070 VAL X C 1
ATOM 3952 O O . VAL A 1 531 ? -7.801 93.241 72.834 1.00 39.04 1070 VAL X O 1
ATOM 3956 N N . ASP A 1 532 ? -9.675 94.148 73.735 1.00 40.98 1071 ASP X N 1
ATOM 3957 C CA . ASP A 1 532 ? -10.220 94.819 72.537 1.00 43.16 1071 ASP X CA 1
ATOM 3958 C C . ASP A 1 532 ? -9.249 95.727 71.795 1.00 43.75 1071 ASP X C 1
ATOM 3959 O O . ASP A 1 532 ? -8.199 96.104 72.317 1.00 43.91 1071 ASP X O 1
ATOM 3964 N N . SER A 1 533 ? -9.644 96.100 70.578 1.00 44.75 1072 SER X N 1
ATOM 3965 C CA . SER A 1 533 ? -9.033 97.210 69.856 1.00 45.45 1072 SER X CA 1
ATOM 3966 C C . SER A 1 533 ? -9.372 98.524 70.558 1.00 45.44 1072 SER X C 1
ATOM 3967 O O . SER A 1 533 ? -8.607 99.490 70.485 1.00 45.75 1072 SER X O 1
ATOM 3970 N N . ASP A 1 534 ? -10.516 98.542 71.245 1.00 45.26 1073 ASP X N 1
ATOM 3971 C CA . ASP A 1 534 ? -10.932 99.674 72.076 1.00 44.77 1073 ASP X CA 1
ATOM 3972 C C . ASP A 1 534 ? -10.161 99.706 73.394 1.00 43.82 1073 ASP X C 1
ATOM 3973 O O . ASP A 1 534 ? -10.272 100.671 74.150 1.00 43.97 1073 ASP X O 1
ATOM 3978 N N . GLY A 1 535 ? -9.405 98.643 73.675 1.00 42.30 1074 GLY X N 1
ATOM 3979 C CA . GLY A 1 535 ? -8.659 98.521 74.926 1.00 40.44 1074 GLY X CA 1
ATOM 3980 C C . GLY A 1 535 ? -9.469 97.936 76.072 1.00 39.18 1074 GLY X C 1
ATOM 3981 O O . GLY A 1 535 ? -9.016 97.925 77.217 1.00 39.38 1074 GLY X O 1
ATOM 3982 N N . ALA A 1 536 ? -10.671 97.459 75.763 1.00 37.78 1075 ALA X N 1
ATOM 3983 C CA . ALA A 1 536 ? -11.539 96.843 76.754 1.00 36.38 1075 ALA X CA 1
ATOM 3984 C C . ALA A 1 536 ? -11.060 95.428 77.074 1.00 35.39 1075 ALA X C 1
ATOM 3985 O O . ALA A 1 536 ? -10.717 94.657 76.176 1.00 35.10 1075 ALA X O 1
ATOM 3987 N N . TRP A 1 537 ? -11.041 95.106 78.362 1.00 34.10 1076 TRP X N 1
ATOM 3988 C CA . TRP A 1 537 ? -10.594 93.806 78.848 1.00 33.26 1076 TRP X CA 1
ATOM 3989 C C . TRP A 1 537 ? -11.817 92.934 79.073 1.00 33.18 1076 TRP X C 1
ATOM 3990 O O . TRP A 1 537 ? -12.638 93.228 79.929 1.00 32.93 1076 TRP X O 1
ATOM 4001 N N . GLN A 1 538 ? -11.935 91.856 78.305 1.00 33.43 1077 GLN X N 1
ATOM 4002 C CA . GLN A 1 538 ? -13.142 91.047 78.376 1.00 33.73 1077 GLN X CA 1
ATOM 4003 C C . GLN A 1 538 ? -12.894 89.558 78.441 1.00 32.80 1077 GLN X C 1
ATOM 4004 O O . GLN A 1 538 ? -11.840 89.076 78.037 1.00 32.60 1077 GLN X O 1
ATOM 4010 N N . PHE A 1 539 ? -13.902 88.857 78.948 1.00 31.83 1078 PHE X N 1
ATOM 4011 C CA . PHE A 1 539 ? -13.904 87.413 79.063 1.00 30.88 1078 PHE X CA 1
ATOM 4012 C C . PHE A 1 539 ? -13.915 86.761 77.689 1.00 31.01 1078 PHE X C 1
ATOM 4013 O O . PHE A 1 539 ? -14.552 87.258 76.754 1.00 30.55 1078 PHE X O 1
ATOM 4021 N N . LEU A 1 540 ? -13.200 85.647 77.587 1.00 30.71 1079 LEU X N 1
ATOM 4022 C CA . LEU A 1 540 ? -13.139 84.849 76.381 1.00 31.78 1079 LEU X CA 1
ATOM 4023 C C . LEU A 1 540 ? -13.832 83.511 76.683 1.00 31.41 1079 LEU X C 1
ATOM 4024 O O . LEU A 1 540 ? -13.211 82.623 77.247 1.00 31.21 1079 LEU X O 1
ATOM 4029 N N . PRO A 1 541 ? -15.135 83.390 76.350 1.00 31.61 1080 PRO X N 1
ATOM 4030 C CA . PRO A 1 541 ? -15.921 82.188 76.669 1.00 31.49 1080 PRO X CA 1
ATOM 4031 C C . PRO A 1 541 ? -15.437 80.918 75.989 1.00 31.26 1080 PRO X C 1
ATOM 4032 O O . PRO A 1 541 ? -14.881 80.973 74.895 1.00 31.63 1080 PRO X O 1
ATOM 4036 N N . ASP A 1 542 ? -15.658 79.781 76.641 1.00 31.67 1081 ASP X N 1
ATOM 4037 C CA . ASP A 1 542 ? -15.380 78.483 76.031 1.00 32.42 1081 ASP X CA 1
ATOM 4038 C C . ASP A 1 542 ? -16.576 78.120 75.161 1.00 32.98 1081 ASP X C 1
ATOM 4039 O O . ASP A 1 542 ? -17.617 77.705 75.667 1.00 34.27 1081 ASP X O 1
ATOM 4044 N N . VAL A 1 543 ? -16.430 78.305 73.855 1.00 33.46 1082 VAL X N 1
ATOM 4045 C CA . VAL A 1 543 ? -17.544 78.167 72.922 1.00 33.20 1082 VAL X CA 1
ATOM 4046 C C . VAL A 1 543 ? -17.942 76.692 72.701 1.00 32.77 1082 VAL X C 1
ATOM 4047 O O . VAL A 1 543 ? -17.091 75.805 72.713 1.00 32.04 1082 VAL X O 1
ATOM 4051 N N . ALA A 1 544 ? -19.241 76.453 72.520 1.00 32.14 1083 ALA X N 1
ATOM 4052 C CA . ALA A 1 544 ? -19.785 75.095 72.401 1.00 32.33 1083 ALA X CA 1
ATOM 4053 C C . ALA A 1 544 ? -19.222 74.330 71.210 1.00 32.22 1083 ALA X C 1
ATOM 4054 O O . ALA A 1 544 ? -18.934 73.137 71.312 1.00 32.30 1083 ALA X O 1
ATOM 4056 N N . SER A 1 545 ? -19.048 75.019 70.089 1.00 32.79 1084 SER X N 1
ATOM 4057 C CA . SER A 1 545 ? -18.533 74.390 68.871 1.00 33.19 1084 SER X CA 1
ATOM 4058 C C . SER A 1 545 ? -17.102 73.838 68.974 1.00 33.58 1084 SER X C 1
ATOM 4059 O O . SER A 1 545 ? -16.696 73.025 68.141 1.00 33.48 1084 SER X O 1
ATOM 4062 N N . SER A 1 546 ? -16.342 74.284 69.975 1.00 34.01 1085 SER X N 1
ATOM 4063 C CA . SER A 1 546 ? -14.958 73.829 70.162 1.00 34.85 1085 SER X CA 1
ATOM 4064 C C . SER A 1 546 ? -14.838 72.714 71.188 1.00 34.89 1085 SER X C 1
ATOM 4065 O O . SER A 1 546 ? -13.838 71.984 71.229 1.00 34.91 1085 SER X O 1
ATOM 4068 N N . ARG A 1 547 ? -15.860 72.591 72.025 1.00 35.01 1086 ARG X N 1
ATOM 4069 C CA . ARG A 1 547 ? -15.859 71.617 73.097 1.00 35.34 1086 ARG X CA 1
ATOM 4070 C C . ARG A 1 547 ? -16.448 70.317 72.557 1.00 35.49 1086 ARG X C 1
ATOM 4071 O O . ARG A 1 547 ? -17.532 69.889 72.966 1.00 36.42 1086 ARG X O 1
ATOM 4079 N N . VAL A 1 548 ? -15.722 69.701 71.619 1.00 35.37 1087 VAL X N 1
ATOM 4080 C CA . VAL A 1 548 ? -16.219 68.569 70.824 1.00 35.14 1087 VAL X CA 1
ATOM 4081 C C . VAL A 1 548 ? -15.101 67.540 70.589 1.00 35.27 1087 VAL X C 1
ATOM 4082 O O . VAL A 1 548 ? -13.926 67.851 70.806 1.00 34.58 1087 VAL X O 1
ATOM 4086 N N . PRO A 1 549 ? -15.457 66.300 70.179 1.00 35.47 1088 PRO X N 1
ATOM 4087 C CA . PRO A 1 549 ? -14.422 65.376 69.680 1.00 35.68 1088 PRO X CA 1
ATOM 4088 C C . PRO A 1 549 ? -13.927 65.789 68.306 1.00 35.15 1088 PRO X C 1
ATOM 4089 O O . PRO A 1 549 ? -14.648 66.457 67.573 1.00 35.14 1088 PRO X O 1
ATOM 4093 N N . ILE A 1 550 ? -12.695 65.410 67.971 1.00 34.79 1089 ILE X N 1
ATOM 4094 C CA . ILE A 1 550 ? -12.215 65.497 66.597 1.00 35.01 1089 ILE X CA 1
ATOM 4095 C C . ILE A 1 550 ? -13.141 64.609 65.758 1.00 35.39 1089 ILE X C 1
ATOM 4096 O O . ILE A 1 550 ? -13.547 63.546 66.215 1.00 34.80 1089 ILE X O 1
ATOM 4101 N N . GLU A 1 551 ? -13.502 65.069 64.564 1.00 36.83 1090 GLU X N 1
ATOM 4102 C CA . GLU A 1 551 ? -14.350 64.288 63.663 1.00 38.05 1090 GLU X CA 1
ATOM 4103 C C . GLU A 1 551 ? -13.524 63.164 63.048 1.00 37.92 1090 GLU X C 1
ATOM 4104 O O . GLU A 1 551 ? -12.424 63.403 62.546 1.00 37.32 1090 GLU X O 1
ATOM 4110 N N . VAL A 1 552 ? -14.063 61.947 63.083 1.00 37.99 1091 VAL X N 1
ATOM 4111 C CA . VAL A 1 552 ? -13.330 60.770 62.592 1.00 38.30 1091 VAL X CA 1
ATOM 4112 C C . VAL A 1 552 ? -14.061 59.995 61.493 1.00 38.37 1091 VAL X C 1
ATOM 4113 O O . VAL A 1 552 ? -15.293 60.050 61.385 1.00 38.05 1091 VAL X O 1
ATOM 4117 N N . THR A 1 553 ? -13.265 59.317 60.665 1.00 38.03 1092 THR X N 1
ATOM 4118 C CA . THR A 1 553 ? -13.711 58.219 59.825 1.00 38.02 1092 THR X CA 1
ATOM 4119 C C . THR A 1 553 ? -13.130 56.973 60.480 1.00 37.55 1092 THR X C 1
ATOM 4120 O O . THR A 1 553 ? -11.966 56.967 60.885 1.00 37.10 1092 THR X O 1
ATOM 4124 N N . GLU A 1 554 ? -13.941 55.928 60.597 1.00 36.81 1093 GLU X N 1
ATOM 4125 C CA . GLU A 1 554 ? -13.452 54.650 61.077 1.00 36.33 1093 GLU X CA 1
ATOM 4126 C C . GLU A 1 554 ? -12.175 54.232 60.328 1.00 34.58 1093 GLU X C 1
ATOM 4127 O O . GLU A 1 554 ? -12.076 54.389 59.107 1.00 33.95 1093 GLU X O 1
ATOM 4133 N N . LEU A 1 555 ? -11.191 53.723 61.061 1.00 33.38 1094 LEU X N 1
ATOM 4134 C CA . LEU A 1 555 ? -10.031 53.105 60.416 1.00 31.92 1094 LEU X CA 1
ATOM 4135 C C . LEU A 1 555 ? -10.498 51.882 59.630 1.00 31.63 1094 LEU X C 1
ATOM 4136 O O . LEU A 1 555 ? -11.478 51.230 60.006 1.00 31.04 1094 LEU X O 1
ATOM 4141 N N . GLU A 1 556 ? -9.814 51.587 58.529 1.00 30.61 1095 GLU X N 1
ATOM 4142 C CA . GLU A 1 556 ? -10.252 50.535 57.628 1.00 30.00 1095 GLU X CA 1
ATOM 4143 C C . GLU A 1 556 ? -10.574 49.230 58.363 1.00 29.26 1095 GLU X C 1
ATOM 4144 O O . GLU A 1 556 ? -9.712 48.642 59.011 1.00 28.10 1095 GLU X O 1
ATOM 4150 N N . ASN A 1 557 ? -11.834 48.806 58.261 1.00 28.33 1096 ASN X N 1
ATOM 4151 C CA . ASN A 1 557 ? -12.295 47.520 58.790 1.00 28.73 1096 ASN X CA 1
ATOM 4152 C C . ASN A 1 557 ? -12.115 47.334 60.303 1.00 28.68 1096 ASN X C 1
ATOM 4153 O O . ASN A 1 557 ? -12.084 46.197 60.791 1.00 29.04 1096 ASN X O 1
ATOM 4158 N N . TRP A 1 558 ? -12.011 48.452 61.033 1.00 28.58 1097 TRP X N 1
ATOM 4159 C CA . TRP A 1 558 ? -11.644 48.459 62.458 1.00 29.06 1097 TRP X CA 1
ATOM 4160 C C . TRP A 1 558 ? -12.563 47.602 63.306 1.00 29.30 1097 TRP X C 1
ATOM 4161 O O . TRP A 1 558 ? -13.774 47.605 63.103 1.00 29.32 1097 TRP X O 1
ATOM 4172 N N . GLN A 1 559 ? -11.962 46.854 64.229 1.00 29.11 1098 GLN X N 1
ATOM 4173 C CA . GLN A 1 559 ? -12.696 46.074 65.215 1.00 29.53 1098 GLN X CA 1
ATOM 4174 C C . GLN A 1 559 ? -12.420 46.681 66.570 1.00 29.80 1098 GLN X C 1
ATOM 4175 O O . GLN A 1 559 ? -11.263 46.981 66.893 1.00 29.29 1098 GLN X O 1
ATOM 4181 N N . VAL A 1 560 ? -13.470 46.821 67.376 1.00 30.43 1099 VAL X N 1
ATOM 4182 C CA . VAL A 1 560 ? -13.312 47.283 68.749 1.00 31.57 1099 VAL X CA 1
ATOM 4183 C C . VAL A 1 560 ? -12.353 46.345 69.478 1.00 31.48 1099 VAL X C 1
ATOM 4184 O O . VAL A 1 560 ? -12.469 45.122 69.362 1.00 31.71 1099 VAL X O 1
ATOM 4188 N N . LEU A 1 561 ? -11.401 46.922 70.210 1.00 31.75 1100 LEU X N 1
ATOM 4189 C CA . LEU A 1 561 ? -10.398 46.153 70.929 1.00 31.87 1100 LEU X CA 1
ATOM 4190 C C . LEU A 1 561 ? -10.765 45.869 72.396 1.00 32.50 1100 LEU X C 1
ATOM 4191 O O . LEU A 1 561 ? -10.504 44.783 72.898 1.00 32.12 1100 LEU X O 1
ATOM 4196 N N . THR A 1 562 ? -11.346 46.855 73.081 1.00 34.10 1101 THR X N 1
ATOM 4197 C CA . THR A 1 562 ? -11.755 46.692 74.484 1.00 35.75 1101 THR X CA 1
ATOM 4198 C C . THR A 1 562 ? -12.685 45.478 74.681 1.00 36.94 1101 THR X C 1
ATOM 4199 O O . THR A 1 562 ? -13.588 45.251 73.864 1.00 36.76 1101 THR X O 1
ATOM 4203 N N . PRO A 1 563 ? -12.466 44.701 75.764 1.00 38.60 1102 PRO X N 1
ATOM 4204 C CA . PRO A 1 563 ? -13.283 43.524 76.076 1.00 40.17 1102 PRO X CA 1
ATOM 4205 C C . PRO A 1 563 ? -14.741 43.894 76.361 1.00 42.24 1102 PRO X C 1
ATOM 4206 O O . PRO A 1 563 ? -15.035 45.065 76.607 1.00 41.85 1102 PRO X O 1
ATOM 4210 N N . PRO A 1 564 ? -15.648 42.899 76.345 1.00 44.18 1103 PRO X N 1
ATOM 4211 C CA . PRO A 1 564 ? -17.085 43.181 76.379 1.00 45.75 1103 PRO X CA 1
ATOM 4212 C C . PRO A 1 564 ? -17.685 43.625 77.735 1.00 47.01 1103 PRO X C 1
ATOM 4213 O O . PRO A 1 564 ? -18.426 44.605 77.781 1.00 47.79 1103 PRO X O 1
ATOM 4217 N N . GLN A 1 565 ? -17.395 42.917 78.824 1.00 48.27 1104 GLN X N 1
ATOM 4218 C CA . GLN A 1 565 ? -18.282 43.014 80.000 1.00 48.28 1104 GLN X CA 1
ATOM 4219 C C . GLN A 1 565 ? -17.547 42.889 81.290 1.00 47.72 1104 GLN X C 1
ATOM 4220 O O . GLN A 1 565 ? -16.974 41.839 81.600 1.00 49.12 1104 GLN X O 1
ATOM 4226 N N . GLY A 1 566 ? -17.556 43.935 82.085 1.00 46.19 1105 GLY X N 1
ATOM 4227 C CA . GLY A 1 566 ? -16.906 43.787 83.365 1.00 44.14 1105 GLY X CA 1
ATOM 4228 C C . GLY A 1 566 ? -15.423 43.617 83.129 1.00 42.30 1105 GLY X C 1
ATOM 4229 O O . GLY A 1 566 ? -14.755 44.577 82.760 1.00 42.41 1105 GLY X O 1
ATOM 4230 N N . LYS A 1 567 ? -14.886 42.410 83.304 1.00 39.87 1106 LYS X N 1
ATOM 4231 C CA . LYS A 1 567 ? -13.440 42.355 83.488 1.00 37.56 1106 LYS X CA 1
ATOM 4232 C C . LYS A 1 567 ? -12.742 41.011 83.289 1.00 35.78 1106 LYS X C 1
ATOM 4233 O O . LYS A 1 567 ? -13.144 40.009 83.863 1.00 33.89 1106 LYS X O 1
ATOM 4239 N N . ILE A 1 568 ? -11.673 41.028 82.493 1.00 33.96 1107 ILE X N 1
ATOM 4240 C CA . ILE A 1 568 ? -10.687 39.946 82.485 1.00 32.55 1107 ILE X CA 1
ATOM 4241 C C . ILE A 1 568 ? -9.790 40.131 83.693 1.00 32.91 1107 ILE X C 1
ATOM 4242 O O . ILE A 1 568 ? -9.109 41.146 83.810 1.00 32.76 1107 ILE X O 1
ATOM 4247 N N . LEU A 1 569 ? -9.794 39.153 84.595 1.00 32.90 1108 LEU X N 1
ATOM 4248 C CA . LEU A 1 569 ? -9.044 39.256 85.831 1.00 33.40 1108 LEU X CA 1
ATOM 4249 C C . LEU A 1 569 ? -7.559 39.240 85.545 1.00 33.00 1108 LEU X C 1
ATOM 4250 O O . LEU A 1 569 ? -6.804 39.976 86.162 1.00 33.71 1108 LEU X O 1
ATOM 4255 N N . GLY A 1 570 ? -7.161 38.393 84.600 1.00 32.37 1109 GLY X N 1
ATOM 4256 C CA . GLY A 1 570 ? -5.774 38.318 84.130 1.00 31.61 1109 GLY X CA 1
ATOM 4257 C C . GLY A 1 570 ? -5.669 37.251 83.053 1.00 30.52 1109 GLY X C 1
ATOM 4258 O O . GLY A 1 570 ? -6.432 36.283 83.051 1.00 29.65 1109 GLY X O 1
ATOM 4259 N N . LEU A 1 571 ? -4.705 37.418 82.152 1.00 30.38 1110 LEU X N 1
ATOM 4260 C CA . LEU A 1 571 ? -4.433 36.425 81.113 1.00 30.24 1110 LEU X CA 1
ATOM 4261 C C . LEU A 1 571 ? -3.359 35.488 81.627 1.00 30.84 1110 LEU X C 1
ATOM 4262 O O . LEU A 1 571 ? -2.221 35.493 81.158 1.00 30.40 1110 LEU X O 1
ATOM 4267 N N . LYS A 1 572 ? -3.755 34.674 82.601 1.00 31.06 1111 LYS X N 1
ATOM 4268 C CA . LYS A 1 572 ? -2.877 33.709 83.230 1.00 31.95 1111 LYS X CA 1
ATOM 4269 C C . LYS A 1 572 ? -3.730 32.674 83.944 1.00 32.18 1111 LYS X C 1
ATOM 4270 O O . LYS A 1 572 ? -4.958 32.796 83.984 1.00 31.76 1111 LYS X O 1
ATOM 4276 N N . GLN A 1 573 ? -3.083 31.644 84.474 1.00 32.58 1112 GLN X N 1
ATOM 4277 C CA . GLN A 1 573 ? -3.766 30.734 85.381 1.00 33.26 1112 GLN X CA 1
ATOM 4278 C C . GLN A 1 573 ? -3.647 31.254 86.810 1.00 33.50 1112 GLN X C 1
ATOM 4279 O O . GLN A 1 573 ? -2.551 31.563 87.287 1.00 33.25 1112 GLN X O 1
ATOM 4285 N N . PHE A 1 574 ? -4.779 31.350 87.490 1.00 33.28 1113 PHE X N 1
ATOM 4286 C CA . PHE A 1 574 ? -4.782 31.775 88.878 1.00 33.67 1113 PHE X CA 1
ATOM 4287 C C . PHE A 1 574 ? -4.561 30.585 89.797 1.00 34.22 1113 PHE X C 1
ATOM 4288 O O . PHE A 1 574 ? -4.919 29.461 89.450 1.00 34.16 1113 PHE X O 1
ATOM 4296 N N . LYS A 1 575 ? -3.920 30.838 90.938 1.00 35.12 1114 LYS X N 1
ATOM 4297 C CA . LYS A 1 575 ? -3.584 29.800 91.918 1.00 36.40 1114 LYS X CA 1
ATOM 4298 C C . LYS A 1 575 ? -3.617 30.393 93.316 1.00 36.47 1114 LYS X C 1
ATOM 4299 O O . LYS A 1 575 ? -3.425 31.596 93.502 1.00 35.99 1114 LYS X O 1
ATOM 4305 N N . LEU A 1 576 ? -3.854 29.530 94.295 1.00 37.23 1115 LEU X N 1
ATOM 4306 C CA . LEU A 1 576 ? -3.743 29.890 95.699 1.00 38.57 1115 LEU X CA 1
ATOM 4307 C C . LEU A 1 576 ? -2.278 30.219 96.028 1.00 39.54 1115 LEU X C 1
ATOM 4308 O O . LEU A 1 576 ? -1.374 29.490 95.620 1.00 39.59 1115 LEU X O 1
ATOM 4313 N N . THR A 1 577 ? -2.060 31.326 96.740 1.00 40.92 1116 THR X N 1
ATOM 4314 C CA . THR A 1 577 ? -0.716 31.784 97.114 1.00 42.25 1116 THR X CA 1
ATOM 4315 C C . THR A 1 577 ? -0.239 30.992 98.316 1.00 42.57 1116 THR X C 1
ATOM 4316 O O . THR A 1 577 ? 0.839 30.388 98.296 1.00 43.27 1116 THR X O 1
ATOM 4320 N N . ALA A 1 578 ? -1.062 31.002 99.360 1.00 42.73 1117 ALA X N 1
ATOM 4321 C CA . ALA A 1 578 ? -0.818 30.212 100.553 1.00 42.75 1117 ALA X CA 1
ATOM 4322 C C . ALA A 1 578 ? -1.578 28.893 100.411 1.00 42.23 1117 ALA X C 1
ATOM 4323 O O . ALA A 1 578 ? -1.510 28.225 99.365 1.00 42.59 1117 ALA X O 1
ATOM 4325 N N . GLY A 1 579 ? -2.303 28.528 101.461 1.00 41.27 1118 GLY X N 1
ATOM 4326 C CA . GLY A 1 579 ? -3.183 27.376 101.417 1.00 40.09 1118 GLY X CA 1
ATOM 4327 C C . GLY A 1 579 ? -4.581 27.865 101.112 1.00 38.86 1118 GLY X C 1
ATOM 4328 O O . GLY A 1 579 ? -4.762 28.927 100.507 1.00 39.04 1118 GLY X O 1
ATOM 4329 N N . PHE A 1 580 ? -5.572 27.092 101.534 1.00 37.86 1119 PHE X N 1
ATOM 4330 C CA . PHE A 1 580 ? -6.962 27.477 101.362 1.00 36.68 1119 PHE X CA 1
ATOM 4331 C C . PHE A 1 580 ? -7.266 28.720 102.170 1.00 35.83 1119 PHE X C 1
ATOM 4332 O O . PHE A 1 580 ? -6.733 28.892 103.271 1.00 35.67 1119 PHE X O 1
ATOM 4340 N N . PRO A 1 581 ? -8.113 29.602 101.621 1.00 35.05 1120 PRO X N 1
ATOM 4341 C CA . PRO A 1 581 ? -8.579 30.753 102.388 1.00 34.41 1120 PRO X CA 1
ATOM 4342 C C . PRO A 1 581 ? -9.408 30.285 103.581 1.00 33.95 1120 PRO X C 1
ATOM 4343 O O . PRO A 1 581 ? -10.021 29.212 103.534 1.00 33.39 1120 PRO X O 1
ATOM 4347 N N . THR A 1 582 ? -9.397 31.077 104.646 1.00 33.94 1121 THR X N 1
ATOM 4348 C CA . THR A 1 582 ? -10.164 30.774 105.845 1.00 34.02 1121 THR X CA 1
ATOM 4349 C C . THR A 1 582 ? -10.923 32.023 106.257 1.00 34.34 1121 THR X C 1
ATOM 4350 O O . THR A 1 582 ? -10.672 33.111 105.737 1.00 33.80 1121 THR X O 1
ATOM 4354 N N . GLU A 1 583 ? -11.841 31.869 107.205 1.00 34.93 1122 GLU X N 1
ATOM 4355 C CA . GLU A 1 583 ? -12.547 33.019 107.750 1.00 35.52 1122 GLU X CA 1
ATOM 4356 C C . GLU A 1 583 ? -11.556 33.997 108.377 1.00 35.54 1122 GLU X C 1
ATOM 4357 O O . GLU A 1 583 ? -11.713 35.213 108.243 1.00 35.21 1122 GLU X O 1
ATOM 4363 N N . GLN A 1 584 ? -10.519 33.451 109.017 1.00 35.66 1123 GLN X N 1
ATOM 4364 C CA . GLN A 1 584 ? -9.423 34.251 109.558 1.00 36.37 1123 GLN X CA 1
ATOM 4365 C C . GLN A 1 584 ? -8.722 35.091 108.484 1.00 36.09 1123 GLN X C 1
ATOM 4366 O O . GLN A 1 584 ? -8.544 36.296 108.663 1.00 36.29 1123 GLN X O 1
ATOM 4372 N N . SER A 1 585 ? -8.346 34.461 107.370 1.00 36.04 1124 SER X N 1
ATOM 4373 C CA . SER A 1 585 ? -7.663 35.164 106.278 1.00 35.87 1124 SER X CA 1
ATOM 4374 C C . SER A 1 585 ? -8.572 36.185 105.600 1.00 35.86 1124 SER X C 1
ATOM 4375 O O . SER A 1 585 ? -8.113 37.239 105.149 1.00 35.83 1124 SER X O 1
ATOM 4378 N N . ARG A 1 586 ? -9.864 35.873 105.539 1.00 35.59 1125 ARG X N 1
ATOM 4379 C CA . ARG A 1 586 ? -10.845 36.765 104.926 1.00 35.22 1125 ARG X CA 1
ATOM 4380 C C . ARG A 1 586 ? -11.200 38.005 105.759 1.00 36.00 1125 ARG X C 1
ATOM 4381 O O . ARG A 1 586 ? -11.702 38.987 105.215 1.00 35.72 1125 ARG X O 1
ATOM 4389 N N . LEU A 1 587 ? -10.961 37.969 107.069 1.00 36.91 1126 LEU X N 1
ATOM 4390 C CA . LEU A 1 587 ? -11.381 39.088 107.925 1.00 38.04 1126 LEU X CA 1
ATOM 4391 C C . LEU A 1 587 ? -10.821 40.457 107.486 1.00 38.49 1126 LEU X C 1
ATOM 4392 O O . LEU A 1 587 ? -11.592 41.408 107.342 1.00 38.30 1126 LEU X O 1
ATOM 4397 N N . PRO A 1 588 ? -9.495 40.564 107.259 1.00 39.48 1127 PRO X N 1
ATOM 4398 C CA . PRO A 1 588 ? -8.958 41.835 106.739 1.00 40.04 1127 PRO X CA 1
ATOM 4399 C C . PRO A 1 588 ? -9.670 42.370 105.493 1.00 40.54 1127 PRO X C 1
ATOM 4400 O O . PRO A 1 588 ? -9.926 43.573 105.400 1.00 41.10 1127 PRO X O 1
ATOM 4404 N N . LEU A 1 589 ? -10.007 41.484 104.558 1.00 40.36 1128 LEU X N 1
ATOM 4405 C CA . LEU A 1 589 ? -10.678 41.889 103.323 1.00 40.29 1128 LEU X CA 1
ATOM 4406 C C . LEU A 1 589 ? -12.014 42.545 103.631 1.00 40.44 1128 LEU X C 1
ATOM 4407 O O . LEU A 1 589 ? -12.409 43.494 102.963 1.00 40.00 1128 LEU X O 1
ATOM 4412 N N . LEU A 1 590 ? -12.694 42.040 104.658 1.00 40.73 1129 LEU X N 1
ATOM 4413 C CA . LEU A 1 590 ? -13.986 42.583 105.056 1.00 41.56 1129 LEU X CA 1
ATOM 4414 C C . LEU A 1 590 ? -13.839 43.911 105.795 1.00 42.47 1129 LEU X C 1
ATOM 4415 O O . LEU A 1 590 ? -14.530 44.882 105.473 1.00 42.12 1129 LEU X O 1
ATOM 4420 N N . GLU A 1 591 ? -12.927 43.956 106.766 1.00 43.71 1130 GLU X N 1
ATOM 4421 C CA . GLU A 1 591 ? -12.752 45.163 107.570 1.00 45.33 1130 GLU X CA 1
ATOM 4422 C C . GLU A 1 591 ? -12.110 46.312 106.798 1.00 45.63 1130 GLU X C 1
ATOM 4423 O O . GLU A 1 591 ? -12.342 47.479 107.119 1.00 46.31 1130 GLU X O 1
ATOM 4429 N N . ASN A 1 592 ? -11.357 45.990 105.747 1.00 45.97 1131 ASN X N 1
ATOM 4430 C CA . ASN A 1 592 ? -10.748 47.013 104.900 1.00 45.96 1131 ASN X CA 1
ATOM 4431 C C . ASN A 1 592 ? -11.665 47.507 103.780 1.00 45.80 1131 ASN X C 1
ATOM 4432 O O . ASN A 1 592 ? -11.358 48.494 103.106 1.00 45.56 1131 ASN X O 1
ATOM 4437 N N . SER A 1 593 ? -12.800 46.832 103.600 1.00 45.39 1132 SER X N 1
ATOM 4438 C CA . SER A 1 593 ? -13.763 47.199 102.567 1.00 45.09 1132 SER X CA 1
ATOM 4439 C C . SER A 1 593 ? -14.583 48.420 102.953 1.00 45.26 1132 SER X C 1
ATOM 4440 O O . SER A 1 593 ? -15.261 49.020 102.115 1.00 44.51 1132 SER X O 1
ATOM 4443 N N . VAL A 1 594 ? -14.534 48.775 104.231 1.00 45.49 1133 VAL X N 1
ATOM 4444 C CA . VAL A 1 594 ? -15.418 49.794 104.760 1.00 46.02 1133 VAL X CA 1
ATOM 4445 C C . VAL A 1 594 ? -14.685 50.620 105.825 1.00 46.52 1133 VAL X C 1
ATOM 4446 O O . VAL A 1 594 ? -13.706 50.153 106.413 1.00 46.28 1133 VAL X O 1
ATOM 4450 N N . SER A 1 595 ? -15.143 51.849 106.048 1.00 47.36 1134 SER X N 1
ATOM 4451 C CA . SER A 1 595 ? -14.547 52.730 107.056 1.00 48.29 1134 SER X CA 1
ATOM 4452 C C . SER A 1 595 ? -14.775 52.179 108.463 1.00 48.78 1134 SER X C 1
ATOM 4453 O O . SER A 1 595 ? -15.753 51.459 108.701 1.00 48.79 1134 SER X O 1
ATOM 4456 N N . GLU A 1 596 ? -13.867 52.518 109.381 1.00 49.39 1135 GLU X N 1
ATOM 4457 C CA . GLU A 1 596 ? -13.904 52.037 110.773 1.00 49.91 1135 GLU X CA 1
ATOM 4458 C C . GLU A 1 596 ? -15.263 52.207 111.465 1.00 49.65 1135 GLU X C 1
ATOM 4459 O O . GLU A 1 596 ? -15.654 51.365 112.281 1.00 49.56 1135 GLU X O 1
ATOM 4465 N N . ASP A 1 597 ? -15.974 53.284 111.129 1.00 49.37 1136 ASP X N 1
ATOM 4466 C CA . ASP A 1 597 ? -17.285 53.587 111.724 1.00 49.43 1136 ASP X CA 1
ATOM 4467 C C . ASP A 1 597 ? -18.440 52.751 111.166 1.00 48.66 1136 ASP X C 1
ATOM 4468 O O . ASP A 1 597 ? -19.536 52.752 111.730 1.00 48.75 1136 ASP X O 1
ATOM 4473 N N . LEU A 1 598 ? -18.202 52.057 110.056 1.00 47.80 1137 LEU X N 1
ATOM 4474 C CA . LEU A 1 598 ? -19.224 51.191 109.462 1.00 46.81 1137 LEU X CA 1
ATOM 4475 C C . LEU A 1 598 ? -18.908 49.711 109.695 1.00 46.19 1137 LEU X C 1
ATOM 4476 O O . LEU A 1 598 ? -19.736 48.839 109.421 1.00 45.79 1137 LEU X O 1
ATOM 4481 N N . ARG A 1 599 ? -17.716 49.446 110.225 1.00 45.33 1138 ARG X N 1
ATOM 4482 C CA . ARG A 1 599 ? -17.206 48.095 110.420 1.00 44.88 1138 ARG X CA 1
ATOM 4483 C C . ARG A 1 599 ? -18.144 47.205 111.224 1.00 44.01 1138 ARG X C 1
ATOM 4484 O O . ARG A 1 599 ? -18.486 46.099 110.803 1.00 43.72 1138 ARG X O 1
ATOM 4492 N N . GLU A 1 600 ? -18.535 47.694 112.396 1.00 42.92 1139 GLU X N 1
ATOM 4493 C CA . GLU A 1 600 ? -19.362 46.941 113.331 1.00 42.00 1139 GLU X CA 1
ATOM 4494 C C . GLU A 1 600 ? -20.711 46.562 112.722 1.00 40.74 1139 GLU X C 1
ATOM 4495 O O . GLU A 1 600 ? -21.189 45.437 112.895 1.00 40.50 1139 GLU X O 1
ATOM 4501 N N . GLU A 1 601 ? -21.314 47.499 112.000 1.00 39.42 1140 GLU X N 1
ATOM 4502 C CA . GLU A 1 601 ? -22.592 47.240 111.353 1.00 38.54 1140 GLU X CA 1
ATOM 4503 C C . GLU A 1 601 ? -22.451 46.187 110.249 1.00 37.78 1140 GLU X C 1
ATOM 4504 O O . GLU A 1 601 ? -23.268 45.269 110.155 1.00 37.65 1140 GLU X O 1
ATOM 4510 N N . LEU A 1 602 ? -21.418 46.330 109.418 1.00 36.63 1141 LEU X N 1
ATOM 4511 C CA . LEU A 1 602 ? -21.107 45.331 108.396 1.00 35.67 1141 LEU X CA 1
ATOM 4512 C C . LEU A 1 602 ? -20.979 43.922 108.984 1.00 35.10 1141 LEU X C 1
ATOM 4513 O O . LEU A 1 602 ? -21.612 42.987 108.491 1.00 35.20 1141 LEU X O 1
ATOM 4518 N N . MET A 1 603 ? -20.173 43.773 110.033 1.00 34.33 1142 MET X N 1
ATOM 4519 C CA . MET A 1 603 ? -19.948 42.457 110.639 1.00 34.07 1142 MET X CA 1
ATOM 4520 C C . MET A 1 603 ? -21.226 41.861 111.243 1.00 33.32 1142 MET X C 1
ATOM 4521 O O . MET A 1 603 ? -21.434 40.638 111.226 1.00 32.98 1142 MET X O 1
ATOM 4526 N N . GLN A 1 604 ? -22.071 42.736 111.779 1.00 32.91 1143 GLN X N 1
ATOM 4527 C CA . GLN A 1 604 ? -23.374 42.354 112.311 1.00 32.82 1143 GLN X CA 1
ATOM 4528 C C . GLN A 1 604 ? -24.295 41.785 111.222 1.00 32.17 1143 GLN X C 1
ATOM 4529 O O . GLN A 1 604 ? -24.976 40.786 111.437 1.00 31.42 1143 GLN X O 1
ATOM 4535 N N . LYS A 1 605 ? -24.311 42.442 110.065 1.00 31.62 1144 LYS X N 1
ATOM 4536 C CA . LYS A 1 605 ? -25.106 41.983 108.917 1.00 31.44 1144 LYS X CA 1
ATOM 4537 C C . LYS A 1 605 ? -24.603 40.646 108.388 1.00 30.60 1144 LYS X C 1
ATOM 4538 O O . LYS A 1 605 ? -25.390 39.761 108.039 1.00 30.45 1144 LYS X O 1
ATOM 4544 N N . ILE A 1 606 ? -23.283 40.511 108.346 1.00 30.42 1145 ILE X N 1
ATOM 4545 C CA . ILE A 1 606 ? -22.632 39.291 107.897 1.00 30.23 1145 ILE X CA 1
ATOM 4546 C C . ILE A 1 606 ? -22.960 38.141 108.853 1.00 29.96 1145 ILE X C 1
ATOM 4547 O O . ILE A 1 606 ? -23.301 37.045 108.411 1.00 29.94 1145 ILE X O 1
ATOM 4552 N N . ASP A 1 607 ? -22.893 38.409 110.159 1.00 29.58 1146 ASP X N 1
ATOM 4553 C CA . ASP A 1 607 ? -23.297 37.435 111.180 1.00 29.07 1146 ASP X CA 1
ATOM 4554 C C . ASP A 1 607 ? -24.751 36.992 110.994 1.00 28.31 1146 ASP X C 1
ATOM 4555 O O . ASP A 1 607 ? -25.045 35.795 111.019 1.00 27.56 1146 ASP X O 1
ATOM 4560 N N . ALA A 1 608 ? -25.642 37.966 110.807 1.00 27.50 1147 ALA X N 1
ATOM 4561 C CA . ALA A 1 608 ? -27.067 37.717 110.565 1.00 27.27 1147 ALA X CA 1
ATOM 4562 C C . ALA A 1 608 ? -27.307 36.751 109.397 1.00 26.93 1147 ALA X C 1
ATOM 4563 O O . ALA A 1 608 ? -28.044 35.769 109.534 1.00 27.15 1147 ALA X O 1
ATOM 4565 N N . ILE A 1 609 ? -26.678 37.034 108.262 1.00 26.80 1148 ILE X N 1
ATOM 4566 C CA . ILE A 1 609 ? -26.813 36.203 107.066 1.00 26.87 1148 ILE X CA 1
ATOM 4567 C C . ILE A 1 609 ? -26.302 34.788 107.328 1.00 27.30 1148 ILE X C 1
ATOM 4568 O O . ILE A 1 609 ? -26.977 33.810 107.014 1.00 26.75 1148 ILE X O 1
ATOM 4573 N N . LYS A 1 610 ? -25.114 34.686 107.920 1.00 27.67 1149 LYS X N 1
ATOM 4574 C CA . LYS A 1 610 ? -24.507 33.379 108.168 1.00 29.06 1149 LYS X CA 1
ATOM 4575 C C . LYS A 1 610 ? -25.308 32.567 109.184 1.00 29.17 1149 LYS X C 1
ATOM 4576 O O . LYS A 1 610 ? -25.293 31.333 109.152 1.00 29.19 1149 LYS X O 1
ATOM 4582 N N . ASN A 1 611 ? -26.009 33.272 110.073 1.00 29.80 1150 ASN X N 1
ATOM 4583 C CA . ASN A 1 611 ? -26.859 32.637 111.074 1.00 30.46 1150 ASN X CA 1
ATOM 4584 C C . ASN A 1 611 ? -28.348 32.643 110.742 1.00 30.08 1150 ASN X C 1
ATOM 4585 O O . ASN A 1 611 ? -29.180 32.447 111.622 1.00 30.23 1150 ASN X O 1
ATOM 4590 N N . ASP A 1 612 ? -28.687 32.847 109.474 1.00 29.58 1151 ASP X N 1
ATOM 4591 C CA . ASP A 1 612 ? -30.084 32.786 109.065 1.00 29.14 1151 ASP X CA 1
ATOM 4592 C C . ASP A 1 612 ? -30.472 31.348 108.713 1.00 28.85 1151 ASP X C 1
ATOM 4593 O O . ASP A 1 612 ? -29.803 30.697 107.912 1.00 27.83 1151 ASP X O 1
ATOM 4598 N N . VAL A 1 613 ? -31.546 30.853 109.328 1.00 28.90 1152 VAL X N 1
ATOM 4599 C CA . VAL A 1 613 ? -31.995 29.473 109.114 1.00 29.08 1152 VAL X CA 1
ATOM 4600 C C . VAL A 1 613 ? -32.344 29.223 107.640 1.00 29.46 1152 VAL X C 1
ATOM 4601 O O . VAL A 1 613 ? -31.946 28.216 107.055 1.00 28.76 1152 VAL X O 1
ATOM 4605 N N . LYS A 1 614 ? -33.085 30.149 107.047 1.00 30.14 1153 LYS X N 1
ATOM 4606 C CA . LYS A 1 614 ? -33.494 29.995 105.662 1.00 31.36 1153 LYS X CA 1
ATOM 4607 C C . LYS A 1 614 ? -32.298 30.046 104.694 1.00 31.22 1153 LYS X C 1
ATOM 4608 O O . LYS A 1 614 ? -32.227 29.247 103.759 1.00 31.58 1153 LYS X O 1
ATOM 4614 N N . MET A 1 615 ? -31.343 30.944 104.953 1.00 31.27 1154 MET X N 1
ATOM 4615 C CA . MET A 1 615 ? -30.086 30.989 104.185 1.00 31.10 1154 MET X CA 1
ATOM 4616 C C . MET A 1 615 ? -29.310 29.690 104.265 1.00 30.74 1154 MET X C 1
ATOM 4617 O O . MET A 1 615 ? -28.732 29.240 103.274 1.00 30.12 1154 MET X O 1
ATOM 4622 N N . ASN A 1 616 ? -29.263 29.110 105.457 1.00 30.19 1155 ASN X N 1
ATOM 4623 C CA . ASN A 1 616 ? -28.567 27.851 105.623 1.00 30.12 1155 ASN X CA 1
ATOM 4624 C C . ASN A 1 616 ? -29.264 26.690 104.939 1.00 30.08 1155 ASN X C 1
ATOM 4625 O O . ASN A 1 616 ? -28.603 25.779 104.452 1.00 29.92 1155 ASN X O 1
ATOM 4630 N N . SER A 1 617 ? -30.593 26.738 104.879 1.00 30.34 1156 SER X N 1
ATOM 4631 C CA . SER A 1 617 ? -31.368 25.750 104.119 1.00 31.00 1156 SER X CA 1
ATOM 4632 C C . SER A 1 617 ? -31.001 25.756 102.639 1.00 30.47 1156 SER X C 1
ATOM 4633 O O . SER A 1 617 ? -31.147 24.746 101.957 1.00 30.14 1156 SER X O 1
ATOM 4636 N N . LEU A 1 618 ? -30.524 26.899 102.155 1.00 30.52 1157 LEU X N 1
ATOM 4637 C CA . LEU A 1 618 ? -30.221 27.093 100.736 1.00 30.64 1157 LEU X CA 1
ATOM 4638 C C . LEU A 1 618 ? -28.851 26.567 100.339 1.00 30.87 1157 LEU X C 1
ATOM 4639 O O . LEU A 1 618 ? -28.551 26.427 99.146 1.00 30.67 1157 LEU X O 1
ATOM 4644 N N . VAL A 1 619 ? -28.020 26.292 101.341 1.00 31.17 1158 VAL X N 1
ATOM 4645 C CA . VAL A 1 619 ? -26.641 25.878 101.118 1.00 31.57 1158 VAL X CA 1
ATOM 4646 C C . VAL A 1 619 ? -26.555 24.645 100.209 1.00 32.52 1158 VAL X C 1
ATOM 4647 O O . VAL A 1 619 ? -27.222 23.644 100.442 1.00 31.79 1158 VAL X O 1
ATOM 4651 N N . CYS A 1 620 ? -25.736 24.753 99.167 1.00 34.27 1159 CYS X N 1
ATOM 4652 C CA . CYS A 1 620 ? -25.539 23.683 98.202 1.00 35.61 1159 CYS X CA 1
ATOM 4653 C C . CYS A 1 620 ? -24.041 23.414 98.062 1.00 36.55 1159 CYS X C 1
ATOM 4654 O O . CYS A 1 620 ? -23.244 24.347 98.053 1.00 36.17 1159 CYS X O 1
ATOM 4657 N N . MET A 1 621 ? -23.644 22.147 97.961 1.00 37.66 1160 MET X N 1
ATOM 4658 C CA . MET A 1 621 ? -22.214 21.846 97.818 1.00 39.67 1160 MET X CA 1
ATOM 4659 C C . MET A 1 621 ? -21.860 20.724 96.840 1.00 39.44 1160 MET X C 1
ATOM 4660 O O . MET A 1 621 ? -20.695 20.329 96.738 1.00 39.42 1160 MET X O 1
ATOM 4665 N N . GLU A 1 622 ? -22.861 20.224 96.121 1.00 39.68 1161 GLU X N 1
ATOM 4666 C CA . GLU A 1 622 ? -22.615 19.262 95.057 1.00 40.24 1161 GLU X CA 1
ATOM 4667 C C . GLU A 1 622 ? -22.479 19.981 93.724 1.00 40.04 1161 GLU X C 1
ATOM 4668 O O . GLU A 1 622 ? -23.440 20.579 93.222 1.00 39.49 1161 GLU X O 1
ATOM 4674 N N . ALA A 1 623 ? -21.267 19.908 93.173 1.00 40.04 1162 ALA X N 1
ATOM 4675 C CA . ALA A 1 623 ? -20.913 20.525 91.898 1.00 40.30 1162 ALA X CA 1
ATOM 4676 C C . ALA A 1 623 ? -21.944 20.245 90.810 1.00 40.16 1162 ALA X C 1
ATOM 4677 O O . ALA A 1 623 ? -22.308 19.098 90.568 1.00 40.56 1162 ALA X O 1
ATOM 4679 N N . GLY A 1 624 ? -22.430 21.303 90.178 1.00 40.16 1163 GLY X N 1
ATOM 4680 C CA . GLY A 1 624 ? -23.369 21.159 89.075 1.00 39.97 1163 GLY X CA 1
ATOM 4681 C C . GLY A 1 624 ? -24.842 21.142 89.429 1.00 39.96 1163 GLY X C 1
ATOM 4682 O O . GLY A 1 624 ? -25.684 21.221 88.532 1.00 40.09 1163 GLY X O 1
ATOM 4683 N N . SER A 1 625 ? -25.171 21.046 90.719 1.00 39.87 1164 SER X N 1
ATOM 4684 C CA . SER A 1 625 ? -26.580 20.996 91.133 1.00 39.78 1164 SER X CA 1
ATOM 4685 C C . SER A 1 625 ? -27.052 22.249 91.882 1.00 39.28 1164 SER X C 1
ATOM 4686 O O . SER A 1 625 ? -28.107 22.242 92.509 1.00 39.07 1164 SER X O 1
ATOM 4689 N N . CYS A 1 626 ? -26.278 23.326 91.793 1.00 38.73 1165 CYS X N 1
ATOM 4690 C CA . CYS A 1 626 ? -26.560 24.533 92.560 1.00 38.09 1165 CYS X CA 1
ATOM 4691 C C . CYS A 1 626 ? -26.979 25.719 91.693 1.00 37.96 1165 CYS X C 1
ATOM 4692 O O . CYS A 1 626 ? -27.017 26.851 92.168 1.00 37.42 1165 CYS X O 1
ATOM 4695 N N . ASP A 1 627 ? -27.312 25.469 90.430 1.00 37.97 1166 ASP X N 1
ATOM 4696 C CA . ASP A 1 627 ? -27.535 26.569 89.472 1.00 38.19 1166 ASP X CA 1
ATOM 4697 C C . ASP A 1 627 ? -28.691 27.524 89.809 1.00 37.40 1166 ASP X C 1
ATOM 4698 O O . ASP A 1 627 ? -28.701 28.674 89.353 1.00 37.37 1166 ASP X O 1
ATOM 4703 N N . SER A 1 628 ? -29.649 27.053 90.602 1.00 36.70 1167 SER X N 1
ATOM 4704 C CA . SER A 1 628 ? -30.821 27.867 90.946 1.00 36.31 1167 SER X CA 1
ATOM 4705 C C . SER A 1 628 ? -30.719 28.551 92.318 1.00 35.19 1167 SER X C 1
ATOM 4706 O O . SER A 1 628 ? -31.674 29.171 92.786 1.00 34.85 1167 SER X O 1
ATOM 4709 N N . VAL A 1 629 ? -29.552 28.455 92.944 1.00 33.79 1168 VAL X N 1
ATOM 4710 C CA . VAL A 1 629 ? -29.363 28.988 94.292 1.00 33.09 1168 VAL X CA 1
ATOM 4711 C C . VAL A 1 629 ? -29.351 30.523 94.398 1.00 32.30 1168 VAL X C 1
ATOM 4712 O O . VAL A 1 629 ? -29.979 31.076 95.307 1.00 31.95 1168 VAL X O 1
ATOM 4716 N N . SER A 1 630 ? -28.654 31.220 93.499 1.00 31.57 1169 SER X N 1
ATOM 4717 C CA . SER A 1 630 ? -28.511 32.685 93.665 1.00 31.14 1169 SER X CA 1
ATOM 4718 C C . SER A 1 630 ? -29.829 33.492 93.711 1.00 30.71 1169 SER X C 1
ATOM 4719 O O . SER A 1 630 ? -29.954 34.400 94.534 1.00 30.82 1169 SER X O 1
ATOM 4722 N N . PRO A 1 631 ? -30.819 33.178 92.848 1.00 30.40 1170 PRO X N 1
ATOM 4723 C CA . PRO A 1 631 ? -32.062 33.940 93.039 1.00 29.81 1170 PRO X CA 1
ATOM 4724 C C . PRO A 1 631 ? -32.743 33.687 94.405 1.00 28.98 1170 PRO X C 1
ATOM 4725 O O . PRO A 1 631 ? -33.373 34.591 94.948 1.00 29.02 1170 PRO X O 1
ATOM 4729 N N . LYS A 1 632 ? -32.602 32.481 94.947 1.00 28.46 1171 LYS X N 1
ATOM 4730 C CA . LYS A 1 632 ? -33.182 32.143 96.247 1.00 28.65 1171 LYS X CA 1
ATOM 4731 C C . LYS A 1 632 ? -32.464 32.924 97.354 1.00 28.08 1171 LYS X C 1
ATOM 4732 O O . LYS A 1 632 ? -33.091 33.415 98.300 1.00 28.25 1171 LYS X O 1
ATOM 4738 N N . VAL A 1 633 ? -31.146 33.039 97.233 1.00 26.85 1172 VAL X N 1
ATOM 4739 C CA . VAL A 1 633 ? -30.375 33.867 98.158 1.00 26.33 1172 VAL X CA 1
ATOM 4740 C C . VAL A 1 633 ? -30.808 35.332 98.079 1.00 26.76 1172 VAL X C 1
ATOM 4741 O O . VAL A 1 633 ? -31.061 35.960 99.109 1.00 26.02 1172 VAL X O 1
ATOM 4745 N N . ALA A 1 634 ? -30.917 35.876 96.863 1.00 27.24 1173 ALA X N 1
ATOM 4746 C CA . ALA A 1 634 ? -31.351 37.271 96.713 1.00 27.88 1173 ALA X CA 1
ATOM 4747 C C . ALA A 1 634 ? -32.740 37.509 97.326 1.00 28.02 1173 ALA X C 1
ATOM 4748 O O . ALA A 1 634 ? -32.982 38.545 97.943 1.00 29.11 1173 ALA X O 1
ATOM 4750 N N . ALA A 1 635 ? -33.633 36.543 97.176 1.00 28.68 1174 ALA X N 1
ATOM 4751 C CA . ALA A 1 635 ? -34.996 36.639 97.716 1.00 29.10 1174 ALA X CA 1
ATOM 4752 C C . ALA A 1 635 ? -34.981 36.668 99.253 1.00 29.17 1174 ALA X C 1
ATOM 4753 O O . ALA A 1 635 ? -35.688 37.468 99.880 1.00 28.88 1174 ALA X O 1
ATOM 4755 N N . ARG A 1 636 ? -34.158 35.815 99.857 1.00 28.86 1175 ARG X N 1
ATOM 4756 C CA . ARG A 1 636 ? -34.031 35.814 101.323 1.00 28.90 1175 ARG X CA 1
ATOM 4757 C C . ARG A 1 636 ? -33.386 37.105 101.833 1.00 28.57 1175 ARG X C 1
ATOM 4758 O O . ARG A 1 636 ? -33.845 37.680 102.816 1.00 28.67 1175 ARG X O 1
ATOM 4766 N N . LEU A 1 637 ? -32.339 37.576 101.162 1.00 28.26 1176 LEU X N 1
ATOM 4767 C CA . LEU A 1 637 ? -31.720 38.851 101.532 1.00 28.46 1176 LEU X CA 1
ATOM 4768 C C . LEU A 1 637 ? -32.744 39.992 101.561 1.00 29.21 1176 LEU X C 1
ATOM 4769 O O . LEU A 1 637 ? -32.707 40.840 102.445 1.00 29.13 1176 LEU X O 1
ATOM 4774 N N . LYS A 1 638 ? -33.646 39.992 100.583 1.00 30.68 1177 LYS X N 1
ATOM 4775 C CA . LYS A 1 638 ? -34.730 40.970 100.496 1.00 31.83 1177 LYS X CA 1
ATOM 4776 C C . LYS A 1 638 ? -35.651 40.848 101.701 1.00 32.32 1177 LYS X C 1
ATOM 4777 O O . LYS A 1 638 ? -35.914 41.841 102.386 1.00 32.62 1177 LYS X O 1
ATOM 4783 N N . ASP A 1 639 ? -36.124 39.628 101.963 1.00 32.80 1178 ASP X N 1
ATOM 4784 C CA . ASP A 1 639 ? -36.983 39.363 103.119 1.00 33.50 1178 ASP X CA 1
ATOM 4785 C C . ASP A 1 639 ? -36.312 39.694 104.454 1.00 33.22 1178 ASP X C 1
ATOM 4786 O O . ASP A 1 639 ? -36.998 40.007 105.426 1.00 33.61 1178 ASP X O 1
ATOM 4791 N N . MET A 1 640 ? -34.983 39.623 104.501 1.00 32.46 1179 MET X N 1
ATOM 4792 C CA . MET A 1 640 ? -34.220 40.027 105.685 1.00 32.34 1179 MET X CA 1
ATOM 4793 C C . MET A 1 640 ? -34.100 41.545 105.832 1.00 32.62 1179 MET X C 1
ATOM 4794 O O . MET A 1 640 ? -33.586 42.042 106.839 1.00 32.85 1179 MET X O 1
ATOM 4799 N N . GLY A 1 641 ? -34.556 42.278 104.823 1.00 32.71 1180 GLY X N 1
ATOM 4800 C CA . GLY A 1 641 ? -34.499 43.739 104.846 1.00 32.77 1180 GLY X CA 1
ATOM 4801 C C . GLY A 1 641 ? -33.208 44.350 104.331 1.00 32.89 1180 GLY X C 1
ATOM 4802 O O . GLY A 1 641 ? -33.000 45.557 104.466 1.00 32.61 1180 GLY X O 1
ATOM 4803 N N . LEU A 1 642 ? -32.338 43.520 103.751 1.00 32.97 1181 LEU X N 1
ATOM 4804 C CA . LEU A 1 642 ? -31.076 43.992 103.186 1.00 33.16 1181 LEU X CA 1
ATOM 4805 C C . LEU A 1 642 ? -31.286 44.547 101.787 1.00 32.84 1181 LEU X C 1
ATOM 4806 O O . LEU A 1 642 ? -32.281 44.239 101.135 1.00 32.53 1181 LEU X O 1
ATOM 4811 N N . GLU A 1 643 ? -30.336 45.349 101.325 1.00 32.68 1182 GLU X N 1
ATOM 4812 C CA . GLU A 1 643 ? -30.434 45.946 100.000 1.00 33.48 1182 GLU X CA 1
ATOM 4813 C C . GLU A 1 643 ? -29.855 45.014 98.944 1.00 32.92 1182 GLU X C 1
ATOM 4814 O O . GLU A 1 643 ? -28.717 44.570 99.061 1.00 32.64 1182 GLU X O 1
ATOM 4820 N N . ALA A 1 644 ? -30.645 44.748 97.908 1.00 32.58 1183 ALA X N 1
ATOM 4821 C CA . ALA A 1 644 ? -30.229 43.884 96.799 1.00 32.28 1183 ALA X CA 1
ATOM 4822 C C . ALA A 1 644 ? -29.022 44.428 96.048 1.00 31.52 1183 ALA X C 1
ATOM 4823 O O . ALA A 1 644 ? -28.868 45.642 95.873 1.00 31.73 1183 ALA X O 1
ATOM 4825 N N . GLY A 1 645 ? -28.135 43.523 95.648 1.00 30.95 1184 GLY X N 1
ATOM 4826 C CA . GLY A 1 645 ? -27.043 43.869 94.747 1.00 29.61 1184 GLY X CA 1
ATOM 4827 C C . GLY A 1 645 ? -27.338 43.243 93.390 1.00 28.90 1184 GLY X C 1
ATOM 4828 O O . GLY A 1 645 ? -28.248 42.420 93.266 1.00 28.02 1184 GLY X O 1
ATOM 4829 N N . MET A 1 646 ? -26.557 43.627 92.383 1.00 28.69 1185 MET X N 1
ATOM 4830 C CA . MET A 1 646 ? -26.644 43.030 91.044 1.00 29.11 1185 MET X CA 1
ATOM 4831 C C . MET A 1 646 ? -26.163 41.589 91.040 1.00 28.00 1185 MET X C 1
ATOM 4832 O O . MET A 1 646 ? -26.609 40.778 90.228 1.00 26.59 1185 MET X O 1
ATOM 4837 N N . GLY A 1 647 ? -25.232 41.289 91.946 1.00 26.84 1186 GLY X N 1
ATOM 4838 C CA . GLY A 1 647 ? -24.612 39.973 91.999 1.00 26.32 1186 GLY X CA 1
ATOM 4839 C C . GLY A 1 647 ? -23.351 39.982 91.152 1.00 25.45 1186 GLY X C 1
ATOM 4840 O O . GLY A 1 647 ? -22.910 41.038 90.684 1.00 26.23 1186 GLY X O 1
ATOM 4841 N N . ALA A 1 648 ? -22.780 38.806 90.932 1.00 24.24 1187 ALA X N 1
ATOM 4842 C CA . ALA A 1 648 ? -21.577 38.689 90.121 1.00 23.72 1187 ALA X CA 1
ATOM 4843 C C . ALA A 1 648 ? -21.446 37.270 89.597 1.00 23.71 1187 ALA X C 1
ATOM 4844 O O . ALA A 1 648 ? -21.931 36.330 90.213 1.00 23.33 1187 ALA X O 1
ATOM 4846 N N . SER A 1 649 ? -20.801 37.137 88.441 1.00 23.67 1188 SER X N 1
ATOM 4847 C CA . SER A 1 649 ? -20.521 35.842 87.855 1.00 23.55 1188 SER X CA 1
ATOM 4848 C C . SER A 1 649 ? -19.079 35.808 87.377 1.00 23.62 1188 SER X C 1
ATOM 4849 O O . SER A 1 649 ? -18.508 36.824 86.970 1.00 24.75 1188 SER X O 1
ATOM 4852 N N . ILE A 1 650 ? -18.477 34.633 87.450 1.00 24.40 1189 ILE X N 1
ATOM 4853 C CA . ILE A 1 650 ? -17.121 34.451 86.976 1.00 24.13 1189 ILE X CA 1
ATOM 4854 C C . ILE A 1 650 ? -17.056 33.184 86.138 1.00 24.06 1189 ILE X C 1
ATOM 4855 O O . ILE A 1 650 ? -17.669 32.179 86.484 1.00 23.78 1189 ILE X O 1
ATOM 4860 N N . THR A 1 651 ? -16.314 33.246 85.038 1.00 24.96 1190 THR X N 1
ATOM 4861 C CA . THR A 1 651 ? -16.183 32.111 84.128 1.00 25.69 1190 THR X CA 1
ATOM 4862 C C . THR A 1 651 ? -14.726 31.990 83.684 1.00 25.83 1190 THR X C 1
ATOM 4863 O O . THR A 1 651 ? -14.012 32.982 83.632 1.00 26.41 1190 THR X O 1
ATOM 4867 N N . TRP A 1 652 ? -14.290 30.776 83.366 1.00 25.34 1191 TRP X N 1
ATOM 4868 C CA . TRP A 1 652 ? -12.876 30.537 83.092 1.00 25.77 1191 TRP X CA 1
ATOM 4869 C C . TRP A 1 652 ? -12.715 29.288 82.238 1.00 26.10 1191 TRP X C 1
ATOM 4870 O O . TRP A 1 652 ? -13.694 28.601 81.939 1.00 25.41 1191 TRP X O 1
ATOM 4881 N N . TRP A 1 653 ? -11.478 29.017 81.844 1.00 26.14 1192 TRP X N 1
ATOM 4882 C CA . TRP A 1 653 ? -11.181 27.836 81.040 1.00 26.33 1192 TRP X CA 1
ATOM 4883 C C . TRP A 1 653 ? -10.534 26.777 81.899 1.00 26.07 1192 TRP X C 1
ATOM 4884 O O . TRP A 1 653 ? -9.791 27.084 82.850 1.00 25.17 1192 TRP X O 1
ATOM 4895 N N . ARG A 1 654 ? -10.810 25.524 81.560 1.00 26.61 1193 ARG X N 1
ATOM 4896 C CA . ARG A 1 654 ? -10.230 24.402 82.285 1.00 27.98 1193 ARG X CA 1
ATOM 4897 C C . ARG A 1 654 ? -9.707 23.362 81.292 1.00 28.65 1193 ARG X C 1
ATOM 4898 O O . ARG A 1 654 ? -10.409 22.995 80.344 1.00 27.88 1193 ARG X O 1
ATOM 4906 N N . ARG A 1 655 ? -8.473 22.906 81.508 1.00 29.42 1194 ARG X N 1
ATOM 4907 C CA . ARG A 1 655 ? -7.890 21.865 80.654 1.00 31.69 1194 ARG X CA 1
ATOM 4908 C C . ARG A 1 655 ? -8.734 20.602 80.735 1.00 31.88 1194 ARG X C 1
ATOM 4909 O O . ARG A 1 655 ? -9.110 20.172 81.833 1.00 32.07 1194 ARG X O 1
ATOM 4917 N N . GLU A 1 656 ? -9.071 20.048 79.572 1.00 33.31 1195 GLU X N 1
ATOM 4918 C CA . GLU A 1 656 ? -9.782 18.768 79.477 1.00 35.10 1195 GLU X CA 1
ATOM 4919 C C . GLU A 1 656 ? -8.929 17.762 78.715 1.00 36.27 1195 GLU X C 1
ATOM 4920 O O . GLU A 1 656 ? -8.005 18.145 78.010 1.00 36.62 1195 GLU X O 1
ATOM 4926 N N . GLY A 1 657 ? -9.258 16.482 78.854 1.00 38.06 1196 GLY X N 1
ATOM 4927 C CA . GLY A 1 657 ? -8.585 15.405 78.114 1.00 39.69 1196 GLY X CA 1
ATOM 4928 C C . GLY A 1 657 ? -8.414 15.703 76.637 1.00 40.75 1196 GLY X C 1
ATOM 4929 O O . GLY A 1 657 ? -9.262 16.369 76.023 1.00 41.50 1196 GLY X O 1
ATOM 4930 N N . GLY A 1 658 ? -7.300 15.239 76.073 1.00 41.58 1197 GLY X N 1
ATOM 4931 C CA . GLY A 1 658 ? -6.986 15.449 74.656 1.00 42.13 1197 GLY X CA 1
ATOM 4932 C C . GLY A 1 658 ? -6.871 16.897 74.215 1.00 42.78 1197 GLY X C 1
ATOM 4933 O O . GLY A 1 658 ? -7.355 17.255 73.139 1.00 42.92 1197 GLY X O 1
ATOM 4934 N N . MET A 1 659 ? -6.244 17.723 75.056 1.00 43.37 1198 MET X N 1
ATOM 4935 C CA . MET A 1 659 ? -5.880 19.112 74.737 1.00 44.18 1198 MET X CA 1
ATOM 4936 C C . MET A 1 659 ? -7.074 20.070 74.483 1.00 43.26 1198 MET X C 1
ATOM 4937 O O . MET A 1 659 ? -6.912 21.153 73.899 1.00 43.88 1198 MET X O 1
ATOM 4942 N N . GLU A 1 660 ? -8.262 19.678 74.929 1.00 41.52 1199 GLU X N 1
ATOM 4943 C CA . GLU A 1 660 ? -9.425 20.555 74.859 1.00 40.02 1199 GLU X CA 1
ATOM 4944 C C . GLU A 1 660 ? -9.440 21.460 76.088 1.00 37.77 1199 GLU X C 1
ATOM 4945 O O . GLU A 1 660 ? -8.764 21.175 77.076 1.00 36.86 1199 GLU X O 1
ATOM 4951 N N . PHE A 1 661 ? -10.200 22.550 76.011 1.00 35.70 1200 PHE X N 1
ATOM 4952 C CA . PHE A 1 661 ? -10.477 23.404 77.168 1.00 33.76 1200 PHE X CA 1
ATOM 4953 C C . PHE A 1 661 ? -11.984 23.587 77.284 1.00 33.00 1200 PHE X C 1
ATOM 4954 O O . PHE A 1 661 ? -12.652 23.899 76.294 1.00 32.97 1200 PHE X O 1
ATOM 4962 N N . SER A 1 662 ? -12.520 23.360 78.482 1.00 31.17 1201 SER X N 1
ATOM 4963 C CA . SER A 1 662 ? -13.937 23.604 78.748 1.00 30.09 1201 SER X CA 1
ATOM 4964 C C . SER A 1 662 ? -14.085 24.972 79.396 1.00 28.53 1201 SER X C 1
ATOM 4965 O O . SER A 1 662 ? -13.107 25.521 79.914 1.00 27.85 1201 SER X O 1
ATOM 4968 N N . HIS A 1 663 ? -15.295 25.534 79.337 1.00 27.49 1202 HIS X N 1
ATOM 4969 C CA . HIS A 1 663 ? -15.623 26.702 80.157 1.00 26.93 1202 HIS X CA 1
ATOM 4970 C C . HIS A 1 663 ? -16.253 26.210 81.473 1.00 26.27 1202 HIS X C 1
ATOM 4971 O O . HIS A 1 663 ? -17.026 25.239 81.482 1.00 26.19 1202 HIS X O 1
ATOM 4978 N N . GLN A 1 664 ? -15.897 26.863 82.579 1.00 26.01 1203 GLN X N 1
ATOM 4979 C CA . GLN A 1 664 ? -16.432 26.547 83.899 1.00 25.33 1203 GLN X CA 1
ATOM 4980 C C . GLN A 1 664 ? -16.875 27.881 84.493 1.00 24.60 1203 GLN X C 1
ATOM 4981 O O . GLN A 1 664 ? -16.260 28.906 84.214 1.00 24.36 1203 GLN X O 1
ATOM 4987 N N . MET A 1 665 ? -17.938 27.877 85.292 1.00 24.35 1204 MET X N 1
ATOM 4988 C CA . MET A 1 665 ? -18.445 29.138 85.827 1.00 24.49 1204 MET X CA 1
ATOM 4989 C C . MET A 1 665 ? -19.029 29.044 87.234 1.00 23.96 1204 MET X C 1
ATOM 4990 O O . MET A 1 665 ? -19.245 27.951 87.790 1.00 23.85 1204 MET X O 1
ATOM 4995 N N . HIS A 1 666 ? -19.269 30.210 87.818 1.00 24.01 1205 HIS X N 1
ATOM 4996 C CA . HIS A 1 666 ? -19.885 30.293 89.130 1.00 23.48 1205 HIS X CA 1
ATOM 4997 C C . HIS A 1 666 ? -20.568 31.644 89.216 1.00 23.50 1205 HIS X C 1
ATOM 4998 O O . HIS A 1 666 ? -20.233 32.559 88.458 1.00 23.04 1205 HIS X O 1
ATOM 5005 N N . THR A 1 667 ? -21.523 31.768 90.133 1.00 23.38 1206 THR X N 1
ATOM 5006 C CA . THR A 1 667 ? -22.313 32.991 90.254 1.00 23.29 1206 THR X CA 1
ATOM 5007 C C . THR A 1 667 ? -22.752 33.172 91.703 1.00 24.20 1206 THR X C 1
ATOM 5008 O O . THR A 1 667 ? -22.805 32.205 92.473 1.00 24.25 1206 THR X O 1
ATOM 5012 N N . THR A 1 668 ? -23.053 34.410 92.082 1.00 23.92 1207 THR X N 1
ATOM 5013 C CA . THR A 1 668 ? -23.479 34.695 93.443 1.00 24.32 1207 THR X CA 1
ATOM 5014 C C . THR A 1 668 ? -24.435 35.889 93.450 1.00 24.48 1207 THR X C 1
ATOM 5015 O O . THR A 1 668 ? -24.296 36.817 92.643 1.00 24.16 1207 THR X O 1
ATOM 5019 N N . ALA A 1 669 ? -25.418 35.833 94.347 1.00 24.15 1208 ALA X N 1
ATOM 5020 C CA . ALA A 1 669 ? -26.160 37.013 94.766 1.00 24.27 1208 ALA X CA 1
ATOM 5021 C C . ALA A 1 669 ? -25.267 37.885 95.642 1.00 24.91 1208 ALA X C 1
ATOM 5022 O O . ALA A 1 669 ? -24.184 37.462 96.067 1.00 24.69 1208 ALA X O 1
ATOM 5024 N N . SER A 1 670 ? -25.722 39.102 95.919 1.00 24.70 1209 SER X N 1
ATOM 5025 C CA . SER A 1 670 ? -24.983 40.002 96.786 1.00 25.71 1209 SER X CA 1
ATOM 5026 C C . SER A 1 670 ? -25.957 40.922 97.514 1.00 26.29 1209 SER X C 1
ATOM 5027 O O . SER A 1 670 ? -27.132 41.038 97.131 1.00 25.29 1209 SER X O 1
ATOM 5030 N N . PHE A 1 671 ? -25.480 41.544 98.584 1.00 26.78 1210 PHE X N 1
ATOM 5031 C CA . PHE A 1 671 ? -26.217 42.646 99.189 1.00 28.29 1210 PHE X CA 1
ATOM 5032 C C . PHE A 1 671 ? -25.360 43.894 99.054 1.00 29.41 1210 PHE X C 1
ATOM 5033 O O . PHE A 1 671 ? -24.146 43.806 98.848 1.00 29.32 1210 PHE X O 1
ATOM 5041 N N . LYS A 1 672 ? -26.000 45.054 99.157 1.00 31.08 1211 LYS X N 1
ATOM 5042 C CA . LYS A 1 672 ? -25.318 46.315 98.971 1.00 33.00 1211 LYS X CA 1
ATOM 5043 C C . LYS A 1 672 ? -25.244 47.038 100.306 1.00 33.88 1211 LYS X C 1
ATOM 5044 O O . LYS A 1 672 ? -26.248 47.189 101.005 1.00 33.82 1211 LYS X O 1
ATOM 5050 N N . PHE A 1 673 ? -24.035 47.443 100.672 1.00 35.18 1212 PHE X N 1
ATOM 5051 C CA . PHE A 1 673 ? -23.832 48.177 101.908 1.00 36.83 1212 PHE X CA 1
ATOM 5052 C C . PHE A 1 673 ? -22.689 49.166 101.724 1.00 37.30 1212 PHE X C 1
ATOM 5053 O O . PHE A 1 673 ? -21.628 48.810 101.211 1.00 36.98 1212 PHE X O 1
ATOM 5061 N N . ALA A 1 674 ? -22.933 50.410 102.142 1.00 38.23 1213 ALA X N 1
ATOM 5062 C CA . ALA A 1 674 ? -21.952 51.493 102.073 1.00 38.80 1213 ALA X CA 1
ATOM 5063 C C . ALA A 1 674 ? -21.342 51.643 100.684 1.00 38.98 1213 ALA X C 1
ATOM 5064 O O . ALA A 1 674 ? -20.127 51.750 100.545 1.00 39.36 1213 ALA X O 1
ATOM 5066 N N . GLY A 1 675 ? -22.185 51.612 99.656 1.00 39.33 1214 GLY X N 1
ATOM 5067 C CA . GLY A 1 675 ? -21.708 51.794 98.286 1.00 39.53 1214 GLY X CA 1
ATOM 5068 C C . GLY A 1 675 ? -21.089 50.578 97.604 1.00 39.41 1214 GLY X C 1
ATOM 5069 O O . GLY A 1 675 ? -20.937 50.577 96.381 1.00 39.29 1214 GLY X O 1
ATOM 5070 N N . LYS A 1 676 ? -20.735 49.548 98.382 1.00 38.70 1215 LYS X N 1
ATOM 5071 C CA . LYS A 1 676 ? -20.099 48.328 97.845 1.00 37.87 1215 LYS X CA 1
ATOM 5072 C C . LYS A 1 676 ? -21.029 47.111 97.816 1.00 36.16 1215 LYS X C 1
ATOM 5073 O O . LYS A 1 676 ? -21.984 47.037 98.583 1.00 35.27 1215 LYS X O 1
ATOM 5079 N N . GLU A 1 677 ? -20.733 46.160 96.927 1.00 34.42 1216 GLU X N 1
ATOM 5080 C CA . GLU A 1 677 ? -21.456 44.891 96.885 1.00 32.68 1216 GLU X CA 1
ATOM 5081 C C . GLU A 1 677 ? -20.675 43.783 97.598 1.00 31.55 1216 GLU X C 1
ATOM 5082 O O . GLU A 1 677 ? -19.455 43.670 97.456 1.00 31.03 1216 GLU X O 1
ATOM 5088 N N . PHE A 1 678 ? -21.398 42.981 98.372 1.00 30.30 1217 PHE X N 1
ATOM 5089 C CA . PHE A 1 678 ? -20.802 41.882 99.122 1.00 29.05 1217 PHE X CA 1
ATOM 5090 C C . PHE A 1 678 ? -21.451 40.583 98.687 1.00 28.25 1217 PHE X C 1
ATOM 5091 O O . PHE A 1 678 ? -22.652 40.400 98.886 1.00 28.28 1217 PHE X O 1
ATOM 5099 N N . ALA A 1 679 ? -20.668 39.693 98.075 1.00 27.06 1218 ALA X N 1
ATOM 5100 C CA . ALA A 1 679 ? -21.175 38.387 97.661 1.00 26.24 1218 ALA X CA 1
ATOM 5101 C C . ALA A 1 679 ? -21.734 37.620 98.860 1.00 25.83 1218 ALA X C 1
ATOM 5102 O O . ALA A 1 679 ? -21.147 37.645 99.941 1.00 26.28 1218 ALA X O 1
ATOM 5104 N N . VAL A 1 680 ? -22.875 36.963 98.659 1.00 25.33 1219 VAL X N 1
ATOM 5105 C CA . VAL A 1 680 ? -23.427 36.016 99.632 1.00 24.97 1219 VAL X CA 1
ATOM 5106 C C . VAL A 1 680 ? -23.566 34.692 98.887 1.00 24.88 1219 VAL X C 1
ATOM 5107 O O . VAL A 1 680 ? -24.560 34.431 98.204 1.00 24.77 1219 VAL X O 1
ATOM 5111 N N . ASP A 1 681 ? -22.539 33.865 99.007 1.00 24.34 1220 ASP X N 1
ATOM 5112 C CA . ASP A 1 681 ? -22.394 32.717 98.128 1.00 24.49 1220 ASP X CA 1
ATOM 5113 C C . ASP A 1 681 ? -22.584 31.430 98.935 1.00 24.83 1220 ASP X C 1
ATOM 5114 O O . ASP A 1 681 ? -21.656 30.950 99.600 1.00 24.72 1220 ASP X O 1
ATOM 5119 N N . ALA A 1 682 ? -23.799 30.893 98.860 1.00 24.25 1221 ALA X N 1
ATOM 5120 C CA . ALA A 1 682 ? -24.198 29.706 99.601 1.00 25.24 1221 ALA X CA 1
ATOM 5121 C C . ALA A 1 682 ? -23.884 28.398 98.860 1.00 25.46 1221 ALA X C 1
ATOM 5122 O O . ALA A 1 682 ? -24.249 27.307 99.318 1.00 25.87 1221 ALA X O 1
ATOM 5124 N N . SER A 1 683 ? -23.165 28.494 97.752 1.00 26.05 1222 SER X N 1
ATOM 5125 C CA . SER A 1 683 ? -22.802 27.289 97.007 1.00 27.13 1222 SER X CA 1
ATOM 5126 C C . SER A 1 683 ? -21.317 27.161 96.679 1.00 26.96 1222 SER X C 1
ATOM 5127 O O . SER A 1 683 ? -20.943 26.371 95.822 1.00 27.83 1222 SER X O 1
ATOM 5130 N N . HIS A 1 684 ? -20.471 27.911 97.381 1.00 27.06 1223 HIS X N 1
ATOM 5131 C CA . HIS A 1 684 ? -19.029 27.909 97.110 1.00 26.93 1223 HIS X CA 1
ATOM 5132 C C . HIS A 1 684 ? -18.314 26.612 97.529 1.00 27.55 1223 HIS X C 1
ATOM 5133 O O . HIS A 1 684 ? -17.189 26.348 97.089 1.00 27.55 1223 HIS X O 1
ATOM 5140 N N . LEU A 1 685 ? -18.955 25.812 98.381 1.00 28.03 1224 LEU X N 1
ATOM 5141 C CA . LEU A 1 685 ? -18.350 24.546 98.832 1.00 28.57 1224 LEU X CA 1
ATOM 5142 C C . LEU A 1 685 ? -18.378 23.462 97.753 1.00 29.32 1224 LEU X C 1
ATOM 5143 O O . LEU A 1 685 ? -17.832 22.372 97.948 1.00 29.30 1224 LEU X O 1
ATOM 5148 N N . GLN A 1 686 ? -18.997 23.759 96.609 1.00 30.12 1225 GLN X N 1
ATOM 5149 C CA . GLN A 1 686 ? -18.877 22.861 95.462 1.00 30.70 1225 GLN X CA 1
ATOM 5150 C C . GLN A 1 686 ? -17.436 22.850 94.928 1.00 30.47 1225 GLN X C 1
ATOM 5151 O O . GLN A 1 686 ? -17.047 21.955 94.175 1.00 30.59 1225 GLN X O 1
ATOM 5157 N N . PHE A 1 687 ? -16.648 23.837 95.359 1.00 30.17 1226 PHE X N 1
ATOM 5158 C CA . PHE A 1 687 ? -15.259 23.998 94.941 1.00 30.31 1226 PHE X CA 1
ATOM 5159 C C . PHE A 1 687 ? -14.333 23.684 96.095 1.00 30.40 1226 PHE X C 1
ATOM 5160 O O . PHE A 1 687 ? -14.705 23.836 97.260 1.00 29.78 1226 PHE X O 1
ATOM 5168 N N . VAL A 1 688 ? -13.116 23.273 95.755 1.00 31.17 1227 VAL X N 1
ATOM 5169 C CA . VAL A 1 688 ? -12.121 22.855 96.742 1.00 31.92 1227 VAL X CA 1
ATOM 5170 C C . VAL A 1 688 ? -11.911 23.932 97.820 1.00 32.16 1227 VAL X C 1
ATOM 5171 O O . VAL A 1 688 ? -11.863 25.134 97.513 1.00 31.58 1227 VAL X O 1
ATOM 5175 N N . HIS A 1 689 ? -11.805 23.495 99.075 1.00 32.08 1228 HIS X N 1
ATOM 5176 C CA . HIS A 1 689 ? -11.878 24.401 100.223 1.00 33.00 1228 HIS X CA 1
ATOM 5177 C C . HIS A 1 689 ? -11.202 23.818 101.450 1.00 33.73 1228 HIS X C 1
ATOM 5178 O O . HIS A 1 689 ? -10.964 22.604 101.530 1.00 33.99 1228 HIS X O 1
ATOM 5185 N N . ASP A 1 690 ? -10.915 24.686 102.418 1.00 34.93 1229 ASP X N 1
ATOM 5186 C CA . ASP A 1 690 ? -10.431 24.245 103.725 1.00 35.91 1229 ASP X CA 1
ATOM 5187 C C . ASP A 1 690 ? -11.474 23.334 104.380 1.00 36.62 1229 ASP X C 1
ATOM 5188 O O . ASP A 1 690 ? -12.681 23.562 104.238 1.00 36.18 1229 ASP X O 1
ATOM 5193 N N . GLN A 1 691 ? -11.005 22.307 105.092 1.00 37.69 1230 GLN X N 1
ATOM 5194 C CA . GLN A 1 691 ? -11.886 21.287 105.679 1.00 38.92 1230 GLN X CA 1
ATOM 5195 C C . GLN A 1 691 ? -12.991 21.819 106.585 1.00 38.77 1230 GLN X C 1
ATOM 5196 O O . GLN A 1 691 ? -14.104 21.292 106.587 1.00 39.64 1230 GLN X O 1
ATOM 5202 N N . LEU A 1 692 ? -12.687 22.855 107.355 1.00 38.41 1231 LEU X N 1
ATOM 5203 C CA . LEU A 1 692 ? -13.664 23.390 108.298 1.00 38.13 1231 LEU X CA 1
ATOM 5204 C C . LEU A 1 692 ? -14.266 24.729 107.848 1.00 37.04 1231 LEU X C 1
ATOM 5205 O O . LEU A 1 692 ? -14.709 25.530 108.674 1.00 37.10 1231 LEU X O 1
ATOM 5210 N N . ASP A 1 693 ? -14.301 24.951 106.536 1.00 35.69 1232 ASP X N 1
ATOM 5211 C CA . ASP A 1 693 ? -14.752 26.232 105.993 1.00 34.60 1232 ASP X CA 1
ATOM 5212 C C . ASP A 1 693 ? -16.244 26.456 106.214 1.00 33.93 1232 ASP X C 1
ATOM 5213 O O . ASP A 1 693 ? -17.028 25.505 106.252 1.00 33.67 1232 ASP X O 1
ATOM 5218 N N . THR A 1 694 ? -16.608 27.727 106.377 1.00 33.27 1233 THR X N 1
ATOM 5219 C CA . THR A 1 694 ? -17.997 28.181 106.457 1.00 32.80 1233 THR X CA 1
ATOM 5220 C C . THR A 1 694 ? -18.781 27.743 105.205 1.00 31.52 1233 THR X C 1
ATOM 5221 O O . THR A 1 694 ? -18.200 27.616 104.131 1.00 30.93 1233 THR X O 1
ATOM 5225 N N . THR A 1 695 ? -20.085 27.509 105.353 1.00 30.15 1234 THR X N 1
ATOM 5226 C CA . THR A 1 695 ? -20.946 27.104 104.232 1.00 29.18 1234 THR X CA 1
ATOM 5227 C C . THR A 1 695 ? -21.363 28.271 103.334 1.00 28.27 1234 THR X C 1
ATOM 5228 O O . THR A 1 695 ? -21.671 28.071 102.166 1.00 28.24 1234 THR X O 1
ATOM 5232 N N . ILE A 1 696 ? -21.399 29.478 103.887 1.00 27.25 1235 ILE X N 1
ATOM 5233 C CA . ILE A 1 696 ? -21.817 30.653 103.119 1.00 26.57 1235 ILE X CA 1
ATOM 5234 C C . ILE A 1 696 ? -20.652 31.626 103.039 1.00 26.23 1235 ILE X C 1
ATOM 5235 O O . ILE A 1 696 ? -20.192 32.147 104.068 1.00 26.39 1235 ILE X O 1
ATOM 5240 N N . LEU A 1 697 ? -20.171 31.846 101.820 1.00 25.35 1236 LEU X N 1
ATOM 5241 C CA . LEU A 1 697 ? -19.042 32.739 101.571 1.00 25.30 1236 LEU X CA 1
ATOM 5242 C C . LEU A 1 697 ? -19.485 34.183 101.362 1.00 24.91 1236 LEU X C 1
ATOM 5243 O O . LEU A 1 697 ? -20.246 34.487 100.436 1.00 25.35 1236 LEU X O 1
ATOM 5248 N N . ILE A 1 698 ? -19.006 35.075 102.226 1.00 25.21 1237 ILE X N 1
ATOM 5249 C CA . ILE A 1 698 ? -19.314 36.503 102.108 1.00 25.18 1237 ILE X CA 1
ATOM 5250 C C . ILE A 1 698 ? -18.031 37.313 101.989 1.00 25.92 1237 ILE X C 1
ATOM 5251 O O . ILE A 1 698 ? -17.206 37.337 102.919 1.00 25.68 1237 ILE X O 1
ATOM 5256 N N . LEU A 1 699 ? -17.863 37.954 100.835 1.00 25.88 1238 LEU X N 1
ATOM 5257 C CA . LEU A 1 699 ? -16.723 38.833 100.574 1.00 26.81 1238 LEU X CA 1
ATOM 5258 C C . LEU A 1 699 ? -17.134 39.965 99.655 1.00 27.32 1238 LEU X C 1
ATOM 5259 O O . LEU A 1 699 ? -18.111 39.830 98.903 1.00 27.16 1238 LEU X O 1
ATOM 5264 N N . PRO A 1 700 ? -16.376 41.079 99.673 1.00 27.79 1239 PRO X N 1
ATOM 5265 C CA . PRO A 1 700 ? -16.630 42.064 98.627 1.00 28.33 1239 PRO X CA 1
ATOM 5266 C C . PRO A 1 700 ? -16.453 41.394 97.269 1.00 28.77 1239 PRO X C 1
ATOM 5267 O O . PRO A 1 700 ? -15.583 40.532 97.126 1.00 29.12 1239 PRO X O 1
ATOM 5271 N N . VAL A 1 701 ? -17.285 41.761 96.296 1.00 29.36 1240 VAL X N 1
ATOM 5272 C CA . VAL A 1 701 ? -17.384 40.987 95.047 1.00 29.83 1240 VAL X CA 1
ATOM 5273 C C . VAL A 1 701 ? -16.027 40.712 94.363 1.00 30.23 1240 VAL X C 1
ATOM 5274 O O . VAL A 1 701 ? -15.784 39.603 93.892 1.00 29.25 1240 VAL X O 1
ATOM 5278 N N . ASP A 1 702 ? -15.137 41.706 94.338 1.00 31.12 1241 ASP X N 1
ATOM 5279 C CA . ASP A 1 702 ? -13.810 41.514 93.723 1.00 31.70 1241 ASP X CA 1
ATOM 5280 C C . ASP A 1 702 ? -12.963 40.465 94.434 1.00 31.22 1241 ASP X C 1
ATOM 5281 O O . ASP A 1 702 ? -12.239 39.695 93.795 1.00 31.10 1241 ASP X O 1
ATOM 5286 N N . ASP A 1 703 ? -13.035 40.461 95.762 1.00 30.77 1242 ASP X N 1
ATOM 5287 C CA . ASP A 1 703 ? -12.338 39.468 96.577 1.00 29.74 1242 ASP X CA 1
ATOM 5288 C C . ASP A 1 703 ? -12.957 38.086 96.401 1.00 28.97 1242 ASP X C 1
ATOM 5289 O O . ASP A 1 703 ? -12.250 37.079 96.336 1.00 27.85 1242 ASP X O 1
ATOM 5294 N N . TRP A 1 704 ? -14.282 38.051 96.299 1.00 28.04 1243 TRP X N 1
ATOM 5295 C CA . TRP A 1 704 ? -14.988 36.815 95.963 1.00 27.71 1243 TRP X CA 1
ATOM 5296 C C . TRP A 1 704 ? -14.492 36.246 94.628 1.00 27.74 1243 TRP X C 1
ATOM 5297 O O . TRP A 1 704 ? -14.129 35.075 94.562 1.00 27.40 1243 TRP X O 1
ATOM 5308 N N . ALA A 1 705 ? -14.468 37.076 93.579 1.00 27.54 1244 ALA X N 1
ATOM 5309 C CA . ALA A 1 705 ? -14.028 36.622 92.249 1.00 27.51 1244 ALA X CA 1
ATOM 5310 C C . ALA A 1 705 ? -12.621 36.048 92.309 1.00 28.21 1244 ALA X C 1
ATOM 5311 O O . ALA A 1 705 ? -12.356 34.964 91.767 1.00 28.73 1244 ALA X O 1
ATOM 5313 N N . LEU A 1 706 ? -11.725 36.768 92.984 1.00 27.93 1245 LEU X N 1
ATOM 5314 C CA . LEU A 1 706 ? -10.338 36.347 93.116 1.00 28.06 1245 LEU X CA 1
ATOM 5315 C C . LEU A 1 706 ? -10.249 35.002 93.840 1.00 27.14 1245 LEU X C 1
ATOM 5316 O O . LEU A 1 706 ? -9.527 34.105 93.394 1.00 26.86 1245 LEU X O 1
ATOM 5321 N N . GLU A 1 707 ? -10.982 34.861 94.943 1.00 25.98 1246 GLU X N 1
ATOM 5322 C CA . GLU A 1 707 ? -10.970 33.605 95.695 1.00 25.89 1246 GLU X CA 1
ATOM 5323 C C . GLU A 1 707 ? -11.436 32.420 94.857 1.00 25.46 1246 GLU X C 1
ATOM 5324 O O . GLU A 1 707 ? -10.797 31.369 94.847 1.00 25.19 1246 GLU X O 1
ATOM 5330 N N . ILE A 1 708 ? -12.550 32.599 94.151 1.00 25.58 1247 ILE X N 1
ATOM 5331 C CA . ILE A 1 708 ? -13.093 31.545 93.302 1.00 25.29 1247 ILE X CA 1
ATOM 5332 C C . ILE A 1 708 ? -12.113 31.170 92.179 1.00 25.03 1247 ILE X C 1
ATOM 5333 O O . ILE A 1 708 ? -11.912 29.994 91.893 1.00 24.58 1247 ILE X O 1
ATOM 5338 N N . ALA A 1 709 ? -11.510 32.168 91.541 1.00 25.39 1248 ALA X N 1
ATOM 5339 C CA . ALA A 1 709 ? -10.561 31.903 90.462 1.00 26.00 1248 ALA X CA 1
ATOM 5340 C C . ALA A 1 709 ? -9.345 31.127 90.982 1.00 26.59 1248 ALA X C 1
ATOM 5341 O O . ALA A 1 709 ? -8.901 30.163 90.366 1.00 26.83 1248 ALA X O 1
ATOM 5343 N N . GLN A 1 710 ? -8.828 31.542 92.129 1.00 27.46 1249 GLN X N 1
ATOM 5344 C CA . GLN A 1 710 ? -7.636 30.906 92.703 1.00 28.66 1249 GLN X CA 1
ATOM 5345 C C . GLN A 1 710 ? -7.903 29.468 93.140 1.00 28.01 1249 GLN X C 1
ATOM 5346 O O . GLN A 1 710 ? -7.126 28.552 92.832 1.00 27.83 1249 GLN X O 1
ATOM 5352 N N . ARG A 1 711 ? -9.018 29.258 93.836 1.00 28.56 1250 ARG X N 1
ATOM 5353 C CA . ARG A 1 711 ? -9.362 27.917 94.321 1.00 28.62 1250 ARG X CA 1
ATOM 5354 C C . ARG A 1 711 ? -9.515 26.934 93.171 1.00 28.89 1250 ARG X C 1
ATOM 5355 O O . ARG A 1 711 ? -9.136 25.753 93.281 1.00 29.04 1250 ARG X O 1
ATOM 5363 N N . ASN A 1 712 ? -10.048 27.434 92.063 1.00 29.07 1251 ASN X N 1
ATOM 5364 C CA . ASN A 1 712 ? -10.319 26.612 90.902 1.00 29.23 1251 ASN X CA 1
ATOM 5365 C C . ASN A 1 712 ? -9.195 26.572 89.872 1.00 29.51 1251 ASN X C 1
ATOM 5366 O O . ASN A 1 712 ? -9.368 25.997 88.788 1.00 29.95 1251 ASN X O 1
ATOM 5371 N N . ARG A 1 713 ? -8.058 27.192 90.206 1.00 29.11 1252 ARG X N 1
ATOM 5372 C CA . ARG A 1 713 ? -6.914 27.289 89.297 1.00 29.39 1252 ARG X CA 1
ATOM 5373 C C . ARG A 1 713 ? -7.392 27.741 87.913 1.00 28.27 1252 ARG X C 1
ATOM 5374 O O . ARG A 1 713 ? -7.041 27.152 86.886 1.00 27.21 1252 ARG X O 1
ATOM 5382 N N . ALA A 1 714 ? -8.222 28.786 87.925 1.00 27.57 1253 ALA X N 1
ATOM 5383 C CA . ALA A 1 714 ? -8.879 29.312 86.732 1.00 27.41 1253 ALA X CA 1
ATOM 5384 C C . ALA A 1 714 ? -7.893 29.861 85.715 1.00 27.07 1253 ALA X C 1
ATOM 5385 O O . ALA A 1 714 ? -6.978 30.609 86.076 1.00 26.93 1253 ALA X O 1
ATOM 5387 N N . ILE A 1 715 ? -8.107 29.502 84.447 1.00 26.82 1254 ILE X N 1
ATOM 5388 C CA . ILE A 1 715 ? -7.322 30.026 83.340 1.00 26.71 1254 ILE X CA 1
ATOM 5389 C C . ILE A 1 715 ? -8.091 31.149 82.651 1.00 27.27 1254 ILE X C 1
ATOM 5390 O O . ILE A 1 715 ? -9.248 30.969 82.242 1.00 26.07 1254 ILE X O 1
ATOM 5395 N N . ASN A 1 716 ? -7.436 32.300 82.544 1.00 27.46 1255 ASN X N 1
ATOM 5396 C CA . ASN A 1 716 ? -7.985 33.488 81.895 1.00 28.09 1255 ASN X CA 1
ATOM 5397 C C . ASN A 1 716 ? -9.408 33.841 82.352 1.00 28.05 1255 ASN X C 1
ATOM 5398 O O . ASN A 1 716 ? -10.305 34.015 81.524 1.00 28.40 1255 ASN X O 1
ATOM 5403 N N . PRO A 1 717 ? -9.609 33.970 83.680 1.00 28.21 1256 PRO X N 1
ATOM 5404 C CA . PRO A 1 717 ? -10.947 34.194 84.226 1.00 27.96 1256 PRO X CA 1
ATOM 5405 C C . PRO A 1 717 ? -11.540 35.546 83.844 1.00 27.94 1256 PRO X C 1
ATOM 5406 O O . PRO A 1 717 ? -10.811 36.528 83.666 1.00 27.80 1256 PRO X O 1
ATOM 5410 N N . PHE A 1 718 ? -12.856 35.552 83.660 1.00 27.76 1257 PHE X N 1
ATOM 5411 C CA . PHE A 1 718 ? -13.607 36.734 83.265 1.00 27.61 1257 PHE X CA 1
ATOM 5412 C C . PHE A 1 718 ? -14.798 36.943 84.208 1.00 27.61 1257 PHE X C 1
ATOM 5413 O O . PHE A 1 718 ? -15.541 36.004 84.501 1.00 26.84 1257 PHE X O 1
ATOM 5421 N N . VAL A 1 719 ? -14.986 38.181 84.652 1.00 27.81 1258 VAL X N 1
ATOM 5422 C CA . VAL A 1 719 ? -16.051 38.520 85.603 1.00 28.08 1258 VAL X CA 1
ATOM 5423 C C . VAL A 1 719 ? -17.077 39.436 84.940 1.00 28.79 1258 VAL X C 1
ATOM 5424 O O . VAL A 1 719 ? -16.711 40.388 84.232 1.00 28.37 1258 VAL X O 1
ATOM 5428 N N . GLU A 1 720 ? -18.353 39.121 85.117 1.00 29.06 1259 GLU X N 1
ATOM 5429 C CA . GLU A 1 720 ? -19.415 40.076 84.829 1.00 29.60 1259 GLU X CA 1
ATOM 5430 C C . GLU A 1 720 ? -20.154 40.365 86.124 1.00 28.94 1259 GLU X C 1
ATOM 5431 O O . GLU A 1 720 ? -20.484 39.444 86.876 1.00 28.60 1259 GLU X O 1
ATOM 5437 N N . TYR A 1 721 ? -20.432 41.641 86.374 1.00 28.92 1260 TYR X N 1
ATOM 5438 C CA . TYR A 1 721 ? -21.043 42.070 87.639 1.00 28.70 1260 TYR X CA 1
ATOM 5439 C C . TYR A 1 721 ? -22.580 41.983 87.642 1.00 28.48 1260 TYR X C 1
ATOM 5440 O O . TYR A 1 721 ? -23.280 42.974 87.902 1.00 28.28 1260 TYR X O 1
ATOM 5449 N N . VAL A 1 722 ? -23.077 40.773 87.367 1.00 26.89 1261 VAL X N 1
ATOM 5450 C CA . VAL A 1 722 ? -24.487 40.407 87.480 1.00 27.13 1261 VAL X CA 1
ATOM 5451 C C . VAL A 1 722 ? -24.574 38.914 87.767 1.00 26.57 1261 VAL X C 1
ATOM 5452 O O . VAL A 1 722 ? -23.800 38.136 87.221 1.00 26.03 1261 VAL X O 1
ATOM 5456 N N . SER A 1 723 ? -25.526 38.510 88.599 1.00 26.92 1262 SER X N 1
ATOM 5457 C CA . SER A 1 723 ? -25.771 37.083 88.844 1.00 26.97 1262 SER X CA 1
ATOM 5458 C C . SER A 1 723 ? -26.523 36.473 87.662 1.00 27.16 1262 SER X C 1
ATOM 5459 O O . SER A 1 723 ? -27.235 37.175 86.937 1.00 27.37 1262 SER X O 1
ATOM 5462 N N . LYS A 1 724 ? -26.362 35.169 87.459 1.00 26.79 1263 LYS X N 1
ATOM 5463 C CA . LYS A 1 724 ? -26.904 34.506 86.279 1.00 26.82 1263 LYS X CA 1
ATOM 5464 C C . LYS A 1 724 ? -27.540 33.189 86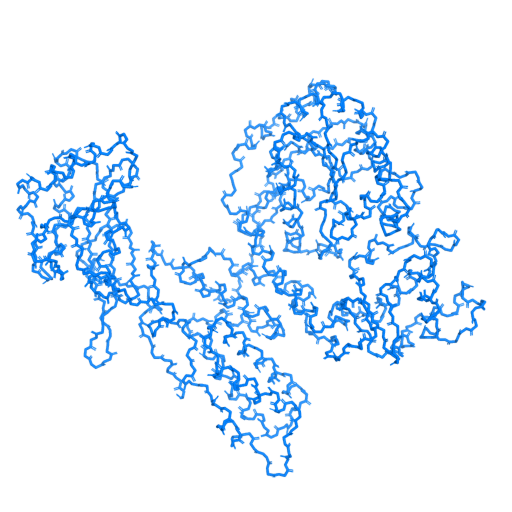.674 1.00 27.16 1263 LYS X C 1
ATOM 5465 O O . LYS A 1 724 ? -27.131 32.569 87.648 1.00 25.95 1263 LYS X O 1
ATOM 5471 N N . THR A 1 725 ? -28.545 32.774 85.915 1.00 27.29 1264 THR X N 1
ATOM 5472 C CA . THR A 1 725 ? -29.150 31.477 86.124 1.00 28.64 1264 THR X CA 1
ATOM 5473 C C . THR A 1 725 ? -29.569 30.870 84.771 1.00 28.18 1264 THR X C 1
ATOM 5474 O O . THR A 1 725 ? -29.599 31.571 83.749 1.00 27.89 1264 THR X O 1
ATOM 5478 N N . GLY A 1 726 ? -29.858 29.571 84.764 1.00 27.92 1265 GLY X N 1
ATOM 5479 C CA . GLY A 1 726 ? -30.344 28.892 83.555 1.00 27.50 1265 GLY X CA 1
ATOM 5480 C C . GLY A 1 726 ? -29.313 28.951 82.439 1.00 27.10 1265 GLY X C 1
ATOM 5481 O O . GLY A 1 726 ? -28.113 28.835 82.687 1.00 25.62 1265 GLY X O 1
ATOM 5482 N N . ASN A 1 727 ? -29.778 29.171 81.213 1.00 27.00 1266 ASN X N 1
ATOM 5483 C CA . ASN A 1 727 ? -28.891 29.254 80.043 1.00 27.68 1266 ASN X CA 1
ATOM 5484 C C . ASN A 1 727 ? -27.827 30.348 80.128 1.00 27.94 1266 ASN X C 1
ATOM 5485 O O . ASN A 1 727 ? -26.722 30.199 79.603 1.00 28.03 1266 ASN X O 1
ATOM 5490 N N . MET A 1 728 ? -28.177 31.462 80.760 1.00 28.22 1267 MET X N 1
ATOM 5491 C CA . MET A 1 728 ? -27.293 32.602 80.829 1.00 29.01 1267 MET X CA 1
ATOM 5492 C C . MET A 1 728 ? -26.110 32.305 81.719 1.00 27.41 1267 MET X C 1
ATOM 5493 O O . MET A 1 728 ? -25.026 32.842 81.505 1.00 27.16 1267 MET X O 1
ATOM 5498 N N . LEU A 1 729 ? -26.315 31.395 82.671 1.00 26.02 1268 LEU X N 1
ATOM 5499 C CA . LEU A 1 729 ? -25.225 30.864 83.480 1.00 26.39 1268 LEU X CA 1
ATOM 5500 C C . LEU A 1 729 ? -24.474 29.739 82.757 1.00 25.77 1268 LEU X C 1
ATOM 5501 O O . LEU A 1 729 ? -23.257 29.792 82.651 1.00 26.09 1268 LEU X O 1
ATOM 5506 N N . ALA A 1 730 ? -25.208 28.726 82.285 1.00 25.35 1269 ALA X N 1
ATOM 5507 C CA . ALA A 1 730 ? -24.608 27.479 81.748 1.00 25.31 1269 ALA X CA 1
ATOM 5508 C C . ALA A 1 730 ? -23.635 27.695 80.586 1.00 25.64 1269 ALA X C 1
ATOM 5509 O O . ALA A 1 730 ? -22.625 26.973 80.449 1.00 25.19 1269 ALA X O 1
ATOM 5511 N N . LEU A 1 731 ? -23.945 28.687 79.754 1.00 25.57 1270 LEU X N 1
ATOM 5512 C CA . LEU A 1 731 ? -23.142 29.000 78.564 1.00 25.57 1270 LEU X CA 1
ATOM 5513 C C . LEU A 1 731 ? -22.324 30.291 78.702 1.00 25.82 1270 LEU X C 1
ATOM 5514 O O . LEU A 1 731 ? -21.755 30.781 77.722 1.00 26.49 1270 LEU X O 1
ATOM 5519 N N . PHE A 1 732 ? -22.235 30.814 79.926 1.00 25.68 1271 PHE X N 1
ATOM 5520 C CA . PHE A 1 732 ? -21.385 31.970 80.237 1.00 26.15 1271 PHE X CA 1
ATOM 5521 C C . PHE A 1 732 ? -19.909 31.582 80.162 1.00 26.26 1271 PHE X C 1
ATOM 5522 O O . PHE A 1 732 ? -19.428 30.751 80.935 1.00 26.20 1271 PHE X O 1
ATOM 5530 N N . MET A 1 733 ? -19.204 32.175 79.205 1.00 27.02 1272 MET X N 1
ATOM 5531 C CA . MET A 1 733 ? -17.790 31.843 78.979 1.00 28.01 1272 MET X CA 1
ATOM 5532 C C . MET A 1 733 ? -16.948 33.081 78.743 1.00 27.05 1272 MET X C 1
ATOM 5533 O O . MET A 1 733 ? -17.488 34.130 78.389 1.00 26.32 1272 MET X O 1
ATOM 5538 N N . PRO A 1 734 ? -15.620 32.989 78.995 1.00 26.68 1273 PRO X N 1
ATOM 5539 C CA . PRO A 1 734 ? -14.761 34.152 78.793 1.00 26.88 1273 PRO X CA 1
ATOM 5540 C C . PRO A 1 734 ? -14.754 34.593 77.326 1.00 27.52 1273 PRO X C 1
ATOM 5541 O O . PRO A 1 734 ? -15.179 33.813 76.452 1.00 27.48 1273 PRO X O 1
ATOM 5545 N N . PRO A 1 735 ? -14.303 35.841 77.051 1.00 27.58 1274 PRO X N 1
ATOM 5546 C CA . PRO A 1 735 ? -14.114 36.253 75.669 1.00 27.74 1274 PRO X CA 1
ATOM 5547 C C . PRO A 1 735 ? -13.316 35.193 74.909 1.00 27.63 1274 PRO X C 1
ATOM 5548 O O . PRO A 1 735 ? -12.340 34.641 75.432 1.00 27.76 1274 PRO X O 1
ATOM 5552 N N . LEU A 1 736 ? -13.765 34.893 73.699 1.00 27.69 1275 LEU X N 1
ATOM 5553 C CA . LEU A 1 736 ? -13.231 33.743 72.959 1.00 28.02 1275 LEU X CA 1
ATOM 5554 C C . LEU A 1 736 ? -11.759 33.861 72.551 1.00 27.94 1275 LEU X C 1
ATOM 5555 O O . LEU A 1 736 ? -11.075 32.842 72.431 1.00 28.13 1275 LEU X O 1
ATOM 5560 N N . PHE A 1 737 ? -11.265 35.087 72.375 1.00 27.61 1276 PHE X N 1
ATOM 5561 C CA . PHE A 1 737 ? -9.838 35.285 72.081 1.00 28.15 1276 PHE X CA 1
ATOM 5562 C C . PHE A 1 737 ? -8.936 34.808 73.226 1.00 28.49 1276 PHE X C 1
ATOM 5563 O O . PHE A 1 737 ? -7.733 34.598 73.021 1.00 28.60 1276 PHE X O 1
ATOM 5571 N N . THR A 1 738 ? -9.521 34.602 74.413 1.00 28.38 1277 THR X N 1
ATOM 5572 C CA . THR A 1 738 ? -8.767 34.108 75.573 1.00 28.42 1277 THR X CA 1
ATOM 5573 C C . THR A 1 738 ? -8.776 32.584 75.737 1.00 28.98 1277 THR X C 1
ATOM 5574 O O . THR A 1 738 ? -8.061 32.059 76.592 1.00 28.59 1277 THR X O 1
ATOM 5578 N N . LYS A 1 739 ? -9.586 31.866 74.956 1.00 29.42 1278 LYS X N 1
ATOM 5579 C CA . LYS A 1 739 ? -9.492 30.403 74.985 1.00 30.68 1278 LYS X CA 1
ATOM 5580 C C . LYS A 1 739 ? -8.059 30.006 74.581 1.00 31.67 1278 LYS X C 1
ATOM 5581 O O . LYS A 1 739 ? -7.575 30.423 73.530 1.00 31.46 1278 LYS X O 1
ATOM 5587 N N . PRO A 1 740 ? -7.356 29.268 75.455 1.00 33.25 1279 PRO X N 1
ATOM 5588 C CA . PRO A 1 740 ? -5.933 29.004 75.223 1.00 34.54 1279 PRO X CA 1
ATOM 5589 C C . PRO A 1 740 ? -5.624 28.375 73.873 1.00 36.37 1279 PRO X C 1
ATOM 5590 O O . PRO A 1 740 ? -6.288 27.429 73.459 1.00 36.70 1279 PRO X O 1
ATOM 5594 N N . ARG A 1 741 ? -4.616 28.920 73.203 1.00 38.21 1280 ARG X N 1
ATOM 5595 C CA . ARG A 1 741 ? -4.244 28.495 71.865 1.00 40.66 1280 ARG X CA 1
ATOM 5596 C C . ARG A 1 741 ? -2.786 28.101 71.807 1.00 42.55 1280 ARG X C 1
ATOM 5597 O O . ARG A 1 741 ? -1.949 28.696 72.484 1.00 42.34 1280 ARG X O 1
ATOM 5605 N N . LEU A 1 742 ? -2.490 27.122 70.953 1.00 45.42 1281 LEU X N 1
ATOM 5606 C CA . LEU A 1 742 ? -1.116 26.836 70.555 1.00 47.81 1281 LEU X CA 1
ATOM 5607 C C . LEU A 1 742 ? -0.625 27.968 69.652 1.00 49.54 1281 LEU X C 1
ATOM 5608 O O . LEU A 1 742 ? -1.429 28.671 69.006 1.00 49.22 1281 LEU X O 1
ATOM 5613 N N . THR A 1 743 ? 0.692 28.155 69.626 1.00 51.49 1282 THR X N 1
ATOM 5614 C CA . THR A 1 743 ? 1.317 29.137 68.739 1.00 53.65 1282 THR X CA 1
ATOM 5615 C C . THR A 1 743 ? 1.029 28.765 67.272 1.00 55.28 1282 THR X C 1
ATOM 5616 O O . THR A 1 743 ? 0.916 29.641 66.400 1.00 55.40 1282 THR X O 1
ATOM 5620 N N . ARG A 1 744 ? 0.895 27.461 67.026 1.00 57.42 1283 ARG X N 1
ATOM 5621 C CA . ARG A 1 744 ? 0.301 26.937 65.788 1.00 59.83 1283 ARG X CA 1
ATOM 5622 C C . ARG A 1 744 ? 0.894 27.569 64.519 1.00 60.86 1283 ARG X C 1
ATOM 5623 O O . ARG A 1 744 ? 0.178 28.125 63.671 1.00 61.51 1283 ARG X O 1
ATOM 5631 N N . ALA A 1 745 ? 2.213 27.503 64.412 1.00 61.76 1284 ALA X N 1
ATOM 5632 C CA . ALA A 1 745 ? 2.886 27.847 63.177 1.00 62.49 1284 ALA X CA 1
ATOM 5633 C C . ALA A 1 745 ? 3.671 26.610 62.761 1.00 62.87 1284 ALA X C 1
ATOM 5634 O O . ALA A 1 745 ? 3.222 25.485 63.025 1.00 63.00 1284 ALA X O 1
ATOM 5636 N N . LEU A 1 746 ? 4.821 26.796 62.115 1.00 63.06 1285 LEU X N 1
ATOM 5637 C CA . LEU A 1 746 ? 5.711 25.668 61.835 1.00 63.43 1285 LEU X CA 1
ATOM 5638 C C . LEU A 1 746 ? 6.552 25.299 63.062 1.00 63.50 1285 LEU X C 1
ATOM 5639 O O . LEU A 1 746 ? 6.024 25.134 64.164 1.00 63.56 1285 LEU X O 1
#

Sequence (711 aa):
LGGSPYSPFRIGLEGVWTPEVLKARASVIGKPIGESYKRILAKLQRIHNSNILDERQGLMHELMELIDLYEESQPSSERLNAFRELRTQLEKALYLPEMEALKKQILQIPNKGSGAARFLLRTAMNEMAGKTSESTADLIRFALQDTVISAPFRGYAGAIPEAIDFPVKYVIEDISVFDKIQTNYWELPAYESWNEGSNSALLPGLLRESQSKGMLSKCRIIENSLYIGHSYEEMFYSISPYSNQVGGPYELYPFTFFSMLQEVQGDLGFEQAFATRNFFNTLVSDRLSLMENTMLLTESFDYTPWDAIYGDINYDEQFAAMSINERIEKCMNTYRGVAFQNSSKSIDFFLNNLTTFIDNGLTEIAISDLPYDIVQQEISQFLQGSNEWKTLDAMLFNLDKGDINGAFRKLLQSAKDNNIKFRAIGHSDNSVPPFNNPYKSLYYKGNIIAEAIEKLDREGQKFVVFADSSLLNSTPGTGRPMPGLVQYLKIPATVVDSDGAWQFLPDVASSRVPIEVTELENWQVLTPPQGKILGLKQFKLTAGFPTEQSRLPLLENSVSEDLREELMQKIDAIKNDVKMNSLVCMEAGSCDSVSPKVAARLKDMGLEAGMGASITWWRREGGMEFSHQMHTTASFKFAGKEFAVDASHLQFVHDQLDTTILILPVDDWALEIAQRNRAINPFVEYVSKTGNMLALFMPPLFTKPRLTRAL

Radius of gyration: 32.55 Å; Cα contacts (8 Å, |Δi|>4): 1188; chains: 1; bounding box: 73×84×71 Å

Solvent-accessible surface area: 32369 Å² total; per-residue (Å²): 75,97,54,4,90,54,11,14,22,44,11,11,26,110,2,6,23,58,12,122,66,0,88,78,157,1,77,33,194,72,72,111,86,38,91,43,5,101,124,2,21,56,40,0,75,142,0,48,98,13,136,106,50,46,79,36,0,4,14,0,0,55,0,0,12,46,0,35,84,7,44,119,83,64,102,106,11,113,4,4,128,7,0,103,64,0,37,60,3,0,33,119,16,3,9,23,94,79,5,111,13,4,44,94,10,0,23,96,4,39,21,33,12,3,18,1,3,72,9,0,0,79,4,0,24,50,6,14,9,40,164,44,46,124,7,0,15,21,0,0,35,0,0,72,42,3,87,1,0,32,9,54,26,131,24,21,85,41,86,68,38,179,65,16,124,28,116,22,56,2,4,8,113,63,10,34,55,0,64,153,24,179,47,58,23,70,100,70,105,31,2,109,104,50,132,68,53,32,2,24,34,0,0,55,14,0,8,164,76,6,78,107,104,28,17,6,60,92,1,73,50,41,166,81,13,0,9,0,5,15,11,37,10,13,3,63,76,6,10,17,82,97,0,1,72,105,70,15,67,10,32,39,39,3,63,5,0,4,20,0,0,66,66,29,24,52,148,63,20,4,10,19,16,8,0,12,46,115,32,0,43,69,20,0,43,71,2,0,50,58,0,49,86,4,7,106,63,1,54,114,55,86,28,94,81,10,48,80,95,7,38,79,156,63,10,61,110,93,1,62,87,38,57,71,77,89,23,0,78,84,0,0,74,84,24,90,0,0,0,0,56,31,32,65,87,0,0,54,19,0,33,124,32,17,96,34,0,55,111,30,30,8,48,1,0,0,1,5,45,2,15,45,58,47,0,94,128,34,5,42,42,13,51,138,59,44,119,132,40,85,27,0,22,0,3,2,25,23,38,14,144,21,67,132,102,5,11,19,40,98,0,0,66,13,1,71,95,60,139,14,106,16,44,3,0,1,35,7,22,10,6,10,67,93,76,121,31,54,17,19,42,3,0,40,4,0,13,0,1,51,18,0,54,113,53,0,50,101,171,55,27,35,6,0,1,0,0,65,44,60,7,0,12,5,31,47,0,5,59,66,29,0,0,0,1,0,3,20,5,120,1,0,0,0,25,13,41,104,128,29,45,7,62,12,40,75,20,85,84,87,34,59,51,66,12,176,88,118,116,18,85,111,34,110,120,22,50,35,85,94,59,91,9,44,18,27,62,29,20,84,49,136,90,50,81,22,42,69,158,62,2,76,61,74,8,52,109,12,15,57,117,107,56,65,106,70,0,61,132,53,4,83,46,0,44,104,18,122,132,0,60,90,38,26,20,105,129,73,63,78,8,66,60,14,8,67,101,1,38,54,54,1,154,107,50,59,26,118,74,21,113,1,0,0,0,0,7,5,114,116,56,62,75,105,119,23,30,43,47,45,9,12,2,4,2,1,97,21,52,68,96,20,0,0,1,3,1,6,0,20,36,25,82,51,34,165,161,20,33,48,1,0,1,0,11,20,89,37,0,2,78,10,0,0,38,6,37,133,0,5,0,0,2,0,27,64,76,40,26,67,44,120,142,6,45,118,16,66,2,18,126,43,1,88,19,81,123,37,192,44,111

Nearest PDB structures (foldseek):
  2ebf-assembly1_X  TM=1.001E+00  e=0.000E+00  Pasteurella multocida
  2ebh-assembly1_X  TM=9.997E-01  e=0.000E+00  Pasteurella multocida
  2ec5-assembly1_A  TM=9.633E-01  e=0.000E+00  Pasteurella multocida
  5w6l-assembly1_A  TM=8.255E-01  e=1.016E-24  Vibrio vulnificus
  5w6l-assembly1_B  TM=8.085E-01  e=4.085E-24  Vibrio vulnificus